Protein AF-A0AAN5YYJ2-F1 (afdb_monomer_lite)

Sequence (700 aa):
MRLLLRSGPRNWTETTFLVPTSYDLYALGWLRSMEKAIRWFPDAEFEIVKTCITSLSFDTFQNGYCSDDTEFKKRLQSNVLYDYAARNWGHHAREASIRARQSNSSLLYGVAKVSSLSQDMPTQMQVQAMLVDEDYIGFFNYSQNVPRRMTSMHLAAYFGLSDIVQMLIQNQHYSDTEDSYERTPLSWAAENGYEAVVTILLNRGAAVDSRDLFYQTPLLWAARNGHEAVIWPDLAYFYFYLHRESFSSPPQDQHWHSLWQQLHLLLEEYKPNCSQPVQRGSAGTQPFDAVKETARPNYVSNVDEILLPMQAAHDGFLHAIHSLKLDRAYTPGTTGIVSSAGGTYLPTFLVSLLLLRRTGSTLPVELFMKDRTEYEASICETVLPPLGVKCLVLSDILAGQDNLQSMEKIEGFQIKSFAMLFSSFESFLWLDADCVPLYDPAVILGSEPFESTGLVTWPDFWANSAAPVYFNISRQPEPLSTTRQATEAGILAVSKKTHFPTLLLAAYYNYYGPDYYYILLDQGAPGAGDKDTFLHAATALNETFYSVSEKPVDVGNVAPWNAKVAINAGYIQADPIQDYNLTSQQKWRVKDPSVAKPPRAFFVHAGDPEFNPGNDLLGQKLVDSDGKPTRLWTHPPEAMERLGYDAERAFWEATVSVACDIRSAFESWKSKSGLCEQVKEHWEAVFENPDVKVPVFAGS

Secondary structure (DSSP, 8-state):
--SSTT-PPP-------------SSSHHHHHHHHHHHHHH-TTHHHHHHHHHHHHHTSGGGTT-S-SSHHHHHHHHHH-TTHHHHHHHHHHHHHHHHHHHHHS-SSTHHHHHHHHHHHTT--HHHHHHHHH--GGGTTSTTGGG-S-SS--HHHHHHHHT-HHHHHHHHHTT--TT---TTS--HHHHHHHTT-HHHHHHHHHTT--TT---TT---HHHHHHHTT-HHHHHHHHHHHHHHHT-------SHHHHHHHHHHHHHHHHHHT---SPPP-B-S---S-B--SSS--PPP--BS-HHHHHHHHHHHHHHHHHHHHHS-----SEEEEEEEEEE--GGGHHHHHHHHHHHHHTT----EEEEESSTTS--HHIIIIISGGGTEEEEEHHHHH--SS-TTSGGG--TTHHHHHHHHH-SEEEEEEE-TTEEESS-THHHHTSTTHHHHSEEEPPPSBBP---HHHHHHTTPPPPPTTS-B---SSEEEEETTT-HHHHHHHHHHHHTIIIIIHHHHHTT-TT-SSSHHHHHHHHHTT---EE--SPPEE-B--TTT-TTS--SSEEEEE-HHHHHHHHHTT--TTT-GGGSPPPPEEEEEE-SSPS-TTTTTTSGGGB-TTS-B--SB---HHHHHHH-S-HHHHHHHHHHHIIIIIGGG-HHHHT--SHHHHHHHHHIIIIIS--S-PPP-TT-

Organism: Aspergillus lentulus (NCBI:txid293939)

InterPro domains:
  IPR002110 Ankyrin repeat [PF12796] (153-230)
  IPR002110 Ankyrin repeat [PS50088] (181-213)
  IPR002110 Ankyrin repeat [SM00248] (148-179)
  IPR002110 Ankyrin repeat [SM00248] (181-210)
  IPR022751 Alpha-mannosyltransferase [PF11051] (335-482)
  IPR022751 Alpha-mannosyltransferase [PF11051] (484-560)
  IPR029044 Nucleotide-diphospho-sugar transferases [SSF53448] (333-527)
  IPR036770 Ankyrin repeat-containing domain superfamily [G3DSA:1.25.40.20] (134-291)
  IPR036770 Ankyrin repeat-containing domain superfamily [SSF48403] (149-230)

Radius of gyration: 32.21 Å; chains: 1; bounding box: 82×50×93 Å

Structure (mmCIF, N/CA/C/O backbone):
data_AF-A0AAN5YYJ2-F1
#
_entry.id   AF-A0AAN5YYJ2-F1
#
loop_
_atom_site.group_PDB
_atom_site.id
_atom_site.type_symbol
_atom_site.label_atom_id
_atom_site.label_alt_id
_atom_site.label_comp_id
_atom_site.label_asym_id
_atom_site.label_entity_id
_atom_site.label_seq_id
_atom_site.pdbx_PDB_ins_code
_atom_site.Cartn_x
_atom_site.Cartn_y
_atom_site.Cartn_z
_atom_site.occupancy
_atom_site.B_iso_or_equiv
_atom_site.auth_seq_id
_atom_site.auth_comp_id
_atom_site.auth_asym_id
_atom_site.auth_atom_id
_atom_site.pdbx_PDB_model_num
ATOM 1 N N . MET A 1 1 ? -33.766 22.001 48.847 1.00 30.80 1 MET A N 1
ATOM 2 C CA . MET A 1 1 ? -33.815 20.577 49.257 1.00 30.80 1 MET A CA 1
ATOM 3 C C . MET A 1 1 ? -35.218 19.948 49.235 1.00 30.80 1 MET A C 1
ATOM 5 O O . MET A 1 1 ? -35.310 18.793 48.865 1.00 30.80 1 MET A O 1
ATOM 9 N N . ARG A 1 2 ? -36.326 20.660 49.528 1.00 22.80 2 ARG A N 1
ATOM 10 C CA . ARG A 1 2 ? -37.703 20.100 49.416 1.00 22.80 2 ARG A CA 1
ATOM 11 C C . ARG A 1 2 ? -38.371 20.164 48.025 1.00 22.80 2 ARG A C 1
ATOM 13 O O . ARG A 1 2 ? -39.460 19.630 47.873 1.00 22.80 2 ARG A O 1
ATOM 20 N N . LEU A 1 3 ? -37.742 20.785 47.023 1.00 25.88 3 LEU A N 1
ATOM 21 C CA . LEU A 1 3 ? -38.328 20.977 45.681 1.00 25.88 3 LEU A CA 1
ATOM 22 C C . LEU A 1 3 ? -37.707 20.108 44.567 1.00 25.88 3 LEU A C 1
ATOM 24 O O . LEU A 1 3 ? -38.225 20.116 43.461 1.00 25.88 3 LEU A O 1
ATOM 28 N N . LEU A 1 4 ? -36.654 19.331 44.854 1.00 29.80 4 LEU A N 1
ATOM 29 C CA . LEU A 1 4 ? -35.987 18.453 43.871 1.00 29.80 4 LEU A CA 1
ATOM 30 C C . LEU A 1 4 ? -36.440 16.979 43.942 1.00 29.80 4 LEU A C 1
ATOM 32 O O . LEU A 1 4 ? -36.069 16.180 43.097 1.00 29.80 4 LEU A O 1
ATOM 36 N N . LEU A 1 5 ? -37.277 16.611 44.918 1.00 31.70 5 LEU A N 1
ATOM 37 C CA . LEU A 1 5 ? -37.660 15.217 45.202 1.00 31.70 5 LEU A CA 1
ATOM 38 C C . LEU A 1 5 ? -38.957 14.759 44.497 1.00 31.70 5 LEU A C 1
ATOM 40 O O . LEU A 1 5 ? -39.670 13.911 45.027 1.00 31.70 5 LEU A O 1
ATOM 44 N N . ARG A 1 6 ? -39.332 15.337 43.346 1.00 26.47 6 ARG A N 1
ATOM 45 C CA . ARG A 1 6 ? -40.595 14.981 42.652 1.00 26.47 6 ARG A CA 1
ATOM 46 C C . ARG A 1 6 ? -40.482 14.544 41.193 1.00 26.47 6 ARG A C 1
ATOM 48 O O . ARG A 1 6 ? -41.509 14.354 40.552 1.00 26.47 6 ARG A O 1
ATOM 55 N N . SER A 1 7 ? -39.285 14.300 40.683 1.00 27.56 7 SER A N 1
ATOM 56 C CA . SER A 1 7 ? -39.106 13.784 39.323 1.00 27.56 7 SER A CA 1
ATOM 57 C C . SER A 1 7 ? -38.027 12.708 39.313 1.00 27.56 7 SER A C 1
ATOM 59 O O . SER A 1 7 ? -36.863 13.002 39.066 1.00 27.56 7 SER A O 1
ATOM 61 N N . GLY A 1 8 ? -38.422 11.476 39.640 1.00 27.75 8 GLY A N 1
ATOM 62 C CA . GLY A 1 8 ? -37.632 10.287 39.317 1.00 27.75 8 GLY A CA 1
ATOM 63 C C . GLY A 1 8 ? -37.812 9.915 37.837 1.00 27.75 8 GLY A C 1
ATOM 64 O O . GLY A 1 8 ? -38.870 10.220 37.272 1.00 27.75 8 GLY A O 1
ATOM 65 N N . PRO A 1 9 ? -36.819 9.284 37.192 1.00 29.20 9 PRO A N 1
ATOM 66 C CA . PRO A 1 9 ? -36.986 8.745 35.851 1.00 29.20 9 PRO A CA 1
ATOM 67 C C . PRO A 1 9 ? -37.895 7.510 35.921 1.00 29.20 9 PRO A C 1
ATOM 69 O O . PRO A 1 9 ? -37.606 6.554 36.633 1.00 29.20 9 PRO A O 1
ATOM 72 N N . ARG A 1 10 ? -39.034 7.562 35.222 1.00 29.23 10 ARG A N 1
ATOM 73 C CA . ARG A 1 10 ? -39.889 6.395 34.964 1.00 29.23 10 ARG A CA 1
ATOM 74 C C . ARG A 1 10 ? -39.342 5.628 33.762 1.00 29.23 10 ARG A C 1
ATOM 76 O O . ARG A 1 10 ? -38.917 6.259 32.795 1.00 29.23 10 ARG A O 1
ATOM 83 N N . ASN A 1 11 ? -39.434 4.302 33.833 1.00 28.09 11 ASN A N 1
ATOM 84 C CA . ASN A 1 11 ? -39.247 3.365 32.727 1.00 28.09 11 ASN A CA 1
ATOM 85 C C . ASN A 1 11 ? -39.983 3.841 31.464 1.00 28.09 11 ASN A C 1
ATOM 87 O O . ASN A 1 11 ? -41.193 4.068 31.499 1.00 28.09 11 ASN A O 1
ATOM 91 N N . TRP A 1 12 ? -39.253 3.955 30.356 1.00 27.78 12 TRP A N 1
ATOM 92 C CA . TRP A 1 12 ? -39.822 4.061 29.016 1.00 27.78 12 TRP A CA 1
ATOM 93 C C . TRP A 1 12 ? -39.629 2.719 28.316 1.00 27.78 12 TRP A C 1
ATOM 95 O O . TRP A 1 12 ? -38.609 2.484 27.679 1.00 27.78 12 TRP A O 1
ATOM 105 N N . THR A 1 13 ? -40.610 1.832 28.457 1.00 27.48 13 THR A N 1
ATOM 106 C CA . THR A 1 13 ? -40.869 0.794 27.458 1.00 27.48 13 THR A CA 1
ATOM 107 C C . THR A 1 13 ? -41.946 1.300 26.501 1.00 27.48 13 THR A C 1
ATOM 109 O O . THR A 1 13 ? -42.837 2.066 26.871 1.00 27.48 13 THR A O 1
ATOM 112 N N . GLU A 1 14 ? -41.775 0.929 25.238 1.00 34.12 14 GLU A N 1
ATOM 113 C CA . GLU A 1 14 ? -42.482 1.373 24.040 1.00 34.12 14 GLU A CA 1
ATOM 114 C C . GLU A 1 14 ? -43.977 1.686 24.218 1.00 34.12 14 GLU A C 1
ATOM 116 O O . GLU A 1 14 ? -44.779 0.859 24.647 1.00 34.12 14 GLU A O 1
ATOM 121 N N . THR A 1 15 ? -44.390 2.867 23.759 1.00 23.92 15 THR A N 1
ATOM 122 C CA . THR A 1 15 ? -45.752 3.061 23.249 1.00 23.92 15 THR A CA 1
ATOM 123 C C . THR A 1 15 ? -45.716 3.933 22.003 1.00 23.92 15 THR A C 1
ATOM 125 O O . THR A 1 15 ? -45.225 5.059 21.996 1.00 23.92 15 THR A O 1
ATOM 128 N N . THR A 1 16 ? -46.238 3.354 20.931 1.00 33.59 16 THR A N 1
ATOM 129 C CA . THR A 1 16 ? -46.459 3.908 19.600 1.00 33.59 16 THR A CA 1
ATOM 130 C C . THR A 1 16 ? -47.169 5.261 19.670 1.00 33.59 16 THR A C 1
ATOM 132 O O . THR A 1 16 ? -48.319 5.327 20.098 1.00 33.59 16 THR A O 1
ATOM 135 N N . PHE A 1 17 ? -46.536 6.330 19.179 1.00 24.34 17 PHE A N 1
ATOM 136 C CA . PHE A 1 17 ? -47.237 7.567 18.834 1.00 24.34 17 PHE A CA 1
ATOM 137 C C . PHE A 1 17 ? -46.773 8.107 17.483 1.00 24.34 17 PHE A C 1
ATOM 139 O O . PHE A 1 17 ? -45.597 8.365 17.243 1.00 24.34 17 PHE A O 1
ATOM 146 N N . LEU A 1 18 ? -47.765 8.255 16.606 1.00 26.11 18 LEU A N 1
ATOM 147 C CA . LEU A 1 18 ? -47.723 8.986 15.349 1.00 26.11 18 LEU A CA 1
ATOM 148 C C . LEU A 1 18 ? -47.129 10.383 15.564 1.00 26.11 18 LEU A C 1
ATOM 150 O O . LEU A 1 18 ? -47.496 11.082 16.507 1.00 26.11 18 LEU A O 1
ATOM 154 N N . VAL A 1 19 ? -46.247 10.780 14.651 1.00 31.44 19 VAL A N 1
ATOM 155 C CA . VAL A 1 19 ? -45.606 12.098 14.586 1.00 31.44 19 VAL A CA 1
ATOM 156 C C . VAL A 1 19 ? -46.655 13.195 14.349 1.00 31.44 19 VAL A C 1
ATOM 158 O O . VAL A 1 19 ? -47.457 13.085 13.419 1.00 31.44 19 VAL A O 1
ATOM 161 N N . PRO A 1 20 ? -46.604 14.296 15.120 1.00 24.55 20 PRO A N 1
ATOM 162 C CA . PRO A 1 20 ? -46.649 15.606 14.481 1.00 24.55 20 PRO A CA 1
ATOM 163 C C . PRO A 1 20 ? -45.508 16.525 14.941 1.00 24.55 20 PRO A C 1
ATOM 165 O O . PRO A 1 20 ? -45.145 16.622 16.111 1.00 24.55 20 PRO A O 1
ATOM 168 N N . THR A 1 21 ? -44.971 17.224 13.952 1.00 38.38 21 THR A N 1
ATOM 169 C CA . THR A 1 21 ? -43.877 18.194 13.962 1.00 38.38 21 THR A CA 1
ATOM 170 C C . THR A 1 21 ? -44.175 19.455 14.789 1.00 38.38 21 THR A C 1
ATOM 172 O O . THR A 1 21 ? -45.033 20.236 14.387 1.00 38.38 21 THR A O 1
ATOM 175 N N . SER A 1 22 ? -43.429 19.693 15.879 1.00 34.66 22 SER A N 1
ATOM 176 C CA . SER A 1 22 ? -42.925 21.022 16.304 1.00 34.66 22 SER A CA 1
ATOM 177 C C . SER A 1 22 ? -42.164 20.934 17.642 1.00 34.66 22 SER A C 1
ATOM 179 O O . SER A 1 22 ? -42.782 20.966 18.706 1.00 34.66 22 SER A O 1
ATOM 181 N N . TYR A 1 23 ? -40.831 20.885 17.624 1.00 29.11 23 TYR A N 1
ATOM 182 C CA . TYR A 1 23 ? -40.008 21.068 18.829 1.00 29.11 23 TYR A CA 1
ATOM 183 C C . TYR A 1 23 ? -38.703 21.789 18.479 1.00 29.11 23 TYR A C 1
ATOM 185 O O . TYR A 1 23 ? -37.707 21.141 18.210 1.00 29.11 23 TYR A O 1
ATOM 193 N N . ASP A 1 24 ? -38.706 23.126 18.532 1.00 38.47 24 ASP A N 1
ATOM 194 C CA . ASP A 1 24 ? -37.464 23.924 18.445 1.00 38.47 24 ASP A CA 1
ATOM 195 C C . ASP A 1 24 ? -37.346 25.039 19.502 1.00 38.47 24 ASP A C 1
ATOM 197 O O . ASP A 1 24 ? -36.339 25.732 19.594 1.00 38.47 24 ASP A O 1
ATOM 201 N N . LEU A 1 25 ? -38.341 25.211 20.383 1.00 33.62 25 LEU A N 1
ATOM 202 C CA . LEU A 1 25 ? -38.324 26.295 21.385 1.00 33.62 25 LEU A CA 1
ATOM 203 C C . LEU A 1 25 ? -38.206 25.826 22.844 1.00 33.62 25 LEU A C 1
ATOM 205 O O . LEU A 1 25 ? -37.883 26.632 23.715 1.00 33.62 25 LEU A O 1
ATOM 209 N N . TYR A 1 26 ? -38.381 24.531 23.130 1.00 31.58 26 TYR A N 1
ATOM 210 C CA . TYR A 1 26 ? -38.260 23.996 24.496 1.00 31.58 26 TYR A CA 1
ATOM 211 C C . TYR A 1 26 ? -36.847 23.495 24.850 1.00 31.58 26 TYR A C 1
ATOM 213 O O . TYR A 1 26 ? -36.448 23.595 26.011 1.00 31.58 26 TYR A O 1
ATOM 221 N N . ALA A 1 27 ? -36.053 23.042 23.872 1.00 35.72 27 ALA A N 1
ATOM 222 C CA . ALA A 1 27 ? -34.698 22.525 24.104 1.00 35.72 27 ALA A CA 1
ATOM 223 C C . ALA A 1 27 ? -33.698 23.624 24.526 1.00 35.72 27 ALA A C 1
ATOM 225 O O . ALA A 1 27 ? -32.913 23.441 25.457 1.00 35.72 27 ALA A O 1
ATOM 226 N N . LEU A 1 28 ? -33.789 24.817 23.926 1.00 36.06 28 LEU A N 1
ATOM 227 C CA . LEU A 1 28 ? -32.904 25.955 24.220 1.00 36.06 28 LEU A CA 1
ATOM 228 C C . LEU A 1 28 ? -33.114 26.553 25.623 1.00 36.06 28 LEU A C 1
ATOM 230 O O . LEU A 1 28 ? -32.168 27.041 26.246 1.00 36.06 28 LEU A O 1
ATOM 234 N N . GLY A 1 29 ? -34.344 26.505 26.145 1.00 31.62 29 GLY A N 1
ATOM 235 C CA . GLY A 1 29 ? -34.656 26.945 27.509 1.00 31.62 29 GLY A CA 1
ATOM 236 C C . GLY A 1 29 ? -34.092 26.003 28.575 1.00 31.62 29 GLY A C 1
ATOM 237 O O . GLY A 1 29 ? -33.609 26.459 29.613 1.00 31.62 29 GLY A O 1
ATOM 238 N N . TRP A 1 30 ? -34.096 24.699 28.288 1.00 36.81 30 TRP A N 1
ATOM 239 C CA . TRP A 1 30 ? -33.532 23.667 29.155 1.00 36.81 30 TRP A CA 1
ATOM 240 C C . TRP A 1 30 ? -32.002 23.721 29.184 1.00 36.81 30 TRP A C 1
ATOM 242 O O . TRP A 1 30 ? -31.423 23.780 30.268 1.00 36.81 30 TRP A O 1
ATOM 252 N N . LEU A 1 31 ? -31.353 23.836 28.020 1.00 34.66 31 LEU A N 1
ATOM 253 C CA . LEU A 1 31 ? -29.894 23.965 27.897 1.00 34.66 31 LEU A CA 1
ATOM 254 C C . LEU A 1 31 ? -29.346 25.194 28.646 1.00 34.66 31 LEU A C 1
ATOM 256 O O . LEU A 1 31 ? -28.422 25.061 29.446 1.00 34.66 31 LEU A O 1
ATOM 260 N N . ARG A 1 32 ? -29.983 26.370 28.516 1.00 37.75 32 ARG A N 1
ATOM 261 C CA . ARG A 1 32 ? -29.595 27.579 29.280 1.00 37.75 32 ARG A CA 1
ATOM 262 C C . ARG A 1 32 ? -29.818 27.454 30.788 1.00 37.75 32 ARG A C 1
ATOM 264 O O . ARG A 1 32 ? -29.141 28.127 31.570 1.00 37.75 32 ARG A O 1
ATOM 271 N N . SER A 1 33 ? -30.790 26.649 31.216 1.00 42.12 33 SER A N 1
ATOM 272 C CA . SER A 1 33 ? -31.039 26.388 32.637 1.00 42.12 33 SER A CA 1
ATOM 273 C C . SER A 1 33 ? -30.041 25.372 33.207 1.00 42.12 33 SER A C 1
ATOM 275 O O . SER A 1 33 ? -29.634 25.512 34.361 1.00 42.12 33 SER A O 1
ATOM 277 N N . MET A 1 34 ? -29.589 24.414 32.392 1.00 42.47 34 MET A N 1
ATOM 278 C CA . MET A 1 34 ? -28.537 23.449 32.724 1.00 42.47 34 MET A CA 1
ATOM 279 C C . MET A 1 34 ? -27.169 24.132 32.843 1.00 42.47 34 MET A C 1
ATOM 281 O O . MET A 1 34 ? -26.510 23.982 33.868 1.00 42.47 34 MET A O 1
ATOM 285 N N . GLU A 1 35 ? -26.793 24.993 31.891 1.00 43.56 35 GLU A N 1
ATOM 286 C CA . GLU A 1 35 ? -25.569 25.812 31.974 1.00 43.56 35 GLU A CA 1
ATOM 287 C C . GLU A 1 35 ? -25.549 26.714 33.219 1.00 43.56 35 GLU A C 1
ATOM 289 O O . GLU A 1 35 ? -24.520 26.867 33.883 1.00 43.56 35 GLU A O 1
ATOM 294 N N . LYS A 1 36 ? -26.700 27.294 33.587 1.00 42.38 36 LYS A N 1
ATOM 295 C CA . LYS A 1 36 ? -26.826 28.088 34.819 1.00 42.38 36 LYS A CA 1
ATOM 296 C C . LYS A 1 36 ? -26.682 27.242 36.083 1.00 42.38 36 LYS A C 1
ATOM 298 O O . LYS A 1 36 ? -26.039 27.704 37.023 1.00 42.38 36 LYS A O 1
ATOM 303 N N . ALA A 1 37 ? -27.252 26.038 36.120 1.00 46.81 37 ALA A N 1
ATOM 304 C CA . ALA A 1 37 ? -27.132 25.133 37.264 1.00 46.81 37 ALA A CA 1
ATOM 305 C C . ALA A 1 37 ? -25.683 24.651 37.465 1.00 46.81 37 ALA A C 1
ATOM 307 O O . ALA A 1 37 ? -25.186 24.667 38.593 1.00 46.81 37 ALA A O 1
ATOM 308 N N . ILE A 1 38 ? -24.983 24.331 36.370 1.00 51.19 38 ILE A N 1
ATOM 309 C CA . ILE A 1 38 ? -23.569 23.916 36.352 1.00 51.19 38 ILE A CA 1
ATOM 310 C C . ILE A 1 38 ? -22.658 25.004 36.942 1.00 51.19 38 ILE A C 1
ATOM 312 O O . ILE A 1 38 ? -21.723 24.705 37.679 1.00 51.19 38 ILE A O 1
ATOM 316 N N . ARG A 1 39 ? -22.963 26.284 36.690 1.00 54.75 39 ARG A N 1
ATOM 317 C CA . ARG A 1 39 ? -22.166 27.417 37.189 1.00 54.75 39 ARG A CA 1
ATOM 318 C C . ARG A 1 39 ? -22.341 27.697 38.688 1.00 54.75 39 ARG A C 1
ATOM 320 O O . ARG A 1 39 ? -21.460 28.305 39.288 1.00 54.75 39 ARG A O 1
ATOM 327 N N . TRP A 1 40 ? -23.472 27.316 39.283 1.00 54.91 40 TRP A N 1
ATOM 328 C CA . TRP A 1 40 ? -23.790 27.634 40.685 1.00 54.91 40 TRP A CA 1
ATOM 329 C C . TRP A 1 40 ? -23.359 26.540 41.666 1.00 54.91 40 TRP A C 1
ATOM 331 O O . TRP A 1 40 ? -23.055 26.856 42.814 1.00 54.91 40 TRP A O 1
ATOM 341 N N . PHE A 1 41 ? -23.310 25.278 41.226 1.00 61.78 41 PHE A N 1
ATOM 342 C CA . PHE A 1 41 ? -22.931 24.141 42.071 1.00 61.78 41 PHE A CA 1
ATOM 343 C C . PHE A 1 41 ? -22.012 23.164 41.317 1.00 61.78 41 PHE A C 1
ATOM 345 O O . PHE A 1 41 ? -22.435 22.052 40.989 1.00 61.78 41 PHE A O 1
ATOM 352 N N . PRO A 1 42 ? -20.757 23.558 41.034 1.00 63.66 42 PRO A N 1
ATOM 353 C CA . PRO A 1 42 ? -19.817 22.730 40.272 1.00 63.66 42 PRO A CA 1
ATOM 354 C C . PRO A 1 42 ? -19.549 21.367 40.934 1.00 63.66 42 PRO A C 1
ATOM 356 O O . PRO A 1 42 ? -19.372 20.374 40.234 1.00 63.66 42 PRO A O 1
ATOM 359 N N . ASP A 1 43 ? -19.635 21.299 42.267 1.00 68.88 43 ASP A N 1
ATOM 360 C CA . ASP A 1 43 ? -19.386 20.089 43.062 1.00 68.88 43 ASP A CA 1
ATOM 361 C C . ASP A 1 43 ? -20.671 19.366 43.510 1.00 68.88 43 ASP A C 1
ATOM 363 O O . ASP A 1 43 ? -20.627 18.509 44.392 1.00 68.88 43 ASP A O 1
ATOM 367 N N . ALA A 1 44 ? -21.838 19.704 42.940 1.00 77.25 44 ALA A N 1
ATOM 368 C CA . ALA A 1 44 ? -23.123 19.144 43.376 1.00 77.25 44 ALA A CA 1
ATOM 369 C C . ALA A 1 44 ? -23.138 17.612 43.354 1.00 77.25 44 ALA A C 1
ATOM 371 O O . ALA A 1 44 ? -23.514 16.990 44.344 1.00 77.25 44 ALA A O 1
ATOM 372 N N . GLU A 1 45 ? -22.702 17.011 42.243 1.00 80.62 45 GLU A N 1
ATOM 373 C CA . GLU A 1 45 ? -22.666 15.551 42.098 1.00 80.62 45 GLU A CA 1
ATOM 374 C C . GLU A 1 45 ? -21.746 14.929 43.144 1.00 80.62 45 GLU A C 1
ATOM 376 O O . GLU A 1 45 ? -22.115 13.962 43.801 1.00 80.62 45 GLU A O 1
ATOM 381 N N . PHE A 1 46 ? -20.584 15.539 43.382 1.00 74.56 46 PHE A N 1
ATOM 382 C CA . PHE A 1 46 ? -19.627 15.062 44.371 1.00 74.56 46 PHE A CA 1
ATOM 383 C C . PHE A 1 46 ? -20.195 15.093 45.800 1.00 74.56 46 PHE A C 1
ATOM 385 O O . PHE A 1 46 ? -20.095 14.104 46.530 1.00 74.56 46 PHE A O 1
ATOM 392 N N . GLU A 1 47 ? -20.835 16.192 46.208 1.00 77.44 47 GLU A N 1
ATOM 393 C CA . GLU A 1 47 ? -21.452 16.289 47.538 1.00 77.44 47 GLU A CA 1
ATOM 394 C C . GLU A 1 47 ? -22.652 15.342 47.690 1.00 77.44 47 GLU A C 1
ATOM 396 O O . GLU A 1 47 ? -22.870 14.785 48.773 1.00 77.44 47 GLU A O 1
ATOM 401 N N . ILE A 1 48 ? -23.398 15.088 46.609 1.00 82.12 48 ILE A N 1
ATOM 402 C CA . ILE A 1 48 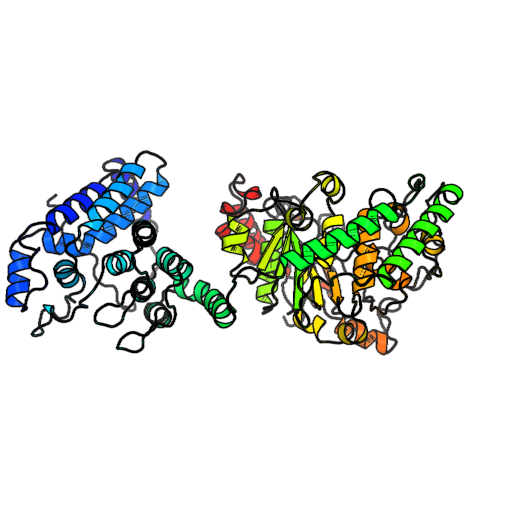? -24.475 14.093 46.606 1.00 82.12 48 ILE A CA 1
ATOM 403 C C . ILE A 1 48 ? -23.897 12.686 46.763 1.00 82.12 48 ILE A C 1
ATOM 405 O O . ILE A 1 48 ? -24.365 11.953 47.633 1.00 82.12 48 ILE A O 1
ATOM 409 N N . VAL A 1 49 ? -22.860 12.317 46.003 1.00 79.00 49 VAL A N 1
ATOM 410 C CA . VAL A 1 49 ? -22.175 11.017 46.131 1.00 79.00 49 VAL A CA 1
ATOM 411 C C . VAL A 1 49 ? -21.693 10.814 47.556 1.00 79.00 49 VAL A C 1
ATOM 413 O O . VAL A 1 49 ? -22.006 9.802 48.177 1.00 79.00 49 VAL A O 1
ATOM 416 N N . LYS A 1 50 ? -20.993 11.801 48.117 1.00 76.81 50 LYS A N 1
ATOM 417 C CA . LYS A 1 50 ? -20.489 11.755 49.491 1.00 76.81 50 LYS A CA 1
ATOM 418 C C . LYS A 1 50 ? -21.616 11.558 50.504 1.00 76.81 50 LYS A C 1
ATOM 420 O O . LYS A 1 50 ? -21.479 10.744 51.416 1.00 76.81 50 LYS A O 1
ATOM 425 N N . THR A 1 51 ? -22.732 12.264 50.339 1.00 81.62 51 THR A N 1
ATOM 426 C CA . THR A 1 51 ? -23.913 12.126 51.206 1.00 81.62 51 THR A CA 1
ATOM 427 C C . THR A 1 51 ? -24.549 10.743 51.071 1.00 81.62 51 THR A C 1
ATOM 429 O O . THR A 1 51 ? -24.904 10.131 52.082 1.00 81.62 51 THR A O 1
ATOM 432 N N . CYS A 1 52 ? -24.659 10.228 49.843 1.00 81.00 52 CYS A N 1
ATOM 433 C CA . CYS A 1 52 ? -25.196 8.900 49.573 1.00 81.00 52 CYS A CA 1
ATOM 434 C C . CYS A 1 52 ? -24.321 7.825 50.217 1.00 81.00 52 CYS A C 1
ATOM 436 O O . CYS A 1 52 ? -24.826 7.061 51.031 1.00 81.00 52 CYS A O 1
ATOM 438 N N . ILE A 1 53 ? -23.011 7.823 49.954 1.00 76.31 53 ILE A N 1
ATOM 439 C CA . ILE A 1 53 ? -22.080 6.848 50.539 1.00 76.31 53 ILE A CA 1
ATOM 440 C C . ILE A 1 53 ? -22.112 6.928 52.068 1.00 76.31 53 ILE A C 1
ATOM 442 O O . ILE A 1 53 ? -22.292 5.906 52.718 1.00 76.31 53 ILE A O 1
ATOM 446 N N . THR A 1 54 ? -22.046 8.131 52.653 1.00 76.94 54 THR A N 1
ATOM 447 C CA . THR A 1 54 ? -22.121 8.300 54.118 1.00 76.94 54 THR A CA 1
ATOM 448 C C . THR A 1 54 ? -23.397 7.679 54.692 1.00 76.94 54 THR A C 1
ATOM 450 O O . THR A 1 54 ? -23.353 7.014 55.723 1.00 76.94 54 THR A O 1
ATOM 453 N N . SER A 1 55 ? -24.533 7.863 54.011 1.00 77.50 55 SER A N 1
ATOM 454 C CA . SER A 1 55 ? -25.817 7.286 54.428 1.00 77.50 55 SER A CA 1
ATOM 455 C C . SER A 1 55 ? -25.831 5.758 54.319 1.00 77.50 55 SER A C 1
ATOM 457 O O . SER A 1 55 ? -26.448 5.087 55.146 1.00 77.50 55 SER A O 1
ATOM 459 N N . LEU A 1 56 ? -25.149 5.208 53.311 1.00 74.88 56 LEU A N 1
ATOM 460 C CA . LEU A 1 56 ? -25.015 3.770 53.082 1.00 74.88 56 LEU A CA 1
ATOM 461 C C . LEU A 1 56 ? -24.045 3.087 54.060 1.00 74.88 56 LEU A C 1
ATOM 463 O O . LEU A 1 56 ? -24.133 1.874 54.234 1.00 74.88 56 LEU A O 1
ATOM 467 N N . SER A 1 57 ? -23.161 3.845 54.712 1.00 73.25 57 SER A N 1
ATOM 468 C CA . SER A 1 57 ? -22.179 3.342 55.683 1.00 73.25 57 SER A CA 1
ATOM 469 C C . SER A 1 57 ? -22.707 3.221 57.123 1.00 73.25 57 SER A C 1
ATOM 471 O O . SER A 1 57 ? -21.961 2.794 58.001 1.00 73.25 57 SER A O 1
ATOM 473 N N . PHE A 1 58 ? -23.960 3.594 57.410 1.00 73.56 58 PHE A N 1
ATOM 474 C CA . PHE A 1 58 ? -24.516 3.507 58.769 1.00 73.56 58 PHE A CA 1
ATOM 475 C C . PHE A 1 58 ? -24.696 2.055 59.251 1.00 73.56 58 PHE A C 1
ATOM 477 O O . PHE A 1 58 ? -25.159 1.194 58.502 1.00 73.56 58 PHE A O 1
ATOM 484 N N . ASP A 1 59 ? -24.434 1.805 60.542 1.00 67.56 59 ASP A N 1
ATOM 485 C CA . ASP A 1 59 ? -24.471 0.474 61.186 1.00 67.56 59 ASP A CA 1
ATOM 486 C C . ASP A 1 59 ? -25.798 -0.278 61.005 1.00 67.56 59 ASP A C 1
ATOM 488 O O . ASP A 1 59 ? -25.836 -1.507 60.980 1.00 67.56 59 ASP A O 1
ATOM 492 N N . THR A 1 60 ? -26.902 0.452 60.810 1.00 63.31 60 THR A N 1
ATOM 493 C CA . THR A 1 60 ? -28.224 -0.123 60.499 1.00 63.31 60 THR A CA 1
ATOM 494 C C . THR A 1 60 ? -28.195 -1.034 59.260 1.00 63.31 60 THR A C 1
ATOM 496 O O . THR A 1 60 ? -29.034 -1.929 59.141 1.00 63.31 60 THR A O 1
ATOM 499 N N . PHE A 1 61 ? -27.218 -0.847 58.365 1.00 62.19 61 PHE A N 1
ATOM 500 C CA . PHE A 1 61 ? -27.099 -1.525 57.072 1.00 62.19 61 PHE A CA 1
ATOM 501 C C . PHE A 1 61 ? -25.871 -2.442 56.957 1.00 62.19 61 PHE A C 1
ATOM 503 O O . PHE A 1 61 ? -25.682 -3.067 55.916 1.00 62.19 61 PHE A O 1
ATOM 510 N N . GLN A 1 62 ? -25.072 -2.590 58.022 1.00 61.97 62 GLN A N 1
ATOM 511 C CA . GLN A 1 62 ? -23.940 -3.530 58.052 1.00 61.97 62 GLN A CA 1
ATOM 512 C C . GLN A 1 62 ? -24.378 -5.002 58.168 1.00 61.97 62 GLN A C 1
ATOM 514 O O . GLN A 1 62 ? -23.604 -5.902 57.857 1.00 61.97 62 GLN A O 1
ATOM 519 N N . ASN A 1 63 ? -25.630 -5.262 58.559 1.00 65.50 63 ASN A N 1
ATOM 520 C CA . ASN A 1 63 ? -26.144 -6.607 58.859 1.00 65.50 63 ASN A CA 1
ATOM 521 C C . ASN A 1 63 ? -26.492 -7.471 57.622 1.00 65.50 63 ASN A C 1
ATOM 523 O O . ASN A 1 63 ? -27.149 -8.499 57.770 1.00 65.50 63 ASN A O 1
ATOM 527 N N . GLY A 1 64 ? -26.073 -7.079 56.413 1.00 73.12 64 GLY A N 1
ATOM 528 C CA . GLY A 1 64 ? -26.292 -7.851 55.182 1.00 73.12 64 GLY A CA 1
ATOM 529 C C . GLY A 1 64 ? -27.744 -7.859 54.677 1.00 73.12 64 GLY A C 1
ATOM 530 O O . GLY A 1 64 ? -28.533 -6.970 55.005 1.00 73.12 64 GLY A O 1
ATOM 531 N N . TYR A 1 65 ? -28.075 -8.853 53.842 1.00 80.00 65 TYR A N 1
ATOM 532 C CA . TYR A 1 65 ? -29.408 -9.036 53.244 1.00 80.00 65 TYR A CA 1
ATOM 533 C C . TYR A 1 65 ? -30.505 -9.166 54.310 1.00 80.00 65 TYR A C 1
ATOM 535 O O . TYR A 1 65 ? -30.362 -9.933 55.262 1.00 80.00 65 TYR A O 1
ATOM 543 N N . CYS A 1 66 ? -31.632 -8.482 54.110 1.00 84.12 66 CYS A N 1
ATOM 544 C CA . CYS A 1 66 ? -32.855 -8.755 54.862 1.00 84.12 66 CYS A CA 1
ATOM 545 C C . CYS A 1 66 ? -33.366 -10.163 54.549 1.00 84.12 66 CYS A C 1
ATOM 547 O O . CYS A 1 66 ? -33.296 -10.599 53.400 1.00 84.12 66 CYS A O 1
ATOM 549 N N . SER A 1 67 ? -33.892 -10.847 55.562 1.00 84.06 67 SER A N 1
ATOM 550 C CA . SER A 1 67 ? -34.360 -12.235 55.480 1.00 84.06 67 SER A CA 1
ATOM 551 C C . SER A 1 67 ? -35.751 -12.391 54.857 1.00 84.06 67 SER A C 1
ATOM 553 O O . SER A 1 67 ? -36.050 -13.448 54.305 1.00 84.06 67 SER A O 1
ATOM 555 N N . ASP A 1 68 ? -36.574 -11.339 54.900 1.00 87.75 68 ASP A N 1
ATOM 556 C CA . ASP A 1 68 ? -37.900 -11.292 54.286 1.00 87.75 68 ASP A CA 1
ATOM 557 C C . ASP A 1 68 ? -38.310 -9.861 53.873 1.00 87.75 68 ASP A C 1
ATOM 559 O O . ASP A 1 68 ? -37.665 -8.865 54.224 1.00 87.75 68 ASP A O 1
ATOM 563 N N . ASP A 1 69 ? -39.417 -9.755 53.128 1.00 87.56 69 ASP A N 1
ATOM 564 C CA . ASP A 1 69 ? -39.954 -8.484 52.621 1.00 87.56 69 ASP A CA 1
ATOM 565 C C . ASP A 1 69 ? -40.382 -7.511 53.732 1.00 87.56 69 ASP A C 1
ATOM 567 O O . ASP A 1 69 ? -40.393 -6.293 53.529 1.00 87.56 69 ASP A O 1
ATOM 571 N N . THR A 1 70 ? -40.768 -8.024 54.903 1.00 87.00 70 THR A N 1
ATOM 572 C CA . THR A 1 70 ? -41.220 -7.205 56.036 1.00 87.00 70 THR A CA 1
ATOM 573 C C . THR A 1 70 ? -40.028 -6.522 56.688 1.00 87.00 70 THR A C 1
ATOM 575 O O . THR A 1 70 ? -40.065 -5.313 56.942 1.00 87.00 70 THR A O 1
ATOM 578 N N . GLU A 1 71 ? -38.951 -7.272 56.917 1.00 86.19 71 GLU A N 1
ATOM 579 C CA . GLU A 1 71 ? -37.675 -6.751 57.393 1.00 86.19 71 GLU A CA 1
ATOM 580 C C . GLU A 1 71 ? -37.110 -5.725 56.404 1.00 86.19 71 GLU A C 1
ATOM 582 O O . GLU A 1 71 ? -36.733 -4.626 56.819 1.00 86.19 71 GLU A O 1
ATOM 587 N N . PHE A 1 72 ? -37.139 -6.040 55.105 1.00 85.56 72 PHE A N 1
ATOM 588 C CA . PHE A 1 72 ? -36.669 -5.157 54.039 1.00 85.56 72 PHE A CA 1
ATOM 589 C C . PHE A 1 72 ? -37.418 -3.818 54.031 1.00 85.56 72 PHE A C 1
ATOM 591 O O . PHE A 1 72 ? -36.799 -2.759 54.160 1.00 85.56 72 PHE A O 1
ATOM 598 N N . LYS A 1 73 ? -38.758 -3.841 53.999 1.00 84.69 73 LYS A N 1
ATOM 599 C CA . LYS A 1 73 ? -39.591 -2.623 54.029 1.00 84.69 73 LYS A CA 1
ATOM 600 C C . LYS A 1 73 ? -39.363 -1.800 55.295 1.00 84.69 73 LYS A C 1
ATOM 602 O O . LYS A 1 73 ? -39.232 -0.579 55.220 1.00 84.69 73 LYS A O 1
ATOM 607 N N . LYS A 1 74 ? -39.281 -2.451 56.458 1.00 84.62 74 LYS A N 1
ATOM 608 C CA . LYS A 1 74 ? -39.035 -1.772 57.738 1.00 84.62 74 LYS A CA 1
ATOM 609 C C . LYS A 1 74 ? -37.663 -1.098 57.761 1.00 84.62 74 LYS A C 1
ATOM 611 O O . LYS A 1 74 ? -37.536 0.015 58.272 1.00 84.62 74 LYS A O 1
ATOM 616 N N . ARG A 1 75 ? -36.641 -1.750 57.200 1.00 79.31 75 ARG A N 1
ATOM 617 C CA . ARG A 1 75 ? -35.280 -1.209 57.123 1.00 79.31 75 ARG A CA 1
ATOM 618 C C . ARG A 1 75 ? -35.200 -0.045 56.125 1.00 79.31 75 ARG A C 1
ATOM 620 O O . ARG A 1 75 ? -34.626 0.979 56.486 1.00 79.31 75 ARG A O 1
ATOM 627 N N . LEU A 1 76 ? -35.870 -0.112 54.970 1.00 78.88 76 LEU A N 1
ATOM 628 C CA . LEU A 1 76 ? -36.001 1.035 54.051 1.00 78.88 76 LEU A CA 1
ATOM 629 C C . LEU A 1 76 ? -36.703 2.236 54.710 1.00 78.88 76 LEU A C 1
ATOM 631 O O . LEU A 1 76 ? -36.233 3.364 54.615 1.00 78.88 76 LEU A O 1
ATOM 635 N N . GLN A 1 77 ? -37.791 2.005 55.452 1.00 80.25 77 GLN A N 1
ATOM 636 C CA . GLN A 1 77 ? -38.522 3.066 56.162 1.00 80.25 77 GLN A CA 1
ATOM 637 C C . GLN A 1 77 ? -37.723 3.703 57.308 1.00 80.25 77 GLN A C 1
ATOM 639 O O . GLN A 1 77 ? -37.993 4.843 57.685 1.00 80.25 77 GLN A O 1
ATOM 644 N N . SER A 1 78 ? -36.744 2.986 57.866 1.00 77.75 78 SER A N 1
ATOM 645 C CA . SER A 1 78 ? -35.911 3.481 58.967 1.00 77.75 78 SER A CA 1
ATOM 646 C C . SER A 1 78 ? -34.937 4.590 58.549 1.00 77.75 78 SER A C 1
ATOM 648 O O . SER A 1 78 ? -34.472 5.343 59.405 1.00 77.75 78 SER A O 1
ATOM 650 N N . ASN A 1 79 ? -34.669 4.744 57.246 1.00 73.38 79 ASN A N 1
ATOM 651 C CA . ASN A 1 79 ? -33.825 5.806 56.712 1.00 73.38 79 ASN A CA 1
ATOM 652 C C . ASN A 1 79 ? -34.365 6.321 55.373 1.00 73.38 79 ASN A C 1
ATOM 654 O O . ASN A 1 79 ? -34.217 5.689 54.330 1.00 73.38 79 ASN A O 1
ATOM 658 N N . VAL A 1 80 ? -34.921 7.533 55.410 1.00 77.12 80 VAL A N 1
ATOM 659 C CA . VAL A 1 80 ? -35.548 8.205 54.260 1.00 77.12 80 VAL A CA 1
ATOM 660 C C . VAL A 1 80 ? -34.590 8.387 53.075 1.00 77.12 80 VAL A C 1
ATOM 662 O O . VAL A 1 80 ? -35.039 8.452 51.936 1.00 77.12 80 VAL A O 1
ATOM 665 N N . LEU A 1 81 ? -33.282 8.481 53.325 1.00 79.88 81 LEU A N 1
ATOM 666 C CA . LEU A 1 81 ? -32.280 8.692 52.280 1.00 79.88 81 LEU A CA 1
ATOM 667 C C . LEU A 1 81 ? -31.684 7.391 51.745 1.00 79.88 81 LEU A C 1
ATOM 669 O O . LEU A 1 81 ? -30.996 7.439 50.732 1.00 79.88 81 LEU A O 1
ATOM 673 N N . TYR A 1 82 ? -31.923 6.249 52.391 1.00 77.00 82 TYR A N 1
ATOM 674 C CA . TYR A 1 82 ? -31.250 5.002 52.037 1.00 77.00 82 TYR A CA 1
ATOM 675 C C . TYR A 1 82 ? -31.659 4.484 50.660 1.00 77.00 82 TYR A C 1
ATOM 677 O O . TYR A 1 82 ? -30.791 4.182 49.852 1.00 77.00 82 TYR A O 1
ATOM 685 N N . ASP A 1 83 ? -32.963 4.429 50.383 1.00 79.06 83 ASP A N 1
ATOM 686 C CA . ASP A 1 83 ? -33.487 3.972 49.091 1.00 79.06 83 ASP A CA 1
ATOM 687 C C . ASP A 1 83 ? -32.925 4.811 47.932 1.00 79.06 83 ASP A C 1
ATOM 689 O O . ASP A 1 83 ? -32.341 4.291 46.980 1.00 79.06 83 ASP A O 1
ATOM 693 N N . TYR A 1 84 ? -32.974 6.137 48.094 1.00 85.50 84 TYR A N 1
ATOM 694 C CA . TYR A 1 84 ? -32.364 7.066 47.151 1.00 85.50 84 TYR A CA 1
ATOM 695 C C . TYR A 1 84 ? -30.861 6.819 47.004 1.00 85.50 84 TYR A C 1
ATOM 697 O O . TYR A 1 84 ? -30.363 6.687 45.886 1.00 85.50 84 TYR A O 1
ATOM 705 N N . ALA A 1 85 ? -30.133 6.756 48.121 1.00 82.56 85 ALA A N 1
ATOM 706 C CA . ALA A 1 85 ? -28.689 6.603 48.119 1.00 82.56 85 ALA A CA 1
ATOM 707 C C . ALA A 1 85 ? -28.273 5.300 47.434 1.00 82.56 85 ALA A C 1
ATOM 709 O O . ALA A 1 85 ? -27.420 5.352 46.557 1.00 82.56 85 ALA A O 1
ATOM 710 N N . ALA A 1 86 ? -28.902 4.169 47.768 1.00 78.62 86 ALA A N 1
ATOM 711 C CA . ALA A 1 86 ? -28.582 2.851 47.223 1.00 78.62 86 ALA A CA 1
ATOM 712 C C . ALA A 1 86 ? -28.763 2.791 45.702 1.00 78.62 86 ALA A C 1
ATOM 714 O O . ALA A 1 86 ? -27.950 2.178 45.016 1.00 78.62 86 ALA A O 1
ATOM 715 N N . ARG A 1 87 ? -29.786 3.470 45.176 1.00 82.69 87 ARG A N 1
ATOM 716 C CA . ARG A 1 87 ? -30.134 3.445 43.750 1.00 82.69 87 ARG A CA 1
ATOM 717 C C . ARG A 1 87 ? -29.404 4.487 42.906 1.00 82.69 87 ARG A C 1
ATOM 719 O O . ARG A 1 87 ? -29.213 4.268 41.718 1.00 82.69 87 ARG A O 1
ATOM 726 N N . ASN A 1 88 ? -28.990 5.613 43.492 1.00 84.94 88 ASN A N 1
ATOM 727 C CA . ASN A 1 88 ? -28.525 6.771 42.716 1.00 84.94 88 ASN A CA 1
ATOM 728 C C . ASN A 1 88 ? -27.047 7.125 42.913 1.00 84.94 88 ASN A C 1
ATOM 730 O O . ASN A 1 88 ? -26.500 7.870 42.099 1.00 84.94 88 ASN A O 1
ATOM 734 N N . TRP A 1 89 ? -26.373 6.616 43.952 1.00 84.50 89 TRP A N 1
ATOM 735 C CA . TRP A 1 89 ? -24.984 7.005 44.240 1.00 84.50 89 TRP A CA 1
ATOM 736 C C . TRP A 1 89 ? -24.046 6.778 43.045 1.00 84.50 89 TRP A C 1
ATOM 738 O O . TRP A 1 89 ? -23.222 7.641 42.750 1.00 84.50 89 TRP A O 1
ATOM 748 N N . GLY A 1 90 ? -24.191 5.651 42.339 1.00 81.56 90 GLY A N 1
ATOM 749 C CA . GLY A 1 90 ? -23.335 5.292 41.211 1.00 81.56 90 GLY A CA 1
ATOM 750 C C . GLY A 1 90 ? -23.560 6.177 39.985 1.00 81.56 90 GLY A C 1
ATOM 751 O O . GLY A 1 90 ? -22.602 6.567 39.326 1.00 81.56 90 GLY A O 1
ATOM 752 N N . HIS A 1 91 ? -24.802 6.598 39.730 1.00 85.25 91 HIS A N 1
ATOM 753 C CA . HIS A 1 91 ? -25.103 7.568 38.674 1.00 85.25 91 HIS A CA 1
ATOM 754 C C . HIS A 1 91 ? -24.469 8.932 38.964 1.00 85.25 91 HIS A C 1
ATOM 756 O O . HIS A 1 91 ? -23.788 9.485 38.102 1.00 85.25 91 HIS A O 1
ATOM 762 N N . HIS A 1 92 ? -24.609 9.436 40.195 1.00 83.12 92 HIS A N 1
ATOM 763 C CA . HIS A 1 92 ? -23.957 10.681 40.606 1.00 83.12 92 HIS A CA 1
ATOM 764 C C . HIS A 1 92 ? -22.425 10.572 40.549 1.00 83.12 92 HIS A C 1
ATOM 766 O O . HIS A 1 92 ? -21.750 11.524 40.164 1.00 83.12 92 HIS A O 1
ATOM 772 N N . ALA A 1 93 ? -21.862 9.405 40.880 1.00 78.06 93 ALA A N 1
ATOM 773 C CA . ALA A 1 93 ? -20.424 9.161 40.789 1.00 78.06 93 ALA A CA 1
ATOM 774 C C . ALA A 1 93 ? -19.933 9.210 39.339 1.00 78.06 93 ALA A C 1
ATOM 776 O O . ALA A 1 93 ? -18.923 9.856 39.059 1.00 78.06 93 ALA A O 1
ATOM 777 N N . ARG A 1 94 ? -20.674 8.605 38.405 1.00 83.19 94 ARG A N 1
ATOM 778 C CA . ARG A 1 94 ? -20.353 8.661 36.976 1.00 83.19 94 ARG A CA 1
ATOM 779 C C . ARG A 1 94 ? -20.414 10.089 36.438 1.00 83.19 94 ARG A C 1
ATOM 781 O O . ARG A 1 94 ? -19.475 10.532 35.782 1.00 83.19 94 ARG A O 1
ATOM 788 N N . GLU A 1 95 ? -21.478 10.823 36.753 1.00 80.06 95 GLU A N 1
ATOM 789 C CA . GLU A 1 95 ? -21.640 12.222 36.337 1.00 80.06 95 GLU A CA 1
ATOM 790 C C . GLU A 1 95 ? -20.544 13.128 36.912 1.00 80.06 95 GLU A C 1
ATOM 792 O O . GLU A 1 95 ? -19.995 13.972 36.200 1.00 80.06 95 GLU A O 1
ATOM 797 N N . ALA A 1 96 ? -20.160 12.924 38.176 1.00 74.31 96 ALA A N 1
ATOM 798 C CA . ALA A 1 96 ? -19.037 13.628 38.789 1.00 74.31 96 ALA A CA 1
ATOM 799 C C . ALA A 1 96 ? -17.718 13.365 38.037 1.00 74.31 96 ALA A C 1
ATOM 801 O O . ALA A 1 96 ? -16.981 14.313 37.754 1.00 74.31 96 ALA A O 1
ATOM 802 N N . SER A 1 97 ? -17.440 12.109 37.663 1.00 72.00 97 SER A N 1
ATOM 803 C CA . SER A 1 97 ? -16.261 11.741 36.864 1.00 72.00 97 SER A CA 1
ATOM 804 C C . SER A 1 97 ? -16.268 12.377 35.469 1.00 72.00 97 SER A C 1
ATOM 806 O O . SER A 1 97 ? -15.241 12.892 35.030 1.00 72.00 97 SER A O 1
ATOM 808 N N . ILE A 1 98 ? -17.409 12.403 34.772 1.00 69.69 98 ILE A N 1
ATOM 809 C CA . ILE A 1 98 ? -17.522 13.026 33.439 1.00 69.69 98 ILE A CA 1
ATOM 810 C C . ILE A 1 98 ? -17.235 14.532 33.522 1.00 69.69 98 ILE A C 1
ATOM 812 O O . ILE A 1 98 ? -16.424 15.054 32.753 1.00 69.69 98 ILE A O 1
ATOM 816 N N . ARG A 1 99 ? -17.831 15.230 34.498 1.00 69.00 99 ARG A N 1
ATOM 817 C CA . ARG A 1 99 ? -17.628 16.677 34.695 1.00 69.00 99 ARG A CA 1
ATOM 818 C C . ARG A 1 99 ? -16.192 17.028 35.083 1.00 69.00 99 ARG A C 1
ATOM 820 O O . ARG A 1 99 ? -15.687 18.070 34.668 1.00 69.00 99 ARG A O 1
ATOM 827 N N . ALA A 1 100 ? -15.515 16.156 35.831 1.00 63.66 100 ALA A N 1
ATOM 828 C CA . ALA A 1 100 ? -14.105 16.317 36.182 1.00 63.66 100 ALA A CA 1
ATOM 829 C C . ALA A 1 100 ? -13.175 16.325 34.957 1.00 63.66 100 ALA A C 1
ATOM 831 O O . ALA A 1 100 ? -12.204 17.080 34.937 1.00 63.66 100 ALA A O 1
ATOM 832 N N . ARG A 1 101 ? -13.479 15.530 33.923 1.00 63.91 101 ARG A N 1
ATOM 833 C CA . ARG A 1 101 ? -12.670 15.455 32.692 1.00 63.91 101 ARG A CA 1
ATOM 834 C C . ARG A 1 101 ? -12.823 16.690 31.795 1.00 63.91 101 ARG A C 1
ATOM 836 O O . ARG A 1 101 ? -11.908 17.004 31.045 1.00 63.91 101 ARG A O 1
ATOM 843 N N . GLN A 1 102 ? -13.945 17.406 31.884 1.00 58.69 102 GLN A N 1
ATOM 844 C CA . GLN A 1 102 ? -14.261 18.545 31.009 1.00 58.69 102 GLN A CA 1
ATOM 845 C C . GLN A 1 102 ? -13.719 19.900 31.505 1.00 58.69 102 GLN A C 1
ATOM 847 O O . GLN A 1 102 ? -13.637 20.839 30.718 1.00 58.69 102 GLN A O 1
ATOM 852 N N . SER A 1 103 ? -13.357 20.039 32.788 1.00 54.41 103 SER A N 1
ATOM 853 C CA . SER A 1 103 ? -13.116 21.356 33.409 1.00 54.41 103 SER A CA 1
ATOM 854 C C . SER A 1 103 ? -11.654 21.716 33.712 1.00 54.41 103 SER A C 1
ATOM 856 O O . SER A 1 103 ? -11.403 22.837 34.142 1.00 54.41 103 SER A O 1
ATOM 858 N N . ASN A 1 104 ? -10.680 20.828 33.476 1.00 48.28 104 ASN A N 1
ATOM 859 C CA . ASN A 1 104 ? -9.231 21.082 33.631 1.00 48.28 104 ASN A CA 1
ATOM 860 C C . ASN A 1 104 ? -8.800 21.805 34.942 1.00 48.28 104 ASN A C 1
ATOM 862 O O . ASN A 1 104 ? -7.750 22.445 34.996 1.00 48.28 104 ASN A O 1
ATOM 866 N N . SER A 1 105 ? -9.586 21.701 36.025 1.00 43.22 105 SER A N 1
ATOM 867 C CA . SER A 1 105 ? -9.318 22.336 37.325 1.00 43.22 105 SER A CA 1
ATOM 868 C C . SER A 1 105 ? -9.652 21.393 38.483 1.00 43.22 105 SER A C 1
ATOM 870 O O . SER A 1 105 ? -10.772 20.900 38.534 1.00 43.22 105 SER A O 1
ATOM 872 N N . SER A 1 106 ? -8.688 21.152 39.386 1.00 42.56 106 SER A N 1
ATOM 873 C CA . SER A 1 106 ? -8.760 20.584 40.761 1.00 42.56 106 SER A CA 1
ATOM 874 C C . SER A 1 106 ? -9.697 19.401 41.114 1.00 42.56 106 SER A C 1
ATOM 876 O O . SER A 1 106 ? -9.659 18.928 42.248 1.00 42.56 106 SER A O 1
ATOM 878 N N . LEU A 1 107 ? -10.464 18.835 40.184 1.00 42.78 107 LEU A N 1
ATOM 879 C CA . LEU A 1 107 ? -11.380 17.706 40.396 1.00 42.78 107 LEU A CA 1
ATOM 880 C C . LEU A 1 107 ? -10.683 16.335 40.410 1.00 42.78 107 LEU A C 1
ATOM 882 O O . LEU A 1 107 ? -11.292 15.340 40.801 1.00 42.78 107 LEU A O 1
ATOM 886 N N . LEU A 1 108 ? -9.377 16.292 40.121 1.00 40.16 108 LEU A N 1
ATOM 887 C CA . LEU A 1 108 ? -8.512 15.138 40.406 1.00 40.16 108 LEU A CA 1
ATOM 888 C C . LEU A 1 108 ? -8.547 14.726 41.894 1.00 40.16 108 LEU A C 1
ATOM 890 O O . LEU A 1 108 ? -8.355 13.556 42.213 1.00 40.16 108 LEU A O 1
ATOM 894 N N . TYR A 1 109 ? -8.877 15.652 42.804 1.00 42.78 109 TYR A N 1
ATOM 895 C CA . TYR A 1 109 ? -9.074 15.355 44.229 1.00 42.78 109 TYR A CA 1
ATOM 896 C C . TYR A 1 109 ? -10.421 14.660 44.527 1.00 42.78 109 TYR A C 1
ATOM 898 O O . TYR A 1 109 ? -10.554 13.962 45.532 1.00 42.78 109 TYR A O 1
ATOM 906 N N . GLY A 1 110 ? -11.424 14.837 43.659 1.00 42.78 110 GLY A N 1
ATOM 907 C CA . GLY A 1 110 ? -12.761 14.254 43.795 1.00 42.78 110 GLY A CA 1
ATOM 908 C C . GLY A 1 110 ? -12.808 12.789 43.364 1.00 42.78 110 GLY A C 1
ATOM 909 O O . GLY A 1 110 ? -13.321 11.957 44.109 1.00 42.78 110 GLY A O 1
ATOM 910 N N . VAL A 1 111 ? -12.191 12.454 42.225 1.00 46.88 111 VAL A N 1
ATOM 911 C CA . VAL A 1 111 ? -12.125 11.075 41.700 1.00 46.88 111 VAL A CA 1
ATOM 912 C C . VAL A 1 111 ? -11.407 10.149 42.684 1.00 46.88 111 VAL A C 1
ATOM 914 O O . VAL A 1 111 ? -11.952 9.117 43.057 1.00 46.88 111 VAL A O 1
ATOM 917 N N . ALA A 1 112 ? -10.248 10.557 43.215 1.00 47.72 112 ALA A N 1
ATOM 918 C CA . ALA A 1 112 ? -9.515 9.774 44.215 1.00 47.72 112 ALA A CA 1
ATOM 919 C C . ALA A 1 112 ? -10.324 9.534 45.508 1.00 47.72 112 ALA A C 1
ATOM 921 O O . ALA A 1 112 ? -10.192 8.483 46.134 1.00 47.72 112 ALA A O 1
ATOM 922 N N . LYS A 1 113 ? -11.190 10.482 45.893 1.00 50.16 113 LYS A N 1
ATOM 923 C CA . LYS A 1 113 ? -12.001 10.405 47.115 1.00 50.16 113 LYS A CA 1
ATOM 924 C C . LYS A 1 113 ? -13.293 9.608 46.933 1.00 50.16 113 LYS A C 1
ATOM 926 O O . LYS A 1 113 ? -13.683 8.888 47.844 1.00 50.16 113 LYS A O 1
ATOM 931 N N . VAL A 1 114 ? -13.939 9.685 45.767 1.00 52.25 114 VAL A N 1
ATOM 932 C CA . VAL A 1 114 ? -15.042 8.778 45.396 1.00 52.25 114 VAL A CA 1
ATOM 933 C C . VAL A 1 114 ? -14.521 7.342 45.316 1.00 52.25 114 VAL A C 1
ATOM 935 O O . VAL A 1 114 ? -15.124 6.436 45.885 1.00 52.25 114 VAL A O 1
ATOM 938 N N . SER A 1 115 ? -13.345 7.153 44.715 1.00 53.94 115 SER A N 1
ATOM 939 C CA . SER A 1 115 ? -12.665 5.863 44.648 1.00 53.94 115 SER A CA 1
ATOM 940 C C . SER A 1 115 ? -12.285 5.322 46.031 1.00 53.94 115 SER A C 1
ATOM 942 O O . SER A 1 115 ? -12.577 4.163 46.312 1.00 53.94 115 SER A O 1
ATOM 944 N N . SER A 1 116 ? -11.733 6.141 46.939 1.00 52.19 116 SER A N 1
ATOM 945 C CA . SER A 1 116 ? -11.428 5.704 48.314 1.00 52.19 116 SER A CA 1
ATOM 946 C C . SER A 1 116 ? -12.686 5.344 49.108 1.00 52.19 116 SER A C 1
ATOM 948 O O . SER A 1 116 ? -12.700 4.361 49.833 1.00 52.19 116 SER A O 1
ATOM 950 N N . LEU A 1 117 ? -13.765 6.114 48.943 1.00 50.06 117 LEU A N 1
ATOM 951 C CA . LEU A 1 117 ? -15.054 5.867 49.593 1.00 50.06 117 LEU A CA 1
ATOM 952 C C . LEU A 1 117 ? -15.759 4.601 49.066 1.00 50.06 117 LEU A C 1
ATOM 954 O O . LEU A 1 117 ? -16.535 3.984 49.790 1.00 50.06 117 LEU A O 1
ATOM 958 N N . SER A 1 118 ? -15.487 4.203 47.820 1.00 54.62 118 SER A N 1
ATOM 959 C CA . SER A 1 118 ? -16.068 3.006 47.194 1.00 54.62 118 SER A CA 1
ATOM 960 C C . SER A 1 118 ? -15.425 1.683 47.636 1.00 54.62 118 SER A C 1
ATOM 962 O O . SER A 1 118 ? -16.042 0.628 47.479 1.00 54.62 118 SER A O 1
ATOM 964 N N . GLN A 1 119 ? -14.213 1.721 48.206 1.00 52.22 119 GLN A N 1
ATOM 965 C CA . GLN A 1 119 ? -13.497 0.527 48.677 1.00 52.22 119 GLN A CA 1
ATOM 966 C C . GLN A 1 119 ? -14.108 -0.067 49.964 1.00 52.22 119 GLN A C 1
ATOM 968 O O . GLN A 1 119 ? -13.990 -1.269 50.182 1.00 52.22 119 GLN A O 1
ATOM 973 N N . ASP A 1 120 ? -14.834 0.739 50.750 1.00 52.41 120 ASP A N 1
ATOM 974 C CA . ASP A 1 120 ? -15.424 0.365 52.050 1.00 52.41 120 ASP A CA 1
ATOM 975 C C . ASP A 1 120 ? -16.929 0.001 51.979 1.00 52.41 120 ASP A C 1
ATOM 977 O O . ASP A 1 120 ? -17.643 0.024 52.984 1.00 52.41 120 ASP A O 1
ATOM 981 N N . MET A 1 121 ? -17.466 -0.295 50.790 1.00 57.69 121 MET A N 1
ATOM 982 C CA . MET A 1 121 ? -18.919 -0.411 50.590 1.00 57.69 121 MET A CA 1
ATOM 983 C C . MET A 1 121 ? -19.530 -1.690 51.207 1.00 57.69 121 MET A C 1
ATOM 985 O O . MET A 1 121 ? -19.127 -2.798 50.843 1.00 57.69 121 MET A O 1
ATOM 989 N N . PRO A 1 122 ? -20.581 -1.589 52.053 1.00 56.56 122 PRO A N 1
ATOM 990 C CA . PRO A 1 122 ? -21.391 -2.741 52.452 1.00 56.56 122 PRO A CA 1
ATOM 991 C C . PRO A 1 122 ? -22.276 -3.196 51.275 1.00 56.56 122 PRO A C 1
ATOM 993 O O . PRO A 1 122 ? -23.412 -2.755 51.107 1.00 56.56 122 PRO A O 1
ATOM 996 N N . THR A 1 123 ? -21.740 -4.083 50.434 1.00 62.78 123 THR A N 1
ATOM 997 C CA . THR A 1 123 ? -22.316 -4.470 49.130 1.00 62.78 123 THR A CA 1
ATOM 998 C C . THR A 1 123 ? -23.676 -5.165 49.216 1.00 62.78 123 THR A C 1
ATOM 1000 O O . THR A 1 123 ? -24.519 -4.995 48.345 1.00 62.78 123 THR A O 1
ATOM 1003 N N . GLN A 1 124 ? -23.933 -5.935 50.270 1.00 69.00 124 GLN A N 1
ATOM 1004 C CA . GLN A 1 124 ? -25.038 -6.900 50.286 1.00 69.00 124 GLN A CA 1
ATOM 1005 C C . GLN A 1 124 ? -26.441 -6.270 50.341 1.00 69.00 124 GLN A C 1
ATOM 1007 O O . GLN A 1 124 ? -27.293 -6.586 49.517 1.00 69.00 124 GLN A O 1
ATOM 1012 N N . MET A 1 125 ? -26.695 -5.359 51.284 1.00 68.12 125 MET A N 1
ATOM 1013 C CA . MET A 1 125 ? -28.014 -4.718 51.408 1.00 68.12 125 MET A CA 1
ATOM 1014 C C . MET A 1 125 ? -28.253 -3.684 50.295 1.00 68.12 125 MET A C 1
ATOM 1016 O O . MET A 1 125 ? -29.378 -3.506 49.836 1.00 68.12 125 MET A O 1
ATOM 1020 N N . GLN A 1 126 ? -27.190 -3.023 49.829 1.00 70.94 126 GLN A N 1
ATOM 1021 C CA . GLN A 1 126 ? -27.274 -2.060 48.731 1.00 70.94 126 GLN A CA 1
ATOM 1022 C C . GLN A 1 126 ? -27.732 -2.733 47.441 1.00 70.94 126 GLN A C 1
ATOM 1024 O O . GLN A 1 126 ? -28.629 -2.224 46.781 1.00 70.94 126 GLN A O 1
ATOM 1029 N N . VAL A 1 127 ? -27.160 -3.898 47.128 1.00 76.88 127 VAL A N 1
ATOM 1030 C CA . VAL A 1 127 ? -27.572 -4.732 45.994 1.00 76.88 127 VAL A CA 1
ATOM 1031 C C . VAL A 1 127 ? -29.049 -5.106 46.110 1.00 76.88 127 VAL A C 1
ATOM 1033 O O . VAL A 1 127 ? -29.787 -4.976 45.138 1.00 76.88 127 VAL A O 1
ATOM 1036 N N . GLN A 1 128 ? -29.507 -5.470 47.314 1.00 80.81 128 GLN A N 1
ATOM 1037 C CA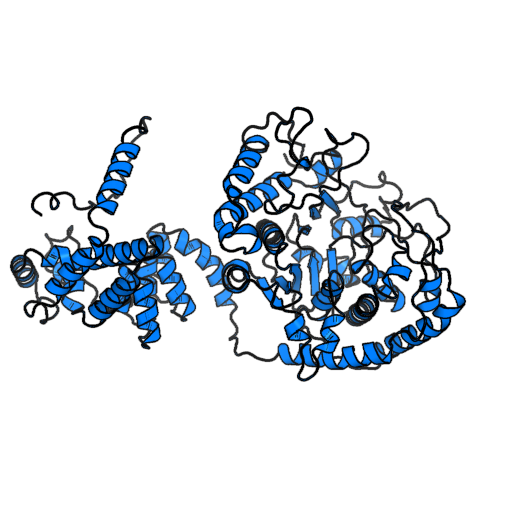 . GLN A 1 128 ? -30.919 -5.759 47.563 1.00 80.81 128 GLN A CA 1
ATOM 1038 C C . GLN A 1 128 ? -31.821 -4.542 47.309 1.00 80.81 128 GLN A C 1
ATOM 1040 O O . GLN A 1 128 ? -32.842 -4.671 46.653 1.00 80.81 128 GLN A O 1
ATOM 1045 N N . ALA A 1 129 ? -31.460 -3.343 47.767 1.00 79.94 129 ALA A N 1
ATOM 1046 C CA . ALA A 1 129 ? -32.263 -2.142 47.509 1.00 79.94 129 ALA A CA 1
ATOM 1047 C C . ALA A 1 129 ? -32.201 -1.653 46.049 1.00 79.94 129 ALA A C 1
ATOM 1049 O O . ALA A 1 129 ? -33.166 -1.078 45.543 1.00 79.94 129 ALA A O 1
ATOM 1050 N N . MET A 1 130 ? -31.076 -1.888 45.379 1.00 79.50 130 MET A N 1
ATOM 1051 C CA . MET A 1 130 ? -30.804 -1.450 44.012 1.00 79.50 130 MET A CA 1
ATOM 1052 C C . MET A 1 130 ? -31.517 -2.299 42.963 1.00 79.50 130 MET A C 1
ATOM 1054 O O . MET A 1 130 ? -32.087 -1.740 42.035 1.00 79.50 130 MET A O 1
ATOM 1058 N N . LEU A 1 131 ? -31.478 -3.625 43.112 1.00 81.69 131 LEU A N 1
ATOM 1059 C CA . LEU A 1 131 ? -31.920 -4.569 42.079 1.00 81.69 131 LEU A CA 1
ATOM 1060 C C . LEU A 1 131 ? -33.295 -5.182 42.352 1.00 81.69 131 LEU A C 1
ATOM 1062 O O . LEU A 1 131 ? -33.770 -6.004 41.573 1.00 81.69 131 LEU A O 1
ATOM 1066 N N . VAL A 1 132 ? -33.939 -4.804 43.457 1.00 82.44 132 VAL A N 1
ATOM 1067 C CA . VAL A 1 132 ? -35.340 -5.150 43.685 1.00 82.44 132 VAL A CA 1
ATOM 1068 C C . VAL A 1 132 ? -36.212 -4.426 42.669 1.00 82.44 132 VAL A C 1
ATOM 1070 O O . VAL A 1 132 ? -36.279 -3.195 42.653 1.00 82.44 132 VAL A O 1
ATOM 1073 N N . ASP A 1 133 ? -36.906 -5.221 41.864 1.00 68.88 133 ASP A N 1
ATOM 1074 C CA . ASP A 1 133 ? -37.865 -4.745 40.883 1.00 68.88 133 ASP A CA 1
ATOM 1075 C C . ASP A 1 133 ? -39.126 -4.205 41.583 1.00 68.88 133 ASP A C 1
ATOM 1077 O O . ASP A 1 133 ? -39.792 -4.904 42.360 1.00 68.88 133 ASP A O 1
ATOM 1081 N N . GLU A 1 134 ? -39.439 -2.932 41.330 1.00 65.94 134 GLU A N 1
ATOM 1082 C CA . GLU A 1 134 ? -40.603 -2.266 41.916 1.00 65.94 134 GLU A CA 1
ATOM 1083 C C . GLU A 1 134 ? -41.929 -2.829 41.400 1.00 65.94 134 GLU A C 1
ATOM 1085 O O . GLU A 1 134 ? -42.924 -2.826 42.134 1.00 65.94 134 GLU A O 1
ATOM 1090 N N . ASP A 1 135 ? -41.938 -3.385 40.189 1.00 64.88 135 ASP A N 1
ATOM 1091 C CA . ASP A 1 135 ? -43.131 -3.969 39.582 1.00 64.88 135 ASP A CA 1
ATOM 1092 C C . ASP A 1 135 ? -43.561 -5.255 40.314 1.00 64.88 135 ASP A C 1
ATOM 1094 O O . ASP A 1 135 ? -44.725 -5.661 40.251 1.00 64.88 135 ASP A O 1
ATOM 1098 N N . TYR A 1 136 ? -42.661 -5.850 41.110 1.00 64.75 136 TYR A N 1
ATOM 1099 C CA . TYR A 1 136 ? -42.915 -7.065 41.885 1.00 64.75 136 TYR A CA 1
ATOM 1100 C C . TYR A 1 136 ? -43.185 -6.832 43.379 1.00 64.75 136 TYR A C 1
ATOM 1102 O O . TYR A 1 136 ? -43.354 -7.804 44.116 1.00 64.75 136 TYR A O 1
ATOM 1110 N N . ILE A 1 137 ? -43.327 -5.583 43.848 1.00 66.94 137 ILE A N 1
ATOM 1111 C CA . ILE A 1 137 ? -43.590 -5.247 45.272 1.00 66.94 137 ILE A CA 1
ATOM 1112 C C . ILE A 1 137 ? -44.861 -5.932 45.838 1.00 66.94 137 ILE A C 1
ATOM 1114 O O . ILE A 1 137 ? -45.020 -6.050 47.061 1.00 66.94 137 ILE A O 1
ATOM 1118 N N . GLY A 1 138 ? -45.766 -6.390 44.963 1.00 65.50 138 GLY A N 1
ATOM 1119 C CA . GLY A 1 138 ? -46.981 -7.141 45.301 1.00 65.50 138 GLY A CA 1
ATOM 1120 C C . GLY A 1 138 ? -46.823 -8.665 45.431 1.00 65.50 138 GLY A C 1
ATOM 1121 O O . GLY A 1 138 ? -47.759 -9.317 45.892 1.00 65.50 138 GLY A O 1
ATOM 1122 N N . PHE A 1 139 ? -45.680 -9.244 45.053 1.00 72.12 139 PHE A N 1
ATOM 1123 C CA . PHE A 1 139 ? -45.419 -10.685 45.140 1.00 72.12 139 PHE A CA 1
ATOM 1124 C C . PHE A 1 139 ? -44.696 -11.046 46.442 1.00 72.12 139 PHE A C 1
ATOM 1126 O O . PHE A 1 139 ? -43.882 -10.280 46.951 1.00 72.12 139 PHE A O 1
ATOM 1133 N N . PHE A 1 140 ? -44.991 -12.227 46.993 1.00 76.69 140 PHE A N 1
ATOM 1134 C CA . PHE A 1 140 ? -44.306 -12.720 48.190 1.00 76.69 140 PHE A CA 1
ATOM 1135 C C . PHE A 1 140 ? -42.838 -13.029 47.871 1.00 76.69 140 PHE A C 1
ATOM 1137 O O . PHE A 1 140 ? -42.552 -13.704 46.883 1.00 76.69 140 PHE A O 1
ATOM 1144 N N . ASN A 1 141 ? -41.932 -12.594 48.747 1.00 82.00 141 ASN A N 1
ATOM 1145 C CA . ASN A 1 141 ? -40.488 -12.817 48.689 1.00 82.00 141 ASN A CA 1
ATOM 1146 C C . ASN A 1 141 ? -39.748 -12.042 47.583 1.00 82.00 141 ASN A C 1
ATOM 1148 O O . ASN A 1 141 ? -38.638 -12.420 47.203 1.00 82.00 141 ASN A O 1
ATOM 1152 N N . TYR A 1 142 ? -40.336 -10.958 47.066 1.00 82.12 142 TYR A N 1
ATOM 1153 C CA . TYR A 1 142 ? -39.749 -10.169 45.977 1.00 82.12 142 TYR A CA 1
ATOM 1154 C C . TYR A 1 142 ? -38.392 -9.555 46.358 1.00 82.12 142 TYR A C 1
ATOM 1156 O O . TYR A 1 142 ? -37.488 -9.492 45.527 1.00 82.12 142 TYR A O 1
ATOM 1164 N N . SER A 1 143 ? -38.204 -9.184 47.631 1.00 84.94 143 SER A N 1
ATOM 1165 C CA . SER A 1 143 ? -36.941 -8.621 48.124 1.00 84.94 143 SER A CA 1
ATOM 1166 C C . SER A 1 143 ? -35.780 -9.616 48.099 1.00 84.94 143 SER A C 1
ATOM 1168 O O . SER A 1 143 ? -34.626 -9.223 48.244 1.00 84.94 143 SER A O 1
ATOM 1170 N N . GLN A 1 144 ? -36.059 -10.910 47.932 1.00 85.44 144 GLN A N 1
ATOM 1171 C CA . GLN A 1 144 ? -35.044 -11.961 47.934 1.00 85.44 144 GLN A CA 1
ATOM 1172 C C . GLN A 1 144 ? -34.585 -12.361 46.531 1.00 85.44 144 GLN A C 1
ATOM 1174 O O . GLN A 1 144 ? -33.581 -13.063 46.411 1.00 85.44 144 GLN A O 1
ATOM 1179 N N . ASN A 1 145 ? -35.277 -11.906 45.483 1.00 84.00 145 ASN A N 1
ATOM 1180 C CA . ASN A 1 145 ? -34.992 -12.246 44.087 1.00 84.00 145 ASN A CA 1
ATOM 1181 C C . ASN A 1 145 ? -33.905 -11.340 43.490 1.00 84.00 145 ASN A C 1
ATOM 1183 O O . ASN A 1 145 ? -34.076 -10.750 42.428 1.00 84.00 145 ASN A O 1
ATOM 1187 N N . VAL A 1 146 ? -32.779 -11.224 44.187 1.00 84.81 146 VAL A N 1
ATOM 1188 C CA . VAL A 1 146 ? -31.636 -10.391 43.796 1.00 84.81 146 VAL A CA 1
ATOM 1189 C C . VAL A 1 146 ? -30.352 -11.221 43.775 1.00 84.81 146 VAL A C 1
ATOM 1191 O O . VAL A 1 146 ? -30.220 -12.165 44.564 1.00 84.81 146 VAL A O 1
ATOM 1194 N N . PRO A 1 147 ? -29.386 -10.888 42.901 1.00 85.56 147 PRO A N 1
ATOM 1195 C CA . PRO A 1 147 ? -28.109 -11.586 42.857 1.00 85.56 147 PRO A CA 1
ATOM 1196 C C . PRO A 1 147 ? -27.357 -11.419 44.184 1.00 85.56 147 PRO A C 1
ATOM 1198 O O . PRO A 1 147 ? -27.138 -10.317 44.679 1.00 85.56 147 PRO A O 1
ATOM 1201 N N . ARG A 1 148 ? -26.929 -12.535 44.768 1.00 86.12 148 ARG A N 1
ATOM 1202 C CA . ARG A 1 148 ? -25.990 -12.594 45.894 1.00 86.12 148 ARG A CA 1
ATOM 1203 C C . ARG A 1 148 ? -24.557 -12.648 45.363 1.00 86.12 148 ARG A C 1
ATOM 1205 O O . ARG A 1 148 ? -24.336 -12.784 44.171 1.00 86.12 148 ARG A O 1
ATOM 1212 N N . ARG A 1 149 ? -23.561 -12.573 46.251 1.00 84.75 149 ARG A N 1
ATOM 1213 C CA . ARG A 1 149 ? -22.123 -12.639 45.897 1.00 84.75 149 ARG A CA 1
ATOM 1214 C C . ARG A 1 149 ? -21.611 -11.526 44.957 1.00 84.75 149 ARG A C 1
ATOM 1216 O O . ARG A 1 149 ? -20.467 -11.602 44.530 1.00 84.75 149 ARG A O 1
ATOM 1223 N N . MET A 1 150 ? -22.384 -10.464 44.704 1.00 83.81 150 MET A N 1
ATOM 1224 C CA . MET A 1 150 ? -21.881 -9.299 43.967 1.00 83.81 150 MET A CA 1
ATOM 1225 C C . MET A 1 150 ? -20.713 -8.625 44.702 1.00 83.81 150 MET A C 1
ATOM 1227 O O . MET A 1 150 ? -20.765 -8.365 45.909 1.00 83.81 150 MET A O 1
ATOM 1231 N N . THR A 1 151 ? -19.663 -8.324 43.942 1.00 82.31 151 THR A N 1
ATOM 1232 C CA . THR A 1 151 ? -18.450 -7.635 44.404 1.00 82.31 151 THR A CA 1
ATOM 1233 C C . THR A 1 151 ? -18.491 -6.146 44.049 1.00 82.31 151 THR A C 1
ATOM 1235 O O . THR A 1 151 ? -19.345 -5.695 43.285 1.00 82.31 151 THR A O 1
ATOM 1238 N N . SER A 1 152 ? -17.534 -5.370 44.562 1.00 79.12 152 SER A N 1
ATOM 1239 C CA . SER A 1 152 ? -17.334 -3.974 44.146 1.00 79.12 152 SER A CA 1
ATOM 1240 C C . SER A 1 152 ? -17.114 -3.835 42.633 1.00 79.12 152 SER A C 1
ATOM 1242 O O . SER A 1 152 ? -17.580 -2.862 42.046 1.00 79.12 152 SER A O 1
ATOM 1244 N N . MET A 1 153 ? -16.487 -4.829 41.988 1.00 86.19 153 MET A N 1
ATOM 1245 C CA . MET A 1 153 ? -16.295 -4.864 40.533 1.00 86.19 153 MET A CA 1
ATOM 1246 C C . MET A 1 153 ? -17.630 -4.956 39.782 1.00 86.19 153 MET A C 1
ATOM 1248 O O . MET A 1 153 ? -17.826 -4.245 38.800 1.00 86.19 153 MET A O 1
ATOM 1252 N N . HIS A 1 154 ? -18.573 -5.769 40.272 1.00 87.81 154 HIS A N 1
ATOM 1253 C CA . HIS A 1 154 ? -19.910 -5.869 39.681 1.00 87.81 154 HIS A CA 1
ATOM 1254 C C . HIS A 1 154 ? -20.668 -4.545 39.781 1.00 87.81 154 HIS A C 1
ATOM 1256 O O . HIS A 1 154 ? -21.265 -4.106 38.807 1.00 87.81 154 HIS A O 1
ATOM 1262 N N . LEU A 1 155 ? -20.613 -3.881 40.940 1.00 85.19 155 LEU A N 1
ATOM 1263 C CA . LEU A 1 155 ? -21.267 -2.585 41.137 1.00 85.19 155 LEU A CA 1
ATOM 1264 C C . LEU A 1 155 ? -20.646 -1.489 40.264 1.00 85.19 155 LEU A C 1
ATOM 1266 O O . LEU A 1 155 ? -21.364 -0.686 39.672 1.00 85.19 155 LEU A O 1
ATOM 1270 N N . ALA A 1 156 ? -19.317 -1.467 40.149 1.00 86.62 156 ALA A N 1
ATOM 1271 C CA . ALA A 1 156 ? -18.626 -0.526 39.276 1.00 86.62 156 ALA A CA 1
ATOM 1272 C C . ALA A 1 156 ? -19.001 -0.748 37.801 1.00 86.62 156 ALA A C 1
ATOM 1274 O O . ALA A 1 156 ? -19.230 0.223 37.079 1.00 86.62 156 ALA A O 1
ATOM 1275 N N . ALA A 1 157 ? -19.137 -2.007 37.377 1.00 91.00 157 ALA A N 1
ATOM 1276 C CA . ALA A 1 157 ? -19.600 -2.360 36.042 1.00 91.00 157 ALA A CA 1
ATOM 1277 C C . ALA A 1 157 ? -21.070 -2.001 35.798 1.00 91.00 157 ALA A C 1
ATOM 1279 O O . ALA A 1 157 ? -21.378 -1.382 34.784 1.00 91.00 157 ALA A O 1
ATOM 1280 N N . TYR A 1 158 ? -21.948 -2.292 36.758 1.00 90.69 158 TYR A N 1
ATOM 1281 C CA . TYR A 1 158 ? -23.375 -1.963 36.716 1.00 90.69 158 TYR A CA 1
ATOM 1282 C C . TYR A 1 158 ? -23.649 -0.459 36.578 1.00 90.69 158 TYR A C 1
ATOM 1284 O O . TYR A 1 158 ? -24.636 -0.067 35.972 1.00 90.69 158 TYR A O 1
ATOM 1292 N N . PHE A 1 159 ? -22.791 0.405 37.126 1.00 87.81 159 PHE A N 1
ATOM 1293 C CA . PHE A 1 159 ? -22.954 1.859 37.010 1.00 87.81 159 PHE A CA 1
ATOM 1294 C C . PHE A 1 159 ? -22.103 2.507 35.910 1.00 87.81 159 PHE A C 1
ATOM 1296 O O . PHE A 1 159 ? -22.236 3.710 35.674 1.00 87.81 159 PHE A O 1
ATOM 1303 N N . GLY A 1 160 ? -21.232 1.758 35.229 1.00 89.81 160 GLY A N 1
ATOM 1304 C CA . GLY A 1 160 ? -20.341 2.311 34.204 1.00 89.81 160 GLY A CA 1
ATOM 1305 C C . GLY A 1 160 ? -19.188 3.153 34.771 1.00 89.81 160 GLY A C 1
ATOM 1306 O O . GLY A 1 160 ? -18.780 4.143 34.166 1.00 89.81 160 GLY A O 1
ATOM 1307 N N . LEU A 1 161 ? -18.673 2.807 35.956 1.00 86.50 161 LEU A N 1
ATOM 1308 C CA . LEU A 1 161 ? -17.642 3.565 36.679 1.00 86.50 161 LEU A CA 1
ATOM 1309 C C . LEU A 1 161 ? -16.226 3.161 36.233 1.00 86.50 161 LEU A C 1
ATOM 1311 O O . LEU A 1 161 ? -15.492 2.513 36.980 1.00 86.50 161 LEU A O 1
ATOM 1315 N N . SER A 1 162 ? -15.831 3.562 35.019 1.00 86.06 162 SER A N 1
ATOM 1316 C CA . SER A 1 162 ? -14.562 3.165 34.374 1.00 86.06 162 SER A CA 1
ATOM 1317 C C . SER A 1 162 ? -13.316 3.385 35.242 1.00 86.06 162 SER A C 1
ATOM 1319 O O . SER A 1 162 ? -12.447 2.519 35.306 1.00 86.06 162 SER A O 1
ATOM 1321 N N . ASP A 1 163 ? -13.244 4.516 35.952 1.00 79.06 163 ASP A N 1
ATOM 1322 C CA . ASP A 1 163 ? -12.092 4.870 36.795 1.00 79.06 163 ASP A CA 1
ATOM 1323 C C . ASP A 1 163 ? -11.972 3.931 38.009 1.00 79.06 163 ASP A C 1
ATOM 1325 O O . ASP A 1 163 ? -10.875 3.529 38.400 1.00 79.06 163 ASP A O 1
ATOM 1329 N N . ILE A 1 164 ? -13.114 3.533 38.585 1.00 78.00 164 ILE A N 1
ATOM 1330 C CA . ILE A 1 164 ? -13.168 2.595 39.712 1.00 78.00 164 ILE A CA 1
ATOM 1331 C C . ILE A 1 164 ? -12.819 1.188 39.234 1.00 78.00 164 ILE A C 1
ATOM 1333 O O . ILE A 1 164 ? -12.042 0.510 39.899 1.00 78.00 164 ILE A O 1
ATOM 1337 N N . VAL A 1 165 ? -13.323 0.764 38.071 1.00 83.12 165 VAL A N 1
ATOM 1338 C CA . VAL A 1 165 ? -12.949 -0.522 37.461 1.00 83.12 165 VAL A CA 1
ATOM 1339 C C . VAL A 1 165 ? -11.435 -0.584 37.257 1.00 83.12 165 VAL A C 1
ATOM 1341 O O . VAL A 1 165 ? -10.794 -1.529 37.707 1.00 83.12 165 VAL A O 1
ATOM 1344 N N . GLN A 1 166 ? -10.827 0.450 36.674 1.00 80.62 166 GLN A N 1
ATOM 1345 C CA . GLN A 1 166 ? -9.382 0.479 36.443 1.00 80.62 166 GLN A CA 1
ATOM 1346 C C . GLN A 1 166 ? -8.573 0.395 37.747 1.00 80.62 166 GLN A C 1
ATOM 1348 O O . GLN A 1 166 ? -7.606 -0.369 37.817 1.00 80.62 166 GLN A O 1
ATOM 1353 N N . MET A 1 167 ? -8.990 1.125 38.786 1.00 73.94 167 MET A N 1
ATOM 1354 C CA . MET A 1 167 ? -8.371 1.069 40.113 1.00 73.94 167 MET A CA 1
ATOM 1355 C C . MET A 1 167 ? -8.528 -0.312 40.768 1.00 73.94 167 MET A C 1
ATOM 1357 O O . MET A 1 167 ? -7.563 -0.846 41.314 1.00 73.94 167 MET A O 1
ATOM 1361 N N . LEU A 1 168 ? -9.722 -0.912 40.719 1.00 77.62 168 LEU A N 1
ATOM 1362 C CA . LEU A 1 168 ? -9.961 -2.242 41.283 1.00 77.62 168 LEU A CA 1
ATOM 1363 C C . LEU A 1 168 ? -9.055 -3.285 40.617 1.00 77.62 168 LEU A C 1
ATOM 1365 O O . LEU A 1 168 ? -8.471 -4.117 41.309 1.00 77.62 168 LEU A O 1
ATOM 1369 N N . ILE A 1 169 ? -8.847 -3.200 39.301 1.00 79.75 169 ILE A N 1
ATOM 1370 C CA . ILE A 1 169 ? -7.932 -4.120 38.616 1.00 79.75 169 ILE A CA 1
ATOM 1371 C C . ILE A 1 169 ? -6.463 -3.840 38.996 1.00 79.75 169 ILE A C 1
ATOM 1373 O O . ILE A 1 169 ? -5.689 -4.781 39.155 1.00 79.75 169 ILE A O 1
ATOM 1377 N N . GLN A 1 170 ? -6.053 -2.578 39.194 1.00 75.50 170 GLN A N 1
ATOM 1378 C CA . GLN A 1 170 ? -4.699 -2.242 39.686 1.00 75.50 170 GLN A CA 1
ATOM 1379 C C . GLN A 1 170 ? -4.407 -2.835 41.076 1.00 75.50 170 GLN A C 1
ATOM 1381 O O . GLN A 1 170 ? -3.279 -3.245 41.340 1.00 75.50 170 GLN A O 1
ATOM 1386 N N . ASN A 1 171 ? -5.427 -2.952 41.928 1.00 70.94 171 ASN A N 1
ATOM 1387 C CA . ASN A 1 171 ? -5.333 -3.553 43.262 1.00 70.94 171 ASN A CA 1
ATOM 1388 C C . ASN A 1 171 ? -5.492 -5.090 43.264 1.00 70.94 171 ASN A C 1
ATOM 1390 O O . ASN A 1 171 ? -5.788 -5.672 44.304 1.00 70.94 171 ASN A O 1
ATOM 1394 N N . GLN A 1 172 ? -5.290 -5.755 42.118 1.00 67.44 172 GLN A N 1
ATOM 1395 C CA . GLN A 1 172 ? -5.358 -7.216 41.952 1.00 67.44 172 GLN A CA 1
ATOM 1396 C C . GLN A 1 172 ? -6.726 -7.853 42.268 1.00 67.44 172 GLN A C 1
ATOM 1398 O O . GLN A 1 172 ? -6.799 -9.044 42.573 1.00 67.44 172 GLN A O 1
ATOM 1403 N N . HIS A 1 173 ? -7.833 -7.109 42.169 1.00 64.62 173 HIS A N 1
ATOM 1404 C CA . HIS A 1 173 ? -9.156 -7.736 42.199 1.00 64.62 173 HIS A CA 1
ATOM 1405 C C . HIS A 1 173 ? -9.405 -8.512 40.897 1.00 64.62 173 HIS A C 1
ATOM 1407 O O . HIS A 1 173 ? -9.176 -7.991 39.805 1.00 64.62 173 HIS A O 1
ATOM 1413 N N . TYR A 1 174 ? -9.900 -9.748 41.011 1.00 68.31 174 TYR A N 1
ATOM 1414 C CA . TYR A 1 174 ? -10.223 -10.597 39.861 1.00 68.31 174 TYR A CA 1
ATOM 1415 C C . TYR A 1 174 ? -11.328 -9.962 38.993 1.00 68.31 174 TYR A C 1
ATOM 1417 O O . TYR A 1 174 ? -12.394 -9.613 39.503 1.00 68.31 174 TYR A O 1
ATOM 1425 N N . SER A 1 175 ? -11.080 -9.814 37.688 1.00 72.31 175 SER A N 1
ATOM 1426 C CA . SER A 1 175 ? -12.017 -9.229 36.710 1.00 72.31 175 SER A CA 1
ATOM 1427 C C . SER A 1 175 ? -13.187 -10.149 36.343 1.00 72.31 175 SER A C 1
ATOM 1429 O O . SER A 1 175 ? -14.211 -9.654 35.882 1.00 72.31 175 SER A O 1
ATOM 1431 N N . ASP A 1 176 ? -13.058 -11.451 36.614 1.00 78.81 176 ASP A N 1
ATOM 1432 C CA . ASP A 1 176 ? -14.021 -12.503 36.243 1.00 78.81 176 ASP A CA 1
ATOM 1433 C C . ASP A 1 176 ? -14.735 -13.136 37.441 1.00 78.81 176 ASP A C 1
ATOM 1435 O O . ASP A 1 176 ? -15.159 -14.287 37.393 1.00 78.81 176 ASP A O 1
ATOM 1439 N N . THR A 1 177 ? -14.857 -12.424 38.564 1.00 84.38 177 THR A N 1
ATOM 1440 C CA . THR A 1 177 ? -15.656 -12.951 39.681 1.00 84.38 177 THR A CA 1
ATOM 1441 C C . THR A 1 177 ? -17.106 -13.133 39.253 1.00 84.38 177 THR A C 1
ATOM 1443 O O . THR A 1 177 ? -17.679 -12.193 38.722 1.00 84.38 177 THR A O 1
ATOM 1446 N N . GLU A 1 178 ? -17.704 -14.277 39.557 1.00 90.25 178 GLU A N 1
ATOM 1447 C CA . GLU A 1 178 ? -19.118 -14.549 39.293 1.00 90.25 178 GLU A CA 1
ATOM 1448 C C . GLU A 1 178 ? -19.999 -14.225 40.509 1.00 90.25 178 GLU A C 1
ATOM 1450 O O . GLU A 1 178 ? -19.653 -14.541 41.657 1.00 90.25 178 GLU A O 1
ATOM 1455 N N . ASP A 1 179 ? -21.163 -13.622 40.267 1.00 89.44 179 ASP A N 1
ATOM 1456 C CA . ASP A 1 179 ? -22.215 -13.471 41.272 1.00 89.44 179 ASP A CA 1
ATOM 1457 C C . ASP A 1 179 ? -23.044 -14.766 41.460 1.00 89.44 179 ASP A C 1
ATOM 1459 O O . ASP A 1 179 ? -22.677 -15.861 41.028 1.00 89.44 179 ASP A O 1
ATOM 1463 N N . SER A 1 180 ? -24.165 -14.705 42.186 1.00 89.81 180 SER A N 1
ATOM 1464 C CA . SER A 1 180 ? -25.006 -15.886 42.413 1.00 89.81 180 SER A CA 1
ATOM 1465 C C . SER A 1 180 ? -25.770 -16.374 41.194 1.00 89.81 180 SER A C 1
ATOM 1467 O O . SER A 1 180 ? -26.310 -17.474 41.263 1.00 89.81 180 SER A O 1
ATOM 1469 N N . TYR A 1 181 ? -25.852 -15.567 40.144 1.00 90.31 181 TYR A N 1
ATOM 1470 C CA . TYR A 1 181 ? -26.433 -15.936 38.864 1.00 90.31 181 TYR A CA 1
ATOM 1471 C C . TYR A 1 181 ? -25.370 -16.335 37.841 1.00 90.31 181 TYR A C 1
ATOM 1473 O O . TYR A 1 181 ? -25.714 -16.506 36.679 1.00 90.31 181 TYR A O 1
ATOM 1481 N N . GLU A 1 182 ? -24.113 -16.515 38.265 1.00 92.25 182 GLU A N 1
ATOM 1482 C CA . GLU A 1 182 ? -22.976 -16.811 37.381 1.00 92.25 182 GLU A CA 1
ATOM 1483 C C . GLU A 1 182 ? -22.693 -15.671 36.387 1.00 92.25 182 GLU A C 1
ATOM 1485 O O . GLU A 1 182 ? -22.042 -15.853 35.362 1.00 92.25 182 GLU A O 1
ATOM 1490 N N . ARG A 1 183 ? -23.160 -14.451 36.690 1.00 92.38 183 ARG A N 1
ATOM 1491 C CA . ARG A 1 183 ? -22.856 -13.278 35.872 1.00 92.38 183 ARG A CA 1
ATOM 1492 C C . ARG A 1 183 ? -21.514 -12.691 36.267 1.00 92.38 183 ARG A C 1
ATOM 1494 O O . ARG A 1 183 ? -21.216 -12.535 37.448 1.00 92.38 183 ARG A O 1
ATOM 1501 N N . THR A 1 184 ? -20.746 -12.300 35.257 1.00 93.75 184 THR A N 1
ATOM 1502 C CA . THR A 1 184 ? -19.477 -11.577 35.404 1.00 93.75 184 THR A CA 1
ATOM 1503 C C . THR A 1 184 ? -19.696 -10.058 35.379 1.00 93.75 184 THR A C 1
ATOM 1505 O O . THR A 1 184 ? -20.708 -9.593 34.843 1.00 93.75 184 THR A O 1
ATOM 1508 N N . PRO A 1 185 ? -18.744 -9.234 35.864 1.00 93.38 185 PRO A N 1
ATOM 1509 C CA . PRO A 1 185 ? -18.782 -7.783 35.682 1.00 93.38 185 PRO A CA 1
ATOM 1510 C C . PRO A 1 185 ? -18.949 -7.375 34.214 1.00 93.38 185 PRO A C 1
ATOM 1512 O O . PRO A 1 185 ? -19.687 -6.439 33.920 1.00 93.38 185 PRO A O 1
ATOM 1515 N N . LEU A 1 186 ? -18.337 -8.122 33.288 1.00 94.19 186 LEU A N 1
ATOM 1516 C CA . LEU A 1 186 ? -18.493 -7.911 31.849 1.00 94.19 186 LEU A CA 1
ATOM 1517 C C . LEU A 1 186 ? -19.956 -8.074 31.413 1.00 94.19 186 LEU A C 1
ATOM 1519 O O . LEU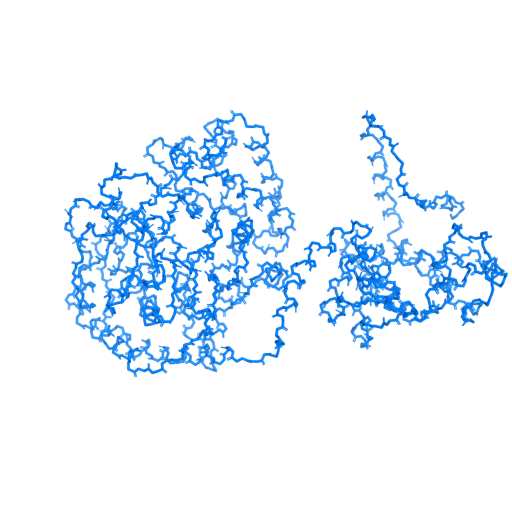 A 1 186 ? -20.475 -7.232 30.686 1.00 94.19 186 LEU A O 1
ATOM 1523 N N . SER A 1 187 ? -20.651 -9.090 31.931 1.00 93.62 187 SER A N 1
ATOM 1524 C CA . SER A 1 187 ? -22.079 -9.307 31.663 1.00 93.62 187 SER A CA 1
ATOM 1525 C C . SER A 1 187 ? -22.942 -8.138 32.151 1.00 93.62 187 SER A C 1
ATOM 1527 O O . SER A 1 187 ? -23.927 -7.793 31.507 1.00 93.62 187 SER A O 1
ATOM 1529 N N . TRP A 1 188 ? -22.605 -7.528 33.292 1.00 93.81 188 TRP A N 1
ATOM 1530 C CA . TRP A 1 188 ? -23.313 -6.360 33.839 1.00 93.81 188 TRP A CA 1
ATOM 1531 C C . TRP A 1 188 ? -23.043 -5.073 33.056 1.00 93.81 188 TRP A C 1
ATOM 1533 O O . TRP A 1 188 ? -23.977 -4.316 32.792 1.00 93.81 188 TRP A O 1
ATOM 1543 N N . ALA A 1 189 ? -21.797 -4.845 32.637 1.00 94.56 189 ALA A N 1
ATOM 1544 C CA . ALA A 1 189 ? -21.440 -3.705 31.795 1.00 94.56 189 ALA A CA 1
ATOM 1545 C C . ALA A 1 189 ? -22.089 -3.792 30.404 1.00 94.56 189 ALA A C 1
ATOM 1547 O O . ALA A 1 189 ? -22.597 -2.788 29.908 1.00 94.56 189 ALA A O 1
ATOM 1548 N N . ALA A 1 190 ? -22.107 -4.989 29.809 1.00 93.44 190 ALA A N 1
ATOM 1549 C CA . ALA A 1 190 ? -22.684 -5.235 28.493 1.00 93.44 190 ALA A CA 1
ATOM 1550 C C . ALA A 1 190 ? -24.214 -5.095 28.488 1.00 93.44 190 ALA A C 1
ATOM 1552 O O . ALA A 1 190 ? -24.756 -4.433 27.607 1.00 93.44 190 ALA A O 1
ATOM 1553 N N . GLU A 1 191 ? -24.907 -5.628 29.506 1.00 94.31 191 GLU A N 1
ATOM 1554 C CA . GLU A 1 191 ? -26.363 -5.462 29.666 1.00 94.31 191 GLU A CA 1
ATOM 1555 C C . GLU A 1 191 ? -26.789 -3.992 29.720 1.00 94.31 191 GLU A C 1
ATOM 1557 O O . GLU A 1 191 ? -27.870 -3.674 29.247 1.00 94.31 191 GLU A O 1
ATOM 1562 N N . ASN A 1 192 ? -25.951 -3.117 30.287 1.00 91.56 192 ASN A N 1
ATOM 1563 C CA . ASN A 1 192 ? -26.256 -1.695 30.473 1.00 91.56 192 ASN A CA 1
ATOM 1564 C C . ASN A 1 192 ? -25.582 -0.773 29.435 1.00 91.56 192 ASN A C 1
ATOM 1566 O O . ASN A 1 192 ? -25.672 0.451 29.548 1.00 91.56 192 ASN A O 1
ATOM 1570 N N . GLY A 1 193 ? -24.863 -1.331 28.456 1.00 91.25 193 GLY A N 1
ATOM 1571 C CA . GLY A 1 193 ? -24.278 -0.567 27.352 1.00 91.25 193 GLY A CA 1
ATOM 1572 C C . GLY A 1 193 ? -23.056 0.282 27.713 1.00 91.25 193 GLY A C 1
ATOM 1573 O O . GLY A 1 193 ? -22.768 1.262 27.027 1.00 91.25 193 GLY A O 1
ATOM 1574 N N . TYR A 1 194 ? -22.324 -0.048 28.781 1.00 92.94 194 TYR A N 1
ATOM 1575 C CA . TYR A 1 194 ? -21.159 0.735 29.214 1.00 92.94 194 TYR A CA 1
ATOM 1576 C C . TYR A 1 194 ? -19.876 0.331 28.488 1.00 92.94 194 TYR A C 1
ATOM 1578 O O . TYR A 1 194 ? -18.994 -0.303 29.071 1.00 92.94 194 TYR A O 1
ATOM 1586 N N . GLU A 1 195 ? -19.750 0.774 27.237 1.00 88.75 195 GLU A N 1
ATOM 1587 C CA . GLU A 1 195 ? -18.618 0.515 26.334 1.00 88.75 195 GLU A CA 1
ATOM 1588 C C . GLU A 1 195 ? -17.249 0.692 27.011 1.00 88.75 195 GLU A C 1
ATOM 1590 O O . GLU A 1 195 ? -16.438 -0.227 27.031 1.00 88.75 195 GLU A O 1
ATOM 1595 N N . ALA A 1 196 ? -17.006 1.833 27.667 1.00 85.44 196 ALA A N 1
ATOM 1596 C CA . ALA A 1 196 ? -15.721 2.100 28.316 1.00 85.44 196 ALA A CA 1
ATOM 1597 C C . ALA A 1 196 ? -15.350 1.053 29.385 1.00 85.44 196 ALA A C 1
ATOM 1599 O O . ALA A 1 196 ? -14.174 0.745 29.567 1.00 85.44 196 ALA A O 1
ATOM 1600 N N . VAL A 1 197 ? -16.335 0.501 30.100 1.00 88.50 197 VAL A N 1
ATOM 1601 C CA . VAL A 1 197 ? -16.092 -0.559 31.086 1.00 88.50 197 VAL A CA 1
ATOM 1602 C C . VAL A 1 197 ? -15.906 -1.913 30.407 1.00 88.50 197 VAL A C 1
ATOM 1604 O O . VAL A 1 197 ? -14.999 -2.645 30.801 1.00 88.50 197 VAL A O 1
ATOM 1607 N N . VAL A 1 198 ? -16.713 -2.226 29.388 1.00 89.94 198 VAL A N 1
ATOM 1608 C CA . VAL A 1 198 ? -16.568 -3.440 28.565 1.00 89.94 198 VAL A CA 1
ATOM 1609 C C . VAL A 1 198 ? -15.144 -3.528 28.012 1.00 89.94 198 VAL A C 1
ATOM 1611 O O . VAL A 1 198 ? -14.442 -4.503 28.279 1.00 89.94 198 VAL A O 1
ATOM 1614 N N . THR A 1 199 ? -14.661 -2.456 27.384 1.00 82.81 199 THR A N 1
ATOM 1615 C CA . THR A 1 199 ? -13.305 -2.364 26.829 1.00 82.81 199 THR A CA 1
ATOM 1616 C C . THR A 1 199 ? -12.224 -2.567 27.893 1.00 82.81 199 THR A C 1
ATOM 1618 O O . THR A 1 199 ? -11.268 -3.310 27.673 1.00 82.81 199 THR A O 1
ATOM 1621 N N . ILE A 1 200 ? -12.358 -1.953 29.077 1.00 83.25 200 ILE A N 1
ATOM 1622 C CA . ILE A 1 200 ? -11.384 -2.128 30.172 1.00 83.25 200 ILE A CA 1
ATOM 1623 C C . ILE A 1 200 ? -11.340 -3.584 30.654 1.00 83.25 200 ILE A C 1
ATOM 1625 O O . ILE A 1 200 ? -10.249 -4.111 30.886 1.00 83.25 200 ILE A O 1
ATOM 1629 N N . LEU A 1 201 ? -12.499 -4.227 30.821 1.00 86.44 201 LEU A N 1
ATOM 1630 C CA . LEU A 1 201 ? -12.593 -5.605 31.304 1.00 86.44 201 LEU A CA 1
ATOM 1631 C C . LEU A 1 201 ? -12.030 -6.598 30.276 1.00 86.44 201 LEU A C 1
ATOM 1633 O O . LEU A 1 201 ? -11.203 -7.436 30.638 1.00 86.44 201 LEU A O 1
ATOM 1637 N N . LEU A 1 202 ? -12.384 -6.456 28.996 1.00 82.81 202 LEU A N 1
ATOM 1638 C CA . LEU A 1 202 ? -11.868 -7.299 27.910 1.00 82.81 202 LEU A CA 1
ATOM 1639 C C . LEU A 1 202 ? -10.347 -7.174 27.755 1.00 82.81 202 LEU A C 1
ATOM 1641 O O . LEU A 1 202 ? -9.639 -8.181 27.706 1.00 82.81 202 LEU A O 1
ATOM 1645 N N . ASN A 1 203 ? -9.810 -5.951 27.807 1.00 78.88 203 ASN A N 1
ATOM 1646 C CA . ASN A 1 203 ? -8.363 -5.707 27.764 1.00 78.88 203 ASN A CA 1
ATOM 1647 C C . ASN A 1 203 ? -7.595 -6.353 28.925 1.00 78.88 203 ASN A C 1
ATOM 1649 O O . ASN A 1 203 ? -6.382 -6.550 28.840 1.00 78.88 203 ASN A O 1
ATOM 1653 N N . ARG A 1 204 ? -8.281 -6.686 30.020 1.00 78.50 204 ARG A N 1
ATOM 1654 C CA . ARG A 1 204 ? -7.708 -7.371 31.186 1.00 78.50 204 ARG A CA 1
ATOM 1655 C C . ARG A 1 204 ? -8.000 -8.870 31.198 1.00 78.50 204 ARG A C 1
ATOM 1657 O O . ARG A 1 204 ? -7.707 -9.526 32.191 1.00 78.50 204 ARG A O 1
ATOM 1664 N N . GLY A 1 205 ? -8.480 -9.406 30.077 1.00 77.00 205 GLY A N 1
ATOM 1665 C CA . GLY A 1 205 ? -8.672 -10.835 29.864 1.00 77.00 205 GLY A CA 1
ATOM 1666 C C . GLY A 1 205 ? -9.986 -11.371 30.413 1.00 77.00 205 GLY A C 1
ATOM 1667 O O . GLY A 1 205 ? -10.056 -12.573 30.644 1.00 77.00 205 GLY A O 1
ATOM 1668 N N . ALA A 1 206 ? -10.993 -10.512 30.621 1.00 82.50 206 ALA A N 1
ATOM 1669 C CA . ALA A 1 206 ? -12.296 -10.973 31.075 1.00 82.50 206 ALA A CA 1
ATOM 1670 C C . ALA A 1 206 ? -12.899 -12.003 30.106 1.00 82.50 206 ALA A C 1
ATOM 1672 O O . ALA A 1 206 ? -12.808 -11.852 28.883 1.00 82.50 206 ALA A O 1
ATOM 1673 N N . ALA A 1 207 ? -13.524 -13.044 30.649 1.00 82.25 207 ALA A N 1
ATOM 1674 C CA . ALA A 1 207 ? -14.083 -14.139 29.869 1.00 82.25 207 ALA A CA 1
ATOM 1675 C C . ALA A 1 207 ? -15.326 -13.680 29.081 1.00 82.25 207 ALA A C 1
ATOM 1677 O O . ALA A 1 207 ? -16.419 -13.511 29.626 1.00 82.25 207 ALA A O 1
ATOM 1678 N N . VAL A 1 208 ? -15.140 -13.478 27.772 1.00 83.00 208 VAL A N 1
ATOM 1679 C CA . VAL A 1 208 ? -16.162 -12.948 26.850 1.00 83.00 208 VAL A CA 1
ATOM 1680 C C . VAL A 1 208 ? -17.340 -13.902 26.632 1.00 83.00 208 VAL A C 1
ATOM 1682 O O . VAL A 1 208 ? -18.473 -13.457 26.472 1.00 83.00 208 VAL A O 1
ATOM 1685 N N . ASP A 1 209 ? -17.083 -15.210 26.699 1.00 83.31 209 ASP A N 1
ATOM 1686 C CA . ASP A 1 209 ? -18.076 -16.268 26.472 1.00 83.31 209 ASP A CA 1
ATOM 1687 C C . ASP A 1 209 ? -18.669 -16.837 27.767 1.00 83.31 209 ASP A C 1
ATOM 1689 O O . ASP A 1 209 ? -19.357 -17.863 27.734 1.00 83.31 209 ASP A O 1
ATOM 1693 N N . SER A 1 210 ? -18.410 -16.199 28.914 1.00 83.19 210 SER A N 1
ATOM 1694 C CA . SER A 1 210 ? -19.002 -16.624 30.182 1.00 83.19 210 SER A CA 1
ATOM 1695 C C . SER A 1 210 ? -20.520 -16.625 30.083 1.00 83.19 210 SER A C 1
ATOM 1697 O O . SER A 1 210 ? -21.135 -15.653 29.642 1.00 83.19 210 SER A O 1
ATOM 1699 N N . ARG A 1 211 ? -21.115 -17.746 30.484 1.00 88.44 211 ARG A N 1
ATOM 1700 C CA . ARG A 1 211 ? -22.559 -17.954 30.465 1.00 88.44 211 ARG A CA 1
ATOM 1701 C C . ARG A 1 211 ? -23.087 -17.853 31.878 1.00 88.44 211 ARG A C 1
ATOM 1703 O O . ARG A 1 211 ? -22.554 -18.507 32.765 1.00 88.44 211 ARG A O 1
ATOM 1710 N N . ASP A 1 212 ? -24.148 -17.082 32.043 1.00 87.94 212 ASP A N 1
ATOM 1711 C CA . ASP A 1 212 ? -24.894 -17.062 33.294 1.00 87.94 212 ASP A CA 1
ATOM 1712 C C . ASP A 1 212 ? -25.811 -18.295 33.435 1.00 87.94 212 ASP A C 1
ATOM 1714 O O . ASP A 1 212 ? -25.929 -19.123 32.521 1.00 87.94 212 ASP A O 1
ATOM 1718 N N . LEU A 1 213 ? -26.517 -18.407 34.566 1.00 89.12 213 LEU A N 1
ATOM 1719 C CA . LEU A 1 213 ? -27.472 -19.496 34.836 1.00 89.12 213 LEU A CA 1
ATOM 1720 C C . LEU A 1 213 ? -28.621 -19.602 33.812 1.00 89.12 213 LEU A C 1
ATOM 1722 O O . LEU A 1 213 ? -29.333 -20.609 33.785 1.00 89.12 213 LEU A O 1
ATOM 1726 N N . PHE A 1 214 ? -28.824 -18.580 32.979 1.00 85.12 214 PHE A N 1
ATOM 1727 C CA . PHE A 1 214 ? -29.818 -18.543 31.906 1.00 85.12 214 PHE A CA 1
ATOM 1728 C C . PHE A 1 214 ? -29.192 -18.747 30.519 1.00 85.12 214 PHE A C 1
ATOM 1730 O O . PHE A 1 214 ? -29.862 -18.533 29.504 1.00 85.12 214 PHE A O 1
ATOM 1737 N N . TYR A 1 215 ? -27.929 -19.180 30.467 1.00 86.81 215 TYR A N 1
ATOM 1738 C CA . TYR A 1 215 ? -27.128 -19.351 29.258 1.00 86.81 215 TYR A CA 1
ATOM 1739 C C . TYR A 1 215 ? -26.935 -18.063 28.441 1.00 86.81 215 TYR A C 1
ATOM 1741 O O . TYR A 1 215 ? -26.650 -18.138 27.244 1.00 86.81 215 TYR A O 1
ATOM 1749 N N . GLN A 1 216 ? -27.080 -16.886 29.055 1.00 86.19 216 GLN A N 1
ATOM 1750 C CA . GLN A 1 216 ? -26.808 -15.609 28.399 1.00 86.19 216 GLN A CA 1
ATOM 1751 C C . GLN A 1 216 ? -25.318 -15.279 28.491 1.00 86.19 216 GLN A C 1
ATOM 1753 O O . GLN A 1 216 ? -24.702 -15.431 29.545 1.00 86.19 216 GLN A O 1
ATOM 1758 N N . THR A 1 217 ? -24.752 -14.800 27.385 1.00 90.06 217 THR A N 1
ATOM 1759 C CA . THR A 1 217 ? -23.402 -14.223 27.332 1.00 90.06 217 THR A CA 1
ATOM 1760 C C . THR A 1 217 ? -23.478 -12.696 27.442 1.00 90.06 217 THR A C 1
ATOM 1762 O O . THR A 1 217 ? -24.541 -12.124 27.177 1.00 90.06 217 THR A O 1
ATOM 1765 N N . PRO A 1 218 ? -22.372 -11.998 27.769 1.00 90.69 218 PRO A N 1
ATOM 1766 C CA . PRO A 1 218 ? -22.303 -10.539 27.687 1.00 90.69 218 PRO A CA 1
ATOM 1767 C C . PRO A 1 218 ? -22.831 -9.977 26.358 1.00 90.69 218 PRO A C 1
ATOM 1769 O O . PRO A 1 218 ? -23.626 -9.039 26.360 1.00 90.69 218 PRO A O 1
ATOM 1772 N N . LEU A 1 219 ? -22.478 -10.607 25.231 1.00 86.44 219 LEU A N 1
ATOM 1773 C CA . LEU A 1 219 ? -22.961 -10.212 23.906 1.00 86.44 219 LEU A CA 1
ATOM 1774 C C . LEU A 1 219 ? -24.483 -10.364 23.766 1.00 86.44 219 LEU A C 1
ATOM 1776 O O . LEU A 1 219 ? -25.142 -9.477 23.228 1.00 86.44 219 LEU A O 1
ATOM 1780 N N . LEU A 1 220 ? -25.061 -11.465 24.260 1.00 81.38 220 LEU A N 1
ATOM 1781 C CA . LEU A 1 220 ? -26.514 -11.665 24.224 1.00 81.38 220 LEU A CA 1
ATOM 1782 C C . LEU A 1 220 ? -27.246 -10.645 25.102 1.00 81.38 220 LEU A C 1
ATOM 1784 O O . LEU A 1 220 ? -28.298 -10.146 24.703 1.00 81.38 220 LEU A O 1
ATOM 1788 N N . TRP A 1 221 ? -26.670 -10.277 26.248 1.00 89.19 221 TRP A N 1
ATOM 1789 C CA . TRP A 1 221 ? -27.188 -9.203 27.094 1.00 89.19 221 TRP A CA 1
ATOM 1790 C C . TRP A 1 221 ? -27.143 -7.836 26.398 1.00 89.19 221 TRP A C 1
ATOM 1792 O O . TRP A 1 221 ? -28.139 -7.112 26.439 1.00 89.19 221 TRP A O 1
ATOM 1802 N N . ALA A 1 222 ? -26.044 -7.498 25.716 1.00 87.69 222 ALA A N 1
ATOM 1803 C CA . ALA A 1 222 ? -25.936 -6.265 24.933 1.00 87.69 222 ALA A CA 1
ATOM 1804 C C . ALA A 1 222 ? -26.929 -6.238 23.759 1.00 87.69 222 ALA A C 1
ATOM 1806 O O . ALA A 1 222 ? -27.631 -5.246 23.560 1.00 87.69 222 ALA A O 1
ATOM 1807 N N . ALA A 1 223 ? -27.049 -7.346 23.020 1.00 78.25 223 ALA A N 1
ATOM 1808 C CA . ALA A 1 223 ? -27.975 -7.488 21.898 1.00 78.25 223 ALA A CA 1
ATOM 1809 C C . ALA A 1 223 ? -29.440 -7.385 22.334 1.00 78.25 223 ALA A C 1
ATOM 1811 O O . ALA A 1 223 ? -30.220 -6.658 21.721 1.00 78.25 223 ALA A O 1
ATOM 1812 N N . ARG A 1 224 ? -29.811 -8.060 23.428 1.00 82.94 224 ARG A N 1
ATOM 1813 C CA . ARG A 1 224 ? -31.170 -8.023 23.981 1.00 82.94 224 ARG A CA 1
ATOM 1814 C C . ARG A 1 224 ? -31.602 -6.614 24.392 1.00 82.94 224 ARG A C 1
ATOM 1816 O O . ARG A 1 224 ? -32.788 -6.312 24.302 1.00 82.94 224 ARG A O 1
ATOM 1823 N N . ASN A 1 225 ? -30.662 -5.779 24.831 1.00 83.19 225 ASN A N 1
ATOM 1824 C CA . ASN A 1 225 ? -30.924 -4.410 25.279 1.00 83.19 225 ASN A CA 1
ATOM 1825 C C . ASN A 1 225 ? -30.612 -3.339 24.212 1.00 83.19 225 ASN A C 1
ATOM 1827 O O . ASN A 1 225 ? -30.712 -2.149 24.495 1.00 83.19 225 ASN A O 1
ATOM 1831 N N . GLY A 1 226 ? -30.270 -3.735 22.978 1.00 84.75 226 GLY A N 1
ATOM 1832 C CA . GLY A 1 226 ? -30.053 -2.803 21.863 1.00 84.75 226 GLY A CA 1
ATOM 1833 C C . GLY A 1 226 ? -28.782 -1.955 21.982 1.00 84.75 226 GLY A C 1
ATOM 1834 O O . GLY A 1 226 ? -28.719 -0.848 21.452 1.00 84.75 226 GLY A O 1
ATOM 1835 N N . HIS A 1 227 ? -27.759 -2.440 22.685 1.00 85.94 227 HIS A N 1
ATOM 1836 C CA . HIS A 1 227 ? -26.510 -1.709 22.894 1.00 85.94 227 HIS A CA 1
ATOM 1837 C C . HIS A 1 227 ? -25.523 -1.919 21.739 1.00 85.94 227 HIS A C 1
ATOM 1839 O O . HIS A 1 227 ? -24.494 -2.573 21.888 1.00 85.94 227 HIS A O 1
ATOM 1845 N N . GLU A 1 228 ? -25.831 -1.334 20.578 1.00 75.56 228 GLU A N 1
ATOM 1846 C CA . GLU A 1 228 ? -25.036 -1.459 19.345 1.00 75.56 228 GLU A CA 1
ATOM 1847 C C . GLU A 1 228 ? -23.562 -1.068 19.529 1.00 75.56 228 GLU A C 1
ATOM 1849 O O . GLU A 1 228 ? -22.680 -1.780 19.056 1.00 75.56 228 GLU A O 1
ATOM 1854 N N . ALA A 1 229 ? -23.276 -0.010 20.291 1.00 72.31 229 ALA A N 1
ATOM 1855 C CA . ALA A 1 229 ? -21.906 0.426 20.581 1.00 72.31 229 ALA A CA 1
ATOM 1856 C C . ALA A 1 229 ? -21.069 -0.614 21.352 1.00 72.31 229 ALA A C 1
ATOM 1858 O O . ALA A 1 229 ? -19.849 -0.553 21.313 1.00 72.31 229 ALA A O 1
ATOM 1859 N N . VAL A 1 230 ? -21.697 -1.583 22.029 1.00 75.44 230 VAL A N 1
ATOM 1860 C CA . VAL A 1 230 ? -21.001 -2.734 22.632 1.00 75.44 230 VAL A CA 1
ATOM 1861 C C . VAL A 1 230 ? -20.837 -3.865 21.606 1.00 75.44 230 VAL A C 1
ATOM 1863 O O . VAL A 1 230 ? -19.801 -4.511 21.564 1.00 75.44 230 VAL A O 1
ATOM 1866 N N . ILE A 1 231 ? -21.821 -4.071 20.725 1.00 68.81 231 ILE A N 1
ATOM 1867 C CA . ILE A 1 231 ? -21.867 -5.177 19.748 1.00 68.81 231 ILE A CA 1
ATOM 1868 C C . ILE A 1 231 ? -20.875 -4.986 18.588 1.00 68.81 231 ILE A C 1
ATOM 1870 O O . ILE A 1 231 ? -20.237 -5.943 18.146 1.00 68.81 231 ILE A O 1
ATOM 1874 N N . TRP A 1 232 ? -20.767 -3.765 18.058 1.00 52.31 232 TRP A N 1
ATOM 1875 C CA . TRP A 1 232 ? -20.003 -3.475 16.839 1.00 52.31 232 TRP A CA 1
ATOM 1876 C C . TRP A 1 232 ? -18.474 -3.510 17.032 1.00 52.31 232 TRP A C 1
ATOM 1878 O O . TRP A 1 232 ? -17.803 -4.103 16.185 1.00 52.31 232 TRP A O 1
ATOM 1888 N N . PRO A 1 233 ? -17.899 -2.977 18.130 1.00 50.59 233 PRO A N 1
ATOM 1889 C CA . PRO A 1 233 ? -16.485 -3.185 18.453 1.00 50.59 233 PRO A CA 1
ATOM 1890 C C . PRO A 1 233 ? -16.177 -4.648 18.807 1.00 50.59 233 PRO A C 1
ATOM 1892 O O . PRO A 1 233 ? -15.117 -5.164 18.441 1.00 50.59 233 PRO A O 1
ATOM 1895 N N . ASP A 1 234 ? -17.121 -5.343 19.455 1.00 45.72 234 ASP A N 1
ATOM 1896 C CA . ASP A 1 234 ? -16.926 -6.724 19.891 1.00 45.72 234 ASP A CA 1
ATOM 1897 C C . ASP A 1 234 ? -16.932 -7.729 18.746 1.00 45.72 234 ASP A C 1
ATOM 1899 O O . ASP A 1 234 ? -16.254 -8.729 18.885 1.00 45.72 234 ASP A O 1
ATOM 1903 N N . LEU A 1 235 ? -17.590 -7.505 17.603 1.00 40.41 235 LEU A N 1
ATOM 1904 C CA . LEU A 1 235 ? -17.516 -8.437 16.460 1.00 40.41 235 LEU A CA 1
ATOM 1905 C C . LEU A 1 235 ? -16.111 -8.504 15.830 1.00 40.41 235 LEU A C 1
ATOM 1907 O O . LEU A 1 235 ? -15.675 -9.580 15.413 1.00 40.41 235 LEU A O 1
ATOM 1911 N N . ALA A 1 236 ? -15.371 -7.391 15.822 1.00 37.94 236 ALA A N 1
ATOM 1912 C CA . ALA A 1 236 ? -13.969 -7.356 15.400 1.00 37.94 236 ALA A CA 1
ATOM 1913 C C . ALA A 1 236 ? -13.038 -7.979 16.460 1.00 37.94 236 ALA A C 1
ATOM 1915 O O . ALA A 1 236 ? -12.119 -8.732 16.123 1.00 37.94 236 ALA A O 1
ATOM 1916 N N . TYR A 1 237 ? -13.321 -7.751 17.747 1.00 41.31 237 TYR A N 1
ATOM 1917 C CA . TYR A 1 237 ? -12.609 -8.384 18.863 1.00 41.31 237 TYR A CA 1
ATOM 1918 C C . TYR A 1 237 ? -12.900 -9.900 18.970 1.00 41.31 237 TYR A C 1
ATOM 1920 O O . TYR A 1 237 ? -11.988 -10.683 19.235 1.00 41.31 237 TYR A O 1
ATOM 1928 N N . PHE A 1 238 ? -14.130 -10.343 18.673 1.00 38.34 238 PHE A N 1
ATOM 1929 C CA . PHE A 1 238 ? -14.584 -11.744 18.622 1.00 38.34 238 PHE A CA 1
ATOM 1930 C C . PHE A 1 238 ? -13.811 -12.529 17.565 1.00 38.34 238 PHE A C 1
ATOM 1932 O O . PHE A 1 238 ? -13.381 -13.660 17.800 1.00 38.34 238 PHE A O 1
ATOM 1939 N N . TYR A 1 239 ? -13.608 -11.910 16.398 1.00 38.16 239 TYR A N 1
ATOM 1940 C CA . TYR A 1 239 ? -12.852 -12.505 15.302 1.00 38.16 239 TYR A CA 1
ATOM 1941 C C . TYR A 1 239 ? -11.355 -12.604 15.637 1.00 38.16 239 TYR A C 1
ATOM 1943 O O . TYR A 1 239 ? -10.722 -13.623 15.349 1.00 38.16 239 TYR A O 1
ATOM 1951 N N . PHE A 1 240 ? -10.814 -11.583 16.314 1.00 40.25 240 PHE A N 1
ATOM 1952 C CA . PHE A 1 240 ? -9.434 -11.544 16.804 1.00 40.25 240 PHE A CA 1
ATOM 1953 C C . PHE A 1 240 ? -9.162 -12.596 17.897 1.00 40.25 240 PHE A C 1
ATOM 1955 O O . PHE A 1 240 ? -8.111 -13.235 17.881 1.00 40.25 240 PHE A O 1
ATOM 1962 N N . TYR A 1 241 ? -10.102 -12.839 18.820 1.00 40.72 241 TYR A N 1
ATOM 1963 C CA . TYR A 1 241 ? -9.892 -13.768 19.940 1.00 40.72 241 TYR A CA 1
ATOM 1964 C C . TYR A 1 241 ? -10.023 -15.248 19.551 1.00 40.72 241 TYR A C 1
ATOM 1966 O O . TYR A 1 241 ? -9.264 -16.072 20.059 1.00 40.72 241 TYR A O 1
ATOM 1974 N N . LEU A 1 242 ? -10.905 -15.594 18.602 1.00 36.84 242 LEU A N 1
ATOM 1975 C CA . LEU A 1 242 ? -11.005 -16.962 18.064 1.00 36.84 242 LEU A CA 1
ATOM 1976 C C . LEU A 1 242 ? -9.734 -17.417 17.319 1.00 36.84 242 LEU A C 1
ATOM 1978 O O . LEU A 1 242 ? -9.523 -18.617 17.163 1.00 36.84 242 LEU A O 1
ATOM 1982 N N . HIS A 1 243 ? -8.873 -16.478 16.909 1.00 41.38 243 HIS A N 1
ATOM 1983 C CA . HIS A 1 243 ? -7.603 -16.744 16.219 1.00 41.38 243 HIS A CA 1
ATOM 1984 C C . HIS A 1 243 ? -6.371 -16.378 17.058 1.00 41.38 243 HIS A C 1
ATOM 1986 O O . HIS A 1 243 ? -5.251 -16.323 16.545 1.00 41.38 243 HIS A O 1
ATOM 1992 N N . ARG A 1 244 ? -6.553 -16.142 18.361 1.00 35.72 244 ARG A N 1
ATOM 1993 C CA . ARG A 1 244 ? -5.460 -15.828 19.275 1.00 35.72 244 ARG A CA 1
ATOM 1994 C C . ARG A 1 244 ? -4.746 -17.112 19.691 1.00 35.72 244 ARG A C 1
ATOM 1996 O O . ARG A 1 244 ? -4.983 -17.649 20.772 1.00 35.72 244 ARG A O 1
ATOM 2003 N N . GLU A 1 245 ? -3.802 -17.565 18.870 1.00 27.80 245 GLU A N 1
ATOM 2004 C CA . GLU A 1 245 ? -2.641 -18.231 19.452 1.00 27.80 245 GLU A CA 1
ATOM 2005 C C . GLU A 1 245 ? -1.972 -17.247 20.423 1.00 27.80 245 GLU A C 1
ATOM 2007 O O . GLU A 1 245 ? -1.853 -16.043 20.178 1.00 27.80 245 GLU A O 1
ATOM 2012 N N . SER A 1 246 ? -1.621 -17.753 21.597 1.00 29.03 246 SER A N 1
ATOM 2013 C CA . SER A 1 246 ? -0.986 -17.010 22.673 1.00 29.03 246 SER A CA 1
ATOM 2014 C C . SER A 1 246 ? 0.242 -16.241 22.176 1.00 29.03 246 SER A C 1
ATOM 2016 O O . SER A 1 246 ? 1.289 -16.839 21.945 1.00 29.03 246 SER A O 1
ATOM 2018 N N . PHE A 1 247 ? 0.161 -14.910 22.105 1.00 31.36 247 PHE A N 1
ATOM 2019 C CA . PHE A 1 247 ? 1.350 -14.058 22.065 1.00 31.36 247 PHE A CA 1
ATOM 2020 C C . PHE A 1 247 ? 2.032 -14.071 23.439 1.00 31.36 247 PHE A C 1
ATOM 2022 O O . PHE A 1 247 ? 1.927 -13.144 24.238 1.00 31.36 247 PHE A O 1
ATOM 2029 N N . SER A 1 248 ? 2.750 -15.154 23.714 1.00 26.55 248 SER A N 1
ATOM 2030 C CA . SER A 1 248 ? 4.100 -15.012 24.237 1.00 26.55 248 SER A CA 1
ATOM 2031 C C . SER A 1 248 ? 4.938 -14.356 23.136 1.00 26.55 248 SER A C 1
ATOM 2033 O O . SER A 1 248 ? 5.022 -14.900 22.042 1.00 26.55 248 SER A O 1
ATOM 2035 N N . SER A 1 249 ? 5.557 -13.207 23.380 1.00 45.81 249 SER A N 1
ATOM 2036 C CA . SER A 1 249 ? 6.664 -12.725 22.539 1.00 45.81 249 SER A CA 1
ATOM 2037 C C . SER A 1 249 ? 7.819 -13.735 22.646 1.00 45.81 249 SER A C 1
ATOM 2039 O O . SER A 1 249 ? 8.422 -13.748 23.729 1.00 45.81 249 SER A O 1
ATOM 2041 N N . PRO A 1 250 ? 8.042 -14.692 21.703 1.00 59.03 250 PRO A N 1
ATOM 2042 C CA . PRO A 1 250 ? 8.965 -14.552 20.528 1.00 59.03 250 PRO A CA 1
ATOM 2043 C C . PRO A 1 250 ? 8.689 -15.557 19.340 1.00 59.03 250 PRO A C 1
ATOM 2045 O O . PRO A 1 250 ? 8.110 -16.609 19.600 1.00 59.03 250 PRO A O 1
ATOM 2048 N N . PRO A 1 251 ? 9.031 -15.330 18.033 1.00 49.09 251 PRO A N 1
ATOM 2049 C CA . PRO A 1 251 ? 10.391 -15.487 17.445 1.00 49.09 251 PRO A CA 1
ATOM 2050 C C . PRO A 1 251 ? 10.729 -14.526 16.268 1.00 49.09 251 PRO A C 1
ATOM 2052 O O . PRO A 1 251 ? 11.827 -14.567 15.717 1.00 49.09 251 PRO A O 1
ATOM 2055 N N . GLN A 1 252 ? 9.794 -13.661 15.866 1.00 56.19 252 GLN A N 1
ATOM 2056 C CA . GLN A 1 252 ? 9.871 -12.847 14.645 1.00 56.19 252 GLN A CA 1
ATOM 2057 C C . GLN A 1 252 ? 10.969 -11.778 14.696 1.00 56.19 252 GLN A C 1
ATOM 2059 O O . GLN A 1 252 ? 11.690 -11.592 13.716 1.00 56.19 252 GLN A O 1
ATOM 2064 N N . ASP A 1 253 ? 11.162 -11.155 15.860 1.00 60.25 253 ASP A N 1
ATOM 2065 C CA . ASP A 1 253 ? 12.194 -10.135 16.052 1.00 60.25 253 ASP A CA 1
ATOM 2066 C C . ASP A 1 253 ? 13.591 -10.703 15.765 1.00 60.25 253 ASP A C 1
ATOM 2068 O O . ASP A 1 253 ? 14.422 -10.030 15.163 1.00 60.25 253 ASP A O 1
ATOM 2072 N N . GLN A 1 254 ? 13.855 -11.969 16.106 1.00 63.94 254 GLN A N 1
ATOM 2073 C CA . GLN A 1 254 ? 15.155 -12.592 15.849 1.00 63.94 254 GLN A CA 1
ATOM 2074 C C . GLN A 1 254 ? 15.438 -12.749 14.345 1.00 63.94 254 GLN A C 1
ATOM 2076 O O . GLN A 1 254 ? 16.574 -12.531 13.917 1.00 63.94 254 GLN A O 1
ATOM 2081 N N . HIS A 1 255 ? 14.413 -13.069 13.548 1.00 78.62 255 HIS A N 1
ATOM 2082 C CA . HIS A 1 255 ? 14.531 -13.195 12.093 1.00 78.62 255 HIS A CA 1
ATOM 2083 C C . HIS A 1 255 ? 14.832 -11.850 11.424 1.00 78.62 255 HIS A C 1
ATOM 2085 O O . HIS A 1 255 ? 15.712 -11.770 10.565 1.00 78.62 255 HIS A O 1
ATOM 2091 N N . TRP A 1 256 ? 14.164 -10.776 11.854 1.00 85.06 256 TRP A N 1
ATOM 2092 C CA . TRP A 1 256 ? 14.420 -9.421 11.356 1.00 85.06 256 TRP A CA 1
ATOM 2093 C C . TRP A 1 256 ? 15.850 -8.962 11.623 1.00 85.06 256 TRP A C 1
ATOM 2095 O O . TRP A 1 256 ? 16.554 -8.564 10.693 1.00 85.06 256 TRP A O 1
ATOM 2105 N N . HIS A 1 257 ? 16.302 -9.091 12.872 1.00 80.88 257 HIS A N 1
ATOM 2106 C CA . HIS A 1 257 ? 17.659 -8.711 13.255 1.00 80.88 257 HIS A CA 1
ATOM 2107 C C . HIS A 1 257 ? 18.706 -9.542 12.503 1.00 80.88 257 HIS A C 1
ATOM 2109 O O . HIS A 1 257 ? 19.704 -8.993 12.039 1.00 80.88 257 HIS A O 1
ATOM 2115 N N . SER A 1 258 ? 18.477 -10.850 12.336 1.00 85.19 258 SER A N 1
ATOM 2116 C CA . SER A 1 258 ? 19.398 -11.724 11.602 1.00 85.19 258 SER A CA 1
ATOM 2117 C C . SER A 1 258 ? 19.487 -11.365 10.118 1.00 85.19 258 SER A C 1
ATOM 2119 O O . SER A 1 258 ? 20.594 -11.297 9.576 1.00 85.19 258 SER A O 1
ATOM 2121 N N . LEU A 1 259 ? 18.350 -11.107 9.464 1.00 90.19 259 LEU A N 1
ATOM 2122 C CA . LEU A 1 259 ? 18.317 -10.678 8.067 1.00 90.19 259 LEU A CA 1
ATOM 2123 C C . LEU A 1 259 ? 19.032 -9.337 7.892 1.00 90.19 259 LEU A C 1
ATOM 2125 O O . LEU A 1 259 ? 19.887 -9.224 7.016 1.00 90.19 259 LEU A O 1
ATOM 2129 N N . TRP A 1 260 ? 18.734 -8.342 8.732 1.00 89.56 260 TRP A N 1
ATOM 2130 C CA . TRP A 1 260 ? 19.367 -7.028 8.627 1.00 89.56 260 TRP A CA 1
ATOM 2131 C C . TRP A 1 260 ? 20.878 -7.092 8.845 1.00 89.56 260 TRP A C 1
ATOM 2133 O O . TRP A 1 260 ? 21.621 -6.530 8.050 1.00 89.56 260 TRP A O 1
ATOM 2143 N N . GLN A 1 261 ? 21.352 -7.820 9.860 1.00 86.38 261 GLN A N 1
ATOM 2144 C CA . GLN A 1 261 ? 22.789 -7.977 10.110 1.00 86.38 261 GLN A CA 1
ATOM 2145 C C . GLN A 1 261 ? 23.521 -8.574 8.905 1.00 86.38 261 GLN A C 1
ATOM 2147 O O . GLN A 1 261 ? 24.591 -8.096 8.536 1.00 86.38 261 GLN A O 1
ATOM 2152 N N . GLN A 1 262 ? 22.943 -9.598 8.276 1.00 89.62 262 GLN A N 1
ATOM 2153 C CA . GLN A 1 262 ? 23.535 -10.218 7.093 1.00 89.62 262 GLN A CA 1
ATOM 2154 C C . GLN A 1 262 ? 23.473 -9.285 5.882 1.00 89.62 262 GLN A C 1
ATOM 2156 O O . GLN A 1 262 ? 24.484 -9.088 5.214 1.00 89.62 262 GLN A O 1
ATOM 2161 N N . LEU A 1 263 ? 22.314 -8.678 5.615 1.00 91.75 263 LEU A N 1
ATOM 2162 C CA . LEU A 1 263 ? 22.129 -7.781 4.479 1.00 91.75 263 LEU A CA 1
ATOM 2163 C C . LEU A 1 263 ? 23.007 -6.534 4.593 1.00 91.75 263 LEU A C 1
ATOM 2165 O O . LEU A 1 263 ? 23.654 -6.171 3.620 1.00 91.75 263 LEU A O 1
ATOM 2169 N N . HIS A 1 264 ? 23.072 -5.897 5.761 1.00 89.94 264 HIS A N 1
ATOM 2170 C CA . HIS A 1 264 ? 23.846 -4.675 5.966 1.00 89.94 264 HIS A CA 1
ATOM 2171 C C . HIS A 1 264 ? 25.338 -4.874 5.669 1.00 89.94 264 HIS A C 1
ATOM 2173 O O . HIS A 1 264 ? 25.952 -4.017 5.038 1.00 89.94 264 HIS A O 1
ATOM 2179 N N . LEU A 1 265 ? 25.904 -6.030 6.040 1.00 90.31 265 LEU A N 1
ATOM 2180 C CA . LEU A 1 265 ? 27.278 -6.386 5.673 1.00 90.31 265 LEU A CA 1
ATOM 2181 C C . LEU A 1 265 ? 27.461 -6.449 4.152 1.00 90.31 265 LEU A C 1
ATOM 2183 O O . LEU A 1 265 ? 28.441 -5.914 3.643 1.00 90.31 265 LEU A O 1
ATOM 2187 N N . LEU A 1 266 ? 26.504 -7.039 3.430 1.00 94.12 266 LEU A N 1
ATOM 2188 C CA . LEU A 1 266 ? 26.538 -7.088 1.965 1.00 94.12 266 LEU A CA 1
ATOM 2189 C C . LEU A 1 266 ? 26.371 -5.706 1.338 1.00 94.12 266 LEU A C 1
ATOM 2191 O O . LEU A 1 266 ? 27.049 -5.401 0.361 1.00 94.12 266 LEU A O 1
ATOM 2195 N N . LEU A 1 267 ? 25.493 -4.864 1.888 1.00 93.56 267 LEU A N 1
ATOM 2196 C CA . LEU A 1 267 ? 25.330 -3.491 1.417 1.00 93.56 267 LEU A CA 1
ATOM 2197 C C . LEU A 1 267 ? 26.676 -2.759 1.502 1.00 93.56 267 LEU A C 1
ATOM 2199 O O . LEU A 1 267 ? 27.156 -2.265 0.489 1.00 93.56 267 LEU A O 1
ATOM 2203 N N . GLU A 1 268 ? 27.331 -2.763 2.666 1.00 93.12 268 GLU A N 1
ATOM 2204 C CA . GLU A 1 268 ? 28.610 -2.065 2.846 1.00 93.12 268 GLU A CA 1
ATOM 2205 C C . GLU A 1 268 ? 29.769 -2.694 2.048 1.00 93.12 268 GLU A C 1
ATOM 2207 O O . GLU A 1 268 ? 30.595 -1.955 1.509 1.00 93.12 268 GLU A O 1
ATOM 2212 N N . GLU A 1 269 ? 29.825 -4.026 1.913 1.00 95.31 269 GLU A N 1
ATOM 2213 C CA . GLU A 1 269 ? 30.835 -4.722 1.097 1.00 95.31 269 GLU A CA 1
ATOM 2214 C C . GLU A 1 269 ? 30.712 -4.370 -0.392 1.00 95.31 269 GLU A C 1
ATOM 2216 O O . GLU A 1 269 ? 31.717 -4.097 -1.052 1.00 95.31 269 GLU A O 1
ATOM 2221 N N . TYR A 1 270 ? 29.483 -4.326 -0.912 1.00 96.88 270 TYR A N 1
ATOM 2222 C CA . TYR A 1 270 ? 29.188 -4.076 -2.325 1.00 96.88 270 TYR A CA 1
ATOM 2223 C C . TYR A 1 270 ? 28.720 -2.644 -2.593 1.00 96.88 270 TYR A C 1
ATOM 2225 O O . TYR A 1 270 ? 27.991 -2.379 -3.554 1.00 96.88 270 TYR A O 1
ATOM 2233 N N . LYS A 1 271 ? 29.164 -1.687 -1.777 1.00 95.75 271 LYS A N 1
ATOM 2234 C CA . LYS A 1 271 ? 28.982 -0.264 -2.064 1.00 95.75 271 LYS A CA 1
ATOM 2235 C C . LYS A 1 271 ? 29.649 0.091 -3.406 1.00 95.75 271 LYS A C 1
ATO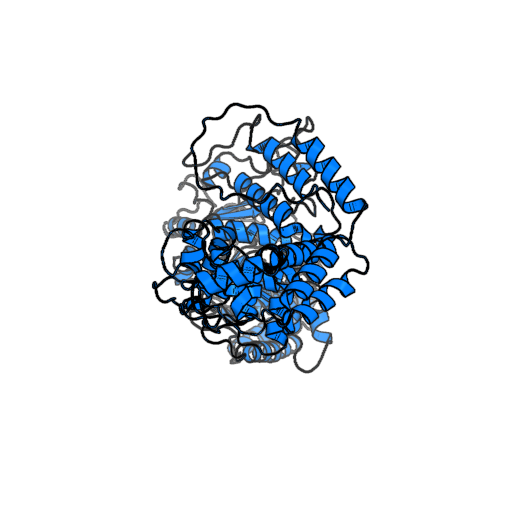M 2237 O O . LYS A 1 271 ? 30.829 -0.224 -3.585 1.00 95.75 271 LYS A O 1
ATOM 2242 N N . PRO A 1 272 ? 28.965 0.800 -4.329 1.00 95.44 272 PRO A N 1
ATOM 2243 C CA . PRO A 1 272 ? 29.592 1.280 -5.559 1.00 95.44 272 PRO A CA 1
ATOM 2244 C C . PRO A 1 272 ? 30.862 2.096 -5.277 1.00 95.44 272 PRO A C 1
ATOM 2246 O O . PRO A 1 272 ? 30.829 3.100 -4.564 1.00 95.44 272 PRO A O 1
ATOM 2249 N N . ASN A 1 273 ? 31.996 1.657 -5.830 1.00 95.06 273 ASN A N 1
ATOM 2250 C CA . ASN A 1 273 ? 33.303 2.282 -5.613 1.00 95.06 273 ASN A CA 1
ATOM 2251 C C . ASN A 1 273 ? 33.668 3.240 -6.760 1.00 95.06 273 ASN A C 1
ATOM 2253 O O . ASN A 1 273 ? 34.645 3.029 -7.482 1.00 95.06 273 ASN A O 1
ATOM 2257 N N . CYS A 1 274 ? 32.845 4.267 -6.970 1.00 95.75 274 CYS A N 1
ATOM 2258 C CA . CYS A 1 274 ? 33.038 5.283 -8.007 1.00 95.75 274 CYS A CA 1
ATOM 2259 C C . CYS A 1 274 ? 32.425 6.633 -7.616 1.00 95.75 274 CYS A C 1
ATOM 2261 O O . CYS A 1 274 ? 31.801 6.774 -6.566 1.00 95.75 274 CYS A O 1
ATOM 2263 N N . SER A 1 275 ? 32.613 7.636 -8.479 1.00 95.50 275 SER A N 1
ATOM 2264 C CA . SER A 1 275 ? 31.845 8.881 -8.432 1.00 95.50 275 SER A CA 1
ATOM 2265 C C . SER A 1 275 ? 30.352 8.603 -8.667 1.00 95.50 275 SER A C 1
ATOM 2267 O O . SER A 1 275 ? 29.984 7.620 -9.313 1.00 95.50 275 SER A O 1
ATOM 2269 N N . GLN A 1 276 ? 29.484 9.471 -8.139 1.00 96.25 276 GLN A N 1
ATOM 2270 C CA . GLN A 1 276 ? 28.048 9.405 -8.421 1.00 96.25 276 GLN A CA 1
ATOM 2271 C C . GLN A 1 276 ? 27.784 9.625 -9.926 1.00 96.25 276 GLN A C 1
ATOM 2273 O O . GLN A 1 276 ? 28.507 10.403 -10.566 1.00 96.25 276 GLN A O 1
ATOM 2278 N N . PRO A 1 277 ? 26.763 8.981 -10.521 1.00 96.25 277 PRO A N 1
ATOM 2279 C CA . PRO A 1 277 ? 26.349 9.250 -11.892 1.00 96.25 277 PRO A CA 1
ATOM 2280 C C . PRO A 1 277 ? 25.951 10.722 -12.073 1.00 96.25 277 PRO A C 1
ATOM 2282 O O . PRO A 1 277 ? 25.152 11.271 -11.321 1.00 96.25 277 PRO A O 1
ATOM 2285 N N . VAL A 1 278 ? 26.491 11.381 -13.098 1.00 96.06 278 VAL A N 1
ATOM 2286 C CA . VAL A 1 278 ? 26.240 12.800 -13.374 1.00 96.06 278 VAL A CA 1
ATOM 2287 C C . VAL A 1 278 ? 25.182 12.929 -14.462 1.00 96.06 278 VAL A C 1
ATOM 2289 O O . VAL A 1 278 ? 25.477 12.775 -15.655 1.00 96.06 278 VAL A O 1
ATOM 2292 N N . GLN A 1 279 ? 23.961 13.266 -14.047 1.00 93.75 279 GLN A N 1
ATOM 2293 C CA . GLN A 1 279 ? 22.840 13.527 -14.946 1.00 93.75 279 GLN A CA 1
ATOM 2294 C C . GLN A 1 279 ? 22.974 14.889 -15.651 1.00 93.75 279 GLN A C 1
ATOM 2296 O O . GLN A 1 279 ? 23.107 15.942 -15.023 1.00 93.75 279 GLN A O 1
ATOM 2301 N N . ARG A 1 280 ? 22.911 14.885 -16.984 1.00 94.38 280 ARG A N 1
ATOM 2302 C CA . ARG A 1 280 ? 22.909 16.066 -17.859 1.00 94.38 280 ARG A CA 1
ATOM 2303 C C . ARG A 1 280 ? 21.649 16.055 -18.723 1.00 94.38 280 ARG A C 1
ATOM 2305 O O . ARG A 1 280 ? 21.673 15.617 -19.868 1.00 94.38 280 ARG A O 1
ATOM 2312 N N . GLY A 1 281 ? 20.553 16.559 -18.167 1.00 91.25 281 GLY A N 1
ATOM 2313 C CA . GLY A 1 281 ? 19.231 16.564 -18.799 1.00 91.25 281 GLY A CA 1
ATOM 2314 C C . GLY A 1 281 ? 18.194 15.872 -17.920 1.00 91.25 281 GLY A C 1
ATOM 2315 O O . GLY A 1 281 ? 18.443 15.651 -16.739 1.00 91.25 281 GLY A O 1
ATOM 2316 N N . SER A 1 282 ? 17.031 15.562 -18.480 1.00 90.00 282 SER A N 1
ATOM 2317 C CA . SER A 1 282 ? 15.982 14.774 -17.827 1.00 90.00 282 SER A CA 1
ATOM 2318 C C . SER A 1 282 ? 15.180 14.041 -18.899 1.00 90.00 282 SER A C 1
ATOM 2320 O O . SER A 1 282 ? 14.965 14.588 -19.986 1.00 90.00 282 SER A O 1
ATOM 2322 N N . ALA A 1 283 ? 14.736 12.823 -18.588 1.00 87.38 283 ALA A N 1
ATOM 2323 C CA . ALA A 1 283 ? 13.811 12.070 -19.427 1.00 87.38 283 ALA A CA 1
ATOM 2324 C C . ALA A 1 283 ? 12.433 12.752 -19.550 1.00 87.38 283 ALA A C 1
ATOM 2326 O O . ALA A 1 283 ? 11.781 12.613 -20.587 1.00 87.38 283 ALA A O 1
ATOM 2327 N N . GLY A 1 284 ? 12.039 13.559 -18.556 1.00 86.31 284 GLY A N 1
ATOM 2328 C CA . GLY A 1 284 ? 10.780 14.304 -18.532 1.00 86.31 284 GLY A CA 1
ATOM 2329 C C . GLY A 1 284 ? 9.535 13.411 -18.452 1.00 86.31 284 GLY A C 1
ATOM 2330 O O . GLY A 1 284 ? 9.614 12.231 -18.133 1.00 86.31 284 GLY A O 1
ATOM 2331 N N . THR A 1 285 ? 8.369 13.986 -18.749 1.00 84.06 285 THR A N 1
ATOM 2332 C CA . THR A 1 285 ? 7.057 13.312 -18.744 1.00 84.06 285 THR A CA 1
ATOM 2333 C C . THR A 1 285 ? 6.751 12.647 -20.088 1.00 84.06 285 THR A C 1
ATOM 2335 O O . THR A 1 285 ? 5.829 13.051 -20.798 1.00 84.06 285 THR A O 1
ATOM 2338 N N . GLN A 1 286 ? 7.547 11.658 -20.499 1.00 85.69 286 GLN A N 1
ATOM 2339 C CA . GLN A 1 286 ? 7.293 10.948 -21.759 1.00 85.69 286 GLN A CA 1
ATOM 2340 C C . GLN A 1 286 ? 6.217 9.873 -21.571 1.00 85.69 286 GLN A C 1
ATOM 2342 O O . GLN A 1 286 ? 6.460 8.915 -20.838 1.00 85.69 286 GLN A O 1
ATOM 2347 N N . PRO A 1 287 ? 5.043 9.982 -22.226 1.00 87.12 287 PRO A N 1
ATOM 2348 C CA . PRO A 1 287 ? 4.029 8.939 -22.153 1.00 87.12 287 PRO A CA 1
ATOM 2349 C C . PRO A 1 287 ? 4.520 7.662 -22.830 1.00 87.12 287 PRO A C 1
ATOM 2351 O O . PRO A 1 287 ? 5.217 7.712 -23.847 1.00 87.12 287 PRO A O 1
ATOM 2354 N N . PHE A 1 288 ? 4.104 6.515 -22.309 1.00 90.12 288 PHE A N 1
ATOM 2355 C CA . PHE A 1 288 ? 4.419 5.236 -22.928 1.00 90.12 288 PHE A CA 1
ATOM 2356 C C . PHE A 1 288 ? 3.672 5.008 -24.257 1.00 90.12 288 PHE A C 1
ATOM 2358 O O . PHE A 1 288 ? 2.448 5.161 -24.348 1.00 90.12 288 PHE A O 1
ATOM 2365 N N . ASP A 1 289 ? 4.410 4.553 -25.275 1.00 91.69 289 ASP A N 1
ATOM 2366 C CA . ASP A 1 289 ? 3.887 4.137 -26.578 1.00 91.69 289 ASP A CA 1
ATOM 2367 C C . ASP A 1 289 ? 4.264 2.671 -26.850 1.00 91.69 289 ASP A C 1
ATOM 2369 O O . ASP A 1 289 ? 5.429 2.335 -27.040 1.00 91.69 289 ASP A O 1
ATOM 2373 N N . ALA A 1 290 ? 3.260 1.791 -26.880 1.00 93.31 290 ALA A N 1
ATOM 2374 C CA . ALA A 1 290 ? 3.441 0.352 -27.085 1.00 93.31 290 ALA A CA 1
ATOM 2375 C C . ALA A 1 290 ? 3.630 -0.059 -28.559 1.00 93.31 290 ALA A C 1
ATOM 2377 O O . ALA A 1 290 ? 3.759 -1.251 -28.856 1.00 93.31 290 ALA A O 1
ATOM 2378 N N . VAL A 1 291 ? 3.568 0.895 -29.493 1.00 94.19 291 VAL A N 1
ATOM 2379 C CA . VAL A 1 291 ? 3.602 0.650 -30.943 1.00 94.19 291 VAL A CA 1
ATOM 2380 C C . VAL A 1 291 ? 4.828 1.292 -31.579 1.00 94.19 291 VAL A C 1
ATOM 2382 O O . VAL A 1 291 ? 5.470 0.680 -32.435 1.00 94.19 291 VAL A O 1
ATOM 2385 N N . LYS A 1 292 ? 5.157 2.524 -31.190 1.00 94.12 292 LYS A N 1
ATOM 2386 C CA . LYS A 1 292 ? 6.252 3.283 -31.790 1.00 94.12 292 LYS A CA 1
ATOM 2387 C C . LYS A 1 292 ? 7.547 3.113 -31.005 1.00 94.12 292 LYS A C 1
ATOM 2389 O O . LYS A 1 292 ? 7.733 3.716 -29.954 1.00 94.12 292 LYS A O 1
ATOM 2394 N N . GLU A 1 293 ? 8.480 2.370 -31.591 1.00 93.94 293 GLU A N 1
ATOM 2395 C CA . GLU A 1 293 ? 9.830 2.251 -31.047 1.00 93.94 293 GLU A CA 1
ATOM 2396 C C . GLU A 1 293 ? 10.590 3.581 -31.134 1.00 93.94 293 GLU A C 1
ATOM 2398 O O . GLU A 1 293 ? 10.602 4.256 -32.173 1.00 93.94 293 GLU A O 1
ATOM 2403 N N . THR A 1 294 ? 11.240 3.952 -30.037 1.00 90.75 294 THR A N 1
ATOM 2404 C CA . THR A 1 294 ? 12.054 5.155 -29.901 1.00 90.75 294 THR A CA 1
ATOM 2405 C C . THR A 1 294 ? 13.414 4.795 -29.318 1.00 90.75 294 THR A C 1
ATOM 2407 O O . THR A 1 294 ? 13.551 3.886 -28.507 1.00 90.75 294 THR A O 1
ATOM 2410 N N . ALA A 1 295 ? 14.455 5.511 -29.750 1.00 89.31 295 ALA A N 1
ATOM 2411 C CA . ALA A 1 295 ? 15.782 5.321 -29.182 1.00 89.31 295 ALA A CA 1
ATOM 2412 C C . ALA A 1 295 ? 15.786 5.762 -27.714 1.00 89.31 295 ALA A C 1
ATOM 2414 O O . ALA A 1 295 ? 15.331 6.865 -27.397 1.00 89.31 295 ALA A O 1
ATOM 2415 N N . ARG A 1 296 ? 16.338 4.922 -26.837 1.00 89.38 296 ARG A N 1
ATOM 2416 C CA . ARG A 1 296 ? 16.461 5.215 -25.412 1.00 89.38 296 ARG A CA 1
ATOM 2417 C C . ARG A 1 296 ? 17.540 6.279 -25.184 1.00 89.38 296 ARG A C 1
ATOM 2419 O O . ARG A 1 296 ? 18.704 6.056 -25.529 1.00 89.38 296 ARG A O 1
ATOM 2426 N N . PRO A 1 297 ? 17.192 7.453 -24.634 1.00 90.56 297 PRO A N 1
ATOM 2427 C CA . PRO A 1 297 ? 18.179 8.480 -24.353 1.00 90.56 297 PRO A CA 1
ATOM 2428 C C . PRO A 1 297 ? 19.064 8.070 -23.172 1.00 90.56 297 PRO A C 1
ATOM 2430 O O . PRO A 1 297 ? 18.610 7.423 -22.228 1.00 90.56 297 PRO A O 1
ATOM 2433 N N . ASN A 1 298 ? 20.327 8.494 -23.218 1.00 92.94 298 ASN A N 1
ATOM 2434 C CA . ASN A 1 298 ? 21.238 8.422 -22.083 1.00 92.94 298 ASN A CA 1
ATOM 2435 C C . ASN A 1 298 ? 21.598 9.841 -21.632 1.00 92.94 298 ASN A C 1
ATOM 2437 O O . ASN A 1 298 ? 22.285 10.568 -22.351 1.00 92.94 298 ASN A O 1
ATOM 2441 N N . TYR A 1 299 ? 21.144 10.221 -20.445 1.00 95.12 299 TYR A N 1
ATOM 2442 C CA . TYR A 1 299 ? 21.443 11.497 -19.802 1.00 95.12 299 TYR A CA 1
ATOM 2443 C C . TYR A 1 299 ? 22.599 11.390 -18.802 1.00 95.12 299 TYR A C 1
ATOM 2445 O O . TYR A 1 299 ? 22.974 12.395 -18.200 1.00 95.12 299 TYR A O 1
ATOM 2453 N N . VAL A 1 300 ? 23.197 10.209 -18.624 1.00 96.19 300 VAL A N 1
ATOM 2454 C CA . VAL A 1 300 ? 24.366 10.020 -17.760 1.00 96.19 300 VAL A CA 1
ATOM 2455 C C . VAL A 1 300 ? 25.634 10.370 -18.533 1.00 96.19 300 VAL A C 1
ATOM 2457 O O . VAL A 1 300 ? 25.909 9.798 -19.587 1.00 96.19 300 VAL A O 1
ATOM 2460 N N . SER A 1 301 ? 26.411 11.322 -18.016 1.00 96.06 301 SER A N 1
ATOM 2461 C CA . SER A 1 301 ? 27.550 11.907 -18.743 1.00 96.06 301 SER A CA 1
ATOM 2462 C C . SER A 1 301 ? 28.912 11.281 -18.430 1.00 96.06 301 SER A C 1
ATOM 2464 O O . SER A 1 301 ? 29.781 11.276 -19.296 1.00 96.06 301 SER A O 1
ATOM 2466 N N . ASN A 1 302 ? 29.103 10.718 -17.237 1.00 96.69 302 ASN A N 1
ATOM 2467 C CA . ASN A 1 302 ? 30.355 10.098 -16.780 1.00 96.69 302 ASN A CA 1
ATOM 2468 C C . ASN A 1 302 ? 30.331 8.559 -16.882 1.00 96.69 302 ASN A C 1
ATOM 2470 O O . ASN A 1 302 ? 30.816 7.866 -15.991 1.00 96.69 302 ASN A O 1
ATOM 2474 N N . VAL A 1 303 ? 29.765 8.015 -17.968 1.00 96.81 303 VAL A N 1
ATOM 2475 C CA . VAL A 1 303 ? 29.592 6.559 -18.175 1.00 96.81 303 VAL A CA 1
ATOM 2476 C C . VAL A 1 303 ? 30.900 5.782 -18.009 1.00 96.81 303 VAL A C 1
ATOM 2478 O O . VAL A 1 303 ? 30.915 4.765 -17.320 1.00 96.81 303 VAL A O 1
ATOM 2481 N N . ASP A 1 304 ? 31.995 6.275 -18.591 1.00 96.50 304 ASP A N 1
ATOM 2482 C CA . ASP A 1 304 ? 33.297 5.595 -18.561 1.00 96.50 304 ASP A CA 1
ATOM 2483 C C . ASP A 1 304 ? 33.881 5.480 -17.141 1.00 96.50 304 ASP A C 1
ATOM 2485 O O . ASP A 1 304 ? 34.624 4.543 -16.854 1.00 96.50 304 ASP A O 1
ATOM 2489 N N . GLU A 1 305 ? 33.532 6.406 -16.240 1.00 96.88 305 GLU A N 1
ATOM 2490 C CA . GLU A 1 305 ? 33.996 6.400 -14.847 1.00 96.88 305 GLU A CA 1
ATOM 2491 C C . GLU A 1 305 ? 33.218 5.403 -13.982 1.00 96.88 305 GLU A C 1
ATOM 2493 O O . GLU A 1 305 ? 33.793 4.772 -13.094 1.00 96.88 305 GLU A O 1
ATOM 2498 N N . ILE A 1 306 ? 31.912 5.266 -14.228 1.00 97.88 306 ILE A N 1
ATOM 2499 C CA . ILE A 1 306 ? 31.010 4.514 -13.346 1.00 97.88 306 ILE A CA 1
ATOM 2500 C C . ILE A 1 306 ? 30.777 3.074 -13.804 1.00 97.88 306 ILE A C 1
ATOM 2502 O O . ILE A 1 306 ? 30.513 2.213 -12.969 1.00 97.88 306 ILE A O 1
ATOM 2506 N N . LEU A 1 307 ? 30.882 2.783 -15.107 1.00 97.44 307 LEU A N 1
ATOM 2507 C CA . LEU A 1 307 ? 30.422 1.513 -15.677 1.00 97.44 307 LEU A CA 1
ATOM 2508 C C . LEU A 1 307 ? 31.079 0.296 -15.014 1.00 97.44 307 LEU A C 1
ATOM 2510 O O . LEU A 1 307 ? 30.375 -0.572 -14.504 1.00 97.44 307 LEU A O 1
ATOM 2514 N N . LEU A 1 308 ? 32.414 0.222 -15.012 1.00 97.75 308 LEU A N 1
ATOM 2515 C CA . LEU A 1 308 ? 33.121 -0.946 -14.478 1.00 97.75 308 LEU A CA 1
ATOM 2516 C C . LEU A 1 308 ? 32.986 -1.078 -12.951 1.00 97.75 308 LEU A C 1
ATOM 2518 O O . LEU A 1 308 ? 32.680 -2.183 -12.501 1.00 97.75 308 LEU A O 1
ATOM 2522 N N . PRO A 1 309 ? 33.165 -0.015 -12.137 1.00 98.00 309 PRO A N 1
ATOM 2523 C CA . PRO A 1 309 ? 32.991 -0.134 -10.691 1.00 98.00 309 PRO A CA 1
ATOM 2524 C C . PRO A 1 309 ? 31.562 -0.491 -10.274 1.00 98.00 309 PRO A C 1
ATOM 2526 O O . PRO A 1 309 ? 31.384 -1.326 -9.388 1.00 98.00 309 PRO A O 1
ATOM 2529 N N . MET A 1 310 ? 30.544 0.096 -10.917 1.00 98.19 310 MET A N 1
ATOM 2530 C CA . MET A 1 310 ? 29.149 -0.236 -10.624 1.00 98.19 310 MET A CA 1
ATOM 2531 C C . MET A 1 310 ? 28.804 -1.655 -11.067 1.00 98.19 310 MET A C 1
ATOM 2533 O O . MET A 1 310 ? 28.148 -2.366 -10.315 1.00 98.19 310 MET A O 1
ATOM 2537 N N . GLN A 1 311 ? 29.280 -2.095 -12.238 1.00 98.31 311 GLN A N 1
ATOM 2538 C CA . GLN A 1 311 ? 29.109 -3.479 -12.689 1.00 98.31 311 GLN A CA 1
ATOM 2539 C C . GLN A 1 311 ? 29.757 -4.467 -11.713 1.00 98.31 311 GLN A C 1
ATOM 2541 O O . GLN A 1 311 ? 29.134 -5.456 -11.350 1.00 98.31 311 GLN A O 1
ATOM 2546 N N . ALA A 1 312 ? 30.977 -4.195 -11.242 1.00 98.19 312 ALA A N 1
ATOM 2547 C CA . ALA A 1 312 ? 31.658 -5.066 -10.285 1.00 98.19 312 ALA A CA 1
ATOM 2548 C C . ALA A 1 312 ? 30.915 -5.156 -8.940 1.00 98.19 312 ALA A C 1
ATOM 2550 O O . ALA A 1 312 ? 30.785 -6.245 -8.385 1.00 98.19 312 ALA A O 1
ATOM 2551 N N . ALA A 1 313 ? 30.410 -4.027 -8.432 1.00 98.38 313 ALA A N 1
ATOM 2552 C CA . ALA A 1 313 ? 29.605 -3.989 -7.212 1.00 98.38 313 ALA A CA 1
ATOM 2553 C C . ALA A 1 313 ? 28.280 -4.755 -7.381 1.00 98.38 313 ALA A C 1
ATOM 2555 O O . ALA A 1 313 ? 27.920 -5.567 -6.531 1.00 98.38 313 ALA A O 1
ATOM 2556 N N . HIS A 1 314 ? 27.601 -4.544 -8.510 1.00 98.25 314 HIS A N 1
ATOM 2557 C CA . HIS A 1 314 ? 26.356 -5.219 -8.873 1.00 98.25 314 HIS A CA 1
ATOM 2558 C C . HIS A 1 314 ? 26.521 -6.739 -8.994 1.00 98.25 314 HIS A C 1
ATOM 2560 O O . HIS A 1 314 ? 25.813 -7.488 -8.321 1.00 98.25 314 HIS A O 1
ATOM 2566 N N . ASP A 1 315 ? 27.506 -7.187 -9.780 1.00 98.00 315 ASP A N 1
ATOM 2567 C CA . ASP A 1 315 ? 27.839 -8.603 -9.968 1.00 98.00 315 ASP A CA 1
ATOM 2568 C C . ASP A 1 315 ? 28.196 -9.272 -8.631 1.00 98.00 315 ASP A C 1
ATOM 2570 O O . ASP A 1 315 ? 27.778 -10.399 -8.355 1.00 98.00 315 ASP A O 1
ATOM 2574 N N . GLY A 1 316 ? 28.968 -8.573 -7.793 1.00 97.75 316 GLY A N 1
ATOM 2575 C CA . GLY A 1 316 ? 29.360 -9.044 -6.469 1.00 97.75 316 GLY A CA 1
ATOM 2576 C C . GLY A 1 316 ? 28.161 -9.232 -5.540 1.00 97.75 316 GLY A C 1
ATOM 2577 O O . GLY A 1 316 ? 28.006 -10.302 -4.950 1.00 97.75 316 GLY A O 1
ATOM 2578 N N . PHE A 1 317 ? 27.266 -8.242 -5.477 1.00 98.06 317 PHE A N 1
ATOM 2579 C CA . PHE A 1 317 ? 26.054 -8.326 -4.665 1.00 98.06 317 PHE A CA 1
ATOM 2580 C C . PHE A 1 317 ? 25.135 -9.463 -5.136 1.00 98.06 317 PHE A C 1
ATOM 2582 O O . PHE A 1 317 ? 24.697 -10.276 -4.321 1.00 98.06 317 PHE A O 1
ATOM 2589 N N . LEU A 1 318 ? 24.905 -9.578 -6.451 1.00 96.50 318 LEU A N 1
ATOM 2590 C CA . LEU A 1 318 ? 24.147 -10.679 -7.056 1.00 96.50 318 LEU A CA 1
ATOM 2591 C C . LEU A 1 318 ? 24.729 -12.049 -6.691 1.00 96.50 318 LEU A C 1
ATOM 2593 O O . LEU A 1 318 ? 24.003 -12.960 -6.285 1.00 96.50 318 LEU A O 1
ATOM 2597 N N . HIS A 1 319 ? 26.048 -12.202 -6.808 1.00 95.69 319 HIS A N 1
ATOM 2598 C CA . HIS A 1 319 ? 26.723 -13.443 -6.449 1.00 95.69 319 HIS A CA 1
ATOM 2599 C C . HIS A 1 319 ? 26.550 -13.778 -4.960 1.00 95.69 319 HIS A C 1
ATOM 2601 O O . HIS A 1 319 ? 26.298 -14.938 -4.611 1.00 95.69 319 HIS A O 1
ATOM 2607 N N . ALA A 1 320 ? 26.641 -12.776 -4.084 1.00 95.81 320 ALA A N 1
ATOM 2608 C CA . ALA A 1 320 ? 26.523 -12.952 -2.644 1.00 95.81 320 ALA A CA 1
ATOM 2609 C C . ALA A 1 320 ? 25.114 -13.391 -2.215 1.00 95.81 320 ALA A C 1
ATOM 2611 O O . ALA A 1 320 ? 24.990 -14.368 -1.472 1.00 95.81 320 ALA A O 1
ATOM 2612 N N . ILE A 1 321 ? 24.051 -12.749 -2.716 1.00 94.69 321 ILE A N 1
ATOM 2613 C CA . ILE A 1 321 ? 22.668 -13.093 -2.332 1.00 94.69 321 ILE A CA 1
ATOM 2614 C C . ILE A 1 321 ? 22.230 -14.483 -2.819 1.00 94.69 321 ILE A C 1
ATOM 2616 O O . ILE A 1 321 ? 21.357 -15.096 -2.208 1.00 94.69 321 ILE A O 1
ATOM 2620 N N . HIS A 1 322 ? 22.850 -15.013 -3.880 1.00 90.12 322 HIS A N 1
ATOM 2621 C CA . HIS A 1 322 ? 22.639 -16.397 -4.318 1.00 90.12 322 HIS A CA 1
ATOM 2622 C C . HIS A 1 322 ? 23.450 -17.418 -3.517 1.00 90.12 322 HIS A C 1
ATOM 2624 O O . HIS A 1 322 ? 23.007 -18.554 -3.337 1.00 90.12 322 HIS A O 1
ATOM 2630 N N . SER A 1 323 ? 24.644 -17.036 -3.064 1.00 87.06 323 SER A N 1
ATOM 2631 C CA . SER A 1 323 ? 25.569 -17.945 -2.381 1.00 87.06 323 SER A CA 1
ATOM 2632 C C . SER A 1 323 ? 25.272 -18.077 -0.887 1.00 87.06 323 SER A C 1
ATOM 2634 O O . SER A 1 323 ? 25.548 -19.117 -0.286 1.00 87.06 323 SER A O 1
ATOM 2636 N N . LEU A 1 324 ? 24.712 -17.034 -0.274 1.00 84.69 324 LEU A N 1
ATOM 2637 C CA . LEU A 1 324 ? 24.433 -16.987 1.155 1.00 84.69 324 LEU A CA 1
ATOM 2638 C C . LEU A 1 324 ? 23.019 -17.466 1.474 1.00 84.69 324 LEU A C 1
ATOM 2640 O O . LEU A 1 324 ? 22.034 -17.089 0.843 1.00 84.69 324 LEU A O 1
ATOM 2644 N N . LYS A 1 325 ? 22.907 -18.272 2.532 1.00 83.94 325 LYS A N 1
ATOM 2645 C CA . LYS A 1 325 ? 21.613 -18.655 3.096 1.00 83.94 325 LYS A CA 1
ATOM 2646 C C . LYS A 1 325 ? 21.135 -17.564 4.054 1.00 83.94 325 LYS A C 1
ATOM 2648 O O . LYS A 1 325 ? 21.300 -17.691 5.264 1.00 83.94 325 LYS A O 1
ATOM 2653 N N . LEU A 1 326 ? 20.558 -16.510 3.486 1.00 84.31 326 LEU A N 1
ATOM 2654 C CA . LEU A 1 326 ? 19.945 -15.420 4.241 1.00 84.31 326 LEU A CA 1
ATOM 2655 C C . LEU A 1 326 ? 18.675 -15.895 4.959 1.00 84.31 326 LEU A C 1
ATOM 2657 O O . LEU A 1 326 ? 17.942 -16.752 4.448 1.00 84.31 326 LEU A O 1
ATOM 2661 N N . ASP A 1 327 ? 18.420 -15.328 6.138 1.00 82.19 327 ASP A N 1
ATOM 2662 C CA . ASP A 1 327 ? 17.173 -15.566 6.862 1.00 82.19 327 ASP A CA 1
ATOM 2663 C C . ASP A 1 327 ? 16.004 -14.959 6.079 1.00 82.19 327 ASP A C 1
ATOM 2665 O O . ASP A 1 327 ? 16.021 -13.792 5.686 1.00 82.19 327 ASP A O 1
ATOM 2669 N N . ARG A 1 328 ? 14.990 -15.776 5.810 1.00 80.62 328 ARG A N 1
ATOM 2670 C CA . ARG A 1 328 ? 13.792 -15.344 5.102 1.00 80.62 328 ARG A CA 1
ATOM 2671 C C . ARG A 1 328 ? 12.817 -14.899 6.175 1.00 80.62 328 ARG A C 1
ATOM 2673 O O . ARG A 1 328 ? 12.139 -15.734 6.758 1.00 80.62 328 ARG A O 1
ATOM 2680 N N . ALA A 1 329 ? 12.787 -13.597 6.446 1.00 82.81 329 ALA A N 1
ATOM 2681 C CA . ALA A 1 329 ? 12.050 -12.999 7.559 1.00 82.81 329 ALA A CA 1
ATOM 2682 C C . ALA A 1 329 ? 10.511 -13.001 7.389 1.00 82.81 329 ALA A C 1
ATOM 2684 O O . ALA A 1 329 ? 9.846 -12.017 7.699 1.00 82.81 329 ALA A O 1
ATOM 2685 N N . TYR A 1 330 ? 9.943 -14.100 6.889 1.00 91.00 330 TYR A N 1
ATOM 2686 C CA . TYR A 1 330 ? 8.511 -14.325 6.725 1.00 91.00 330 TYR A CA 1
ATOM 2687 C C . TYR A 1 330 ? 8.093 -15.693 7.268 1.00 91.00 330 TYR A C 1
ATOM 2689 O O . TYR A 1 330 ? 8.899 -16.615 7.400 1.00 91.00 330 TYR A O 1
ATOM 2697 N N . THR A 1 331 ? 6.802 -15.843 7.546 1.00 90.62 331 THR A N 1
ATOM 2698 C CA . THR A 1 331 ? 6.198 -17.113 7.957 1.00 90.62 331 THR A CA 1
ATOM 2699 C C . THR A 1 331 ? 5.593 -17.818 6.740 1.00 90.62 331 THR A C 1
ATOM 2701 O O . THR A 1 331 ? 4.778 -17.215 6.048 1.00 90.62 331 THR A O 1
ATOM 2704 N N . PRO A 1 332 ? 5.960 -19.075 6.433 1.00 92.56 332 PRO A N 1
ATOM 2705 C CA . PRO A 1 332 ? 5.430 -19.750 5.256 1.00 92.56 332 PRO A CA 1
ATOM 2706 C C . PRO A 1 332 ? 3.902 -19.859 5.240 1.00 92.56 332 PRO A C 1
ATOM 2708 O O . PRO A 1 332 ? 3.283 -20.137 6.265 1.00 92.56 332 PRO A O 1
ATOM 2711 N N . GLY A 1 333 ? 3.304 -19.671 4.063 1.00 92.50 333 GLY A N 1
ATOM 2712 C CA . GLY A 1 333 ? 1.853 -19.743 3.856 1.00 92.50 333 GLY A CA 1
ATOM 2713 C C . GLY A 1 333 ? 1.039 -18.551 4.375 1.00 92.50 333 GLY A C 1
ATOM 2714 O O . GLY A 1 333 ? -0.185 -18.582 4.266 1.00 92.50 333 GLY A O 1
ATOM 2715 N N . THR A 1 334 ? 1.667 -17.505 4.921 1.00 95.56 334 THR A N 1
ATOM 2716 C CA . THR A 1 334 ? 0.946 -16.294 5.335 1.00 95.56 334 THR A CA 1
ATOM 2717 C C . THR A 1 334 ? 0.724 -15.341 4.165 1.00 95.56 334 THR A C 1
ATOM 2719 O O . THR A 1 334 ? 1.574 -15.189 3.281 1.00 95.56 334 THR A O 1
ATOM 2722 N N . THR A 1 335 ? -0.427 -14.667 4.188 1.00 96.94 335 THR A N 1
ATOM 2723 C CA . THR A 1 335 ? -0.801 -13.662 3.193 1.00 96.94 335 THR A CA 1
ATOM 2724 C C . THR A 1 335 ? -1.307 -12.386 3.840 1.00 96.94 335 THR A C 1
ATOM 2726 O O . THR A 1 335 ? -2.033 -12.459 4.832 1.00 96.94 335 THR A O 1
ATOM 2729 N N . GLY A 1 336 ? -1.004 -11.233 3.254 1.00 97.81 336 GLY A N 1
ATOM 2730 C CA . GLY A 1 336 ? -1.491 -9.960 3.777 1.00 97.81 336 GLY A CA 1
ATOM 2731 C C . GLY A 1 336 ? -1.232 -8.772 2.864 1.00 97.81 336 GLY A C 1
ATOM 2732 O O . GLY A 1 336 ? -0.916 -8.920 1.683 1.00 97.81 336 GLY A O 1
ATOM 2733 N N . ILE A 1 337 ? -1.393 -7.583 3.427 1.00 98.69 337 ILE A N 1
ATOM 2734 C CA . ILE A 1 337 ? -1.105 -6.307 2.776 1.00 98.69 337 ILE A CA 1
ATOM 2735 C C . ILE A 1 337 ? 0.041 -5.637 3.526 1.00 98.69 337 ILE A C 1
ATOM 2737 O O . ILE A 1 337 ? 0.065 -5.620 4.756 1.00 98.69 337 ILE A O 1
ATOM 2741 N N . VAL A 1 338 ? 0.979 -5.067 2.783 1.00 98.12 338 VAL A N 1
ATOM 2742 C CA . VAL A 1 338 ? 2.070 -4.255 3.318 1.00 98.12 338 VAL A CA 1
ATOM 2743 C C . VAL A 1 338 ? 1.857 -2.825 2.845 1.00 98.12 338 VAL A C 1
ATOM 2745 O O . VAL A 1 338 ? 1.590 -2.591 1.671 1.00 98.12 338 VAL A O 1
ATOM 2748 N N . SER A 1 339 ? 1.957 -1.876 3.764 1.00 97.31 339 SER A N 1
ATOM 2749 C CA . SER A 1 339 ? 1.820 -0.449 3.477 1.00 97.31 339 SER A CA 1
ATOM 2750 C C . SER A 1 339 ? 2.816 0.337 4.321 1.00 97.31 339 SER A C 1
ATOM 2752 O O . SER A 1 339 ? 3.315 -0.159 5.335 1.00 97.31 339 SER A O 1
ATOM 2754 N N . SER A 1 340 ? 3.075 1.587 3.948 1.00 94.94 340 SER A N 1
ATOM 2755 C CA . SER A 1 340 ? 3.780 2.540 4.804 1.00 94.94 340 SER A CA 1
ATOM 2756 C C . SER A 1 340 ? 3.015 3.848 4.918 1.00 94.94 340 SER A C 1
ATOM 2758 O O . SER A 1 340 ? 2.677 4.452 3.902 1.00 94.94 340 SER A O 1
ATOM 2760 N N . ALA A 1 341 ? 2.784 4.301 6.145 1.00 93.38 341 ALA A N 1
ATOM 2761 C CA . ALA A 1 341 ? 2.240 5.622 6.425 1.00 93.38 341 ALA A CA 1
ATOM 2762 C C . ALA A 1 341 ? 2.652 6.044 7.833 1.00 93.38 341 ALA A C 1
ATOM 2764 O O . ALA A 1 341 ? 2.574 5.253 8.770 1.00 93.38 341 ALA A O 1
ATOM 2765 N N . GLY A 1 342 ? 3.052 7.302 7.969 1.00 88.31 342 GLY A N 1
ATOM 2766 C CA . GLY A 1 342 ? 3.481 7.907 9.221 1.00 88.31 342 GLY A CA 1
ATOM 2767 C C . GLY A 1 342 ? 3.086 9.378 9.266 1.00 88.31 342 GLY A C 1
ATOM 2768 O O . GLY A 1 342 ? 2.891 10.005 8.219 1.00 88.31 342 GLY A O 1
ATOM 2769 N N . GLY A 1 343 ? 2.919 9.927 10.471 1.00 86.25 343 GLY A N 1
ATOM 2770 C CA . GLY A 1 343 ? 2.595 11.342 10.676 1.00 86.25 343 GLY A CA 1
ATOM 2771 C C . GLY A 1 343 ? 1.410 11.834 9.831 1.00 86.25 343 GLY A C 1
ATOM 2772 O O . GLY A 1 343 ? 0.275 11.388 9.995 1.00 86.25 343 GLY A O 1
ATOM 2773 N N . THR A 1 344 ? 1.655 12.764 8.900 1.00 87.50 344 THR A N 1
ATOM 2774 C CA . THR A 1 344 ? 0.599 13.400 8.086 1.00 87.50 344 THR A CA 1
ATOM 2775 C C . THR A 1 344 ? -0.131 12.451 7.136 1.00 87.50 344 THR A C 1
ATOM 2777 O O . THR A 1 344 ? -1.226 12.800 6.698 1.00 87.50 344 THR A O 1
ATOM 2780 N N . TYR A 1 345 ? 0.427 11.272 6.844 1.00 90.56 345 TYR A N 1
ATOM 2781 C CA . TYR A 1 345 ? -0.183 10.272 5.959 1.00 90.56 345 TYR A CA 1
ATOM 2782 C C . TYR A 1 345 ? -1.061 9.250 6.695 1.00 90.56 345 TYR A C 1
ATOM 2784 O O . TYR A 1 345 ? -1.846 8.555 6.052 1.00 90.56 345 TYR A O 1
ATOM 2792 N N . LEU A 1 346 ? -0.982 9.152 8.030 1.00 92.19 346 LEU A N 1
ATOM 2793 C CA . LEU A 1 346 ? -1.821 8.225 8.807 1.00 92.19 346 LEU A CA 1
ATOM 2794 C C . LEU A 1 346 ? -3.333 8.439 8.592 1.00 92.19 346 LEU A C 1
ATOM 2796 O O . LEU A 1 346 ? -4.052 7.444 8.468 1.00 92.19 346 LEU A O 1
ATOM 2800 N N . PRO A 1 347 ? -3.846 9.683 8.494 1.00 92.12 347 PRO A N 1
ATOM 2801 C CA . PRO A 1 347 ? -5.248 9.902 8.160 1.00 92.12 347 PRO A CA 1
ATOM 2802 C C . PRO A 1 347 ? -5.620 9.408 6.757 1.00 92.12 347 PRO A C 1
ATOM 2804 O O . PRO A 1 347 ? -6.660 8.765 6.612 1.00 92.12 347 PRO A O 1
ATOM 2807 N N . THR A 1 348 ? -4.768 9.654 5.750 1.00 93.88 348 THR A N 1
ATOM 2808 C CA . THR A 1 348 ? -4.960 9.142 4.380 1.00 93.88 348 THR A CA 1
ATOM 2809 C C . THR A 1 348 ? -5.051 7.614 4.401 1.00 93.88 348 THR A C 1
ATOM 2811 O O . THR A 1 348 ? -6.012 7.042 3.891 1.00 93.88 348 THR A O 1
ATOM 2814 N N . PHE A 1 349 ? -4.117 6.952 5.095 1.00 95.62 349 PHE A N 1
ATOM 2815 C CA . PHE A 1 349 ? -4.121 5.497 5.243 1.00 95.62 349 PHE A CA 1
ATOM 2816 C C . PHE A 1 349 ? -5.398 4.976 5.912 1.00 95.62 349 PHE A C 1
ATOM 2818 O O . PHE A 1 349 ? -5.946 3.971 5.467 1.00 95.62 349 PHE A O 1
ATOM 2825 N N . LEU A 1 350 ? -5.903 5.638 6.960 1.00 93.75 350 LEU A N 1
ATOM 2826 C CA . LEU A 1 350 ? -7.133 5.196 7.622 1.00 93.75 350 LEU A CA 1
ATOM 2827 C C . LEU A 1 350 ? -8.352 5.296 6.694 1.00 93.75 350 LEU A C 1
ATOM 2829 O O . LEU A 1 350 ? -9.181 4.388 6.691 1.00 93.75 350 LEU A O 1
ATOM 2833 N N . VAL A 1 351 ? -8.450 6.347 5.874 1.00 92.94 351 VAL A N 1
ATOM 2834 C CA . VAL A 1 351 ? -9.498 6.455 4.843 1.00 92.94 351 VAL A CA 1
ATOM 2835 C C . VAL A 1 351 ? -9.407 5.275 3.870 1.00 92.94 351 VAL A C 1
ATOM 2837 O O . VAL A 1 351 ? -10.395 4.561 3.676 1.00 92.94 351 VAL A O 1
ATOM 2840 N N . SER A 1 352 ? -8.216 5.007 3.333 1.00 95.62 352 SER A N 1
ATOM 2841 C CA . SER A 1 352 ? -7.961 3.879 2.427 1.00 95.62 352 SER A CA 1
ATOM 2842 C C . SER A 1 352 ? -8.256 2.522 3.071 1.00 95.62 352 SER A C 1
ATOM 2844 O O . SER A 1 352 ? -8.841 1.644 2.438 1.00 95.62 352 SER A O 1
ATOM 2846 N N . LEU A 1 353 ? -7.932 2.353 4.353 1.00 95.75 353 LEU A N 1
ATOM 2847 C CA . LEU A 1 353 ? -8.204 1.142 5.124 1.00 95.75 353 LEU A CA 1
ATOM 2848 C C . LEU A 1 353 ? -9.705 0.909 5.318 1.00 95.75 353 LEU A C 1
ATOM 2850 O O . LEU A 1 353 ? -10.170 -0.219 5.160 1.00 95.75 353 LEU A O 1
ATOM 2854 N N . LEU A 1 354 ? -10.485 1.945 5.637 1.00 91.69 354 LEU A N 1
ATOM 2855 C CA . LEU A 1 354 ? -11.940 1.811 5.758 1.00 91.69 354 LEU A CA 1
ATOM 2856 C C . LEU A 1 354 ? -12.567 1.404 4.421 1.00 91.69 354 LEU A C 1
ATOM 2858 O O . LEU A 1 354 ? -13.459 0.556 4.394 1.00 91.69 354 LEU A O 1
ATOM 2862 N N . LEU A 1 355 ? -12.071 1.950 3.310 1.00 93.38 355 LEU A N 1
ATOM 2863 C CA . LEU A 1 355 ? -12.499 1.562 1.966 1.00 93.38 355 LEU A CA 1
ATOM 2864 C C . LEU A 1 355 ? -12.105 0.118 1.636 1.00 93.38 355 LEU A C 1
ATOM 2866 O O . LEU A 1 355 ? -12.952 -0.644 1.172 1.00 93.38 355 LEU A O 1
ATOM 2870 N N . LEU A 1 356 ? -10.881 -0.302 1.971 1.00 94.50 356 LEU A N 1
ATOM 2871 C CA . LEU A 1 356 ? -10.457 -1.701 1.881 1.00 94.50 356 LEU A CA 1
ATOM 2872 C C . LEU A 1 356 ? -11.414 -2.612 2.662 1.00 94.50 356 LEU A C 1
ATOM 2874 O O . LEU A 1 356 ? -11.862 -3.624 2.130 1.00 94.50 356 LEU A O 1
ATOM 2878 N N . ARG A 1 357 ? -11.779 -2.264 3.901 1.00 92.69 357 ARG A N 1
ATOM 2879 C CA . ARG A 1 357 ? -12.707 -3.077 4.706 1.00 92.69 357 ARG A CA 1
ATOM 2880 C C . ARG A 1 357 ? -14.128 -3.084 4.142 1.00 92.69 357 ARG A C 1
ATOM 2882 O O . ARG A 1 357 ? -14.785 -4.119 4.215 1.00 92.69 357 ARG A O 1
ATOM 2889 N N . ARG A 1 358 ? -14.578 -2.007 3.487 1.00 88.81 358 ARG A N 1
ATOM 2890 C CA . ARG A 1 358 ? -15.856 -1.985 2.745 1.00 88.81 358 ARG A CA 1
ATOM 2891 C C . ARG A 1 358 ? -15.897 -2.996 1.594 1.00 88.81 358 ARG A C 1
ATOM 2893 O O . ARG A 1 358 ? -16.985 -3.456 1.261 1.00 88.81 358 ARG A O 1
ATOM 2900 N N . THR A 1 359 ? -14.754 -3.395 1.027 1.00 87.81 359 THR A N 1
ATOM 2901 C CA . THR A 1 359 ? -14.711 -4.470 0.011 1.00 87.81 359 THR A CA 1
ATOM 2902 C C . THR A 1 359 ? -15.018 -5.864 0.578 1.00 87.81 359 THR A C 1
ATOM 2904 O O . THR A 1 359 ? -15.204 -6.805 -0.190 1.00 87.81 359 THR A O 1
ATOM 2907 N N . GLY A 1 360 ? -15.064 -6.008 1.909 1.00 85.62 360 GLY A N 1
ATOM 2908 C CA . GLY A 1 360 ? -15.177 -7.289 2.608 1.00 85.62 360 GLY A CA 1
ATOM 2909 C C . GLY A 1 360 ? -13.829 -7.939 2.929 1.00 85.62 360 GLY A C 1
ATOM 2910 O O . GLY A 1 360 ? -13.803 -8.990 3.563 1.00 85.62 360 GLY A O 1
ATOM 2911 N N . SER A 1 361 ? -12.712 -7.318 2.533 1.00 92.00 361 SER A N 1
ATOM 2912 C CA . SER A 1 361 ? -11.386 -7.890 2.748 1.00 92.00 361 SER A CA 1
ATOM 2913 C C . SER A 1 361 ? -11.032 -8.014 4.226 1.00 92.00 361 SER A C 1
ATOM 2915 O O . SER A 1 361 ? -11.003 -7.025 4.965 1.00 92.00 361 SER A O 1
ATOM 2917 N N . THR A 1 362 ? -10.658 -9.224 4.635 1.00 90.06 362 THR A N 1
ATOM 2918 C CA . THR A 1 362 ? -10.152 -9.535 5.979 1.00 90.06 362 THR A CA 1
ATOM 2919 C C . THR A 1 362 ? -8.637 -9.722 6.009 1.00 90.06 362 THR A C 1
ATOM 2921 O O . THR A 1 362 ? -8.110 -10.214 7.006 1.00 90.06 362 THR A O 1
ATOM 2924 N N . LEU A 1 363 ? -7.923 -9.381 4.926 1.00 93.88 363 LEU A N 1
ATOM 2925 C CA . LEU A 1 363 ? -6.470 -9.538 4.891 1.00 93.88 363 LEU A CA 1
ATOM 2926 C C . LEU A 1 363 ? -5.816 -8.724 6.020 1.00 93.88 363 LEU A C 1
ATOM 2928 O O . LEU A 1 363 ? -6.145 -7.536 6.175 1.00 93.88 363 LEU A O 1
ATOM 2932 N N . PRO A 1 364 ? -4.895 -9.333 6.792 1.00 97.50 364 PRO A N 1
ATOM 2933 C CA . PRO A 1 364 ? -4.120 -8.603 7.780 1.00 97.50 364 PRO A CA 1
ATOM 2934 C C . PRO A 1 364 ? -3.213 -7.590 7.078 1.00 97.50 364 PRO A C 1
ATOM 2936 O O . PRO A 1 364 ? -2.718 -7.841 5.976 1.00 97.50 364 PRO A O 1
ATOM 2939 N N . VAL A 1 365 ? -3.000 -6.443 7.717 1.00 98.44 365 VAL A N 1
ATOM 2940 C CA . VAL A 1 365 ? -2.169 -5.359 7.182 1.00 98.44 365 VAL A CA 1
ATOM 2941 C C . VAL A 1 365 ? -0.981 -5.129 8.107 1.00 98.44 365 VAL A C 1
ATOM 2943 O O . VAL A 1 365 ? -1.154 -4.971 9.314 1.00 98.44 365 VAL A O 1
ATOM 2946 N N . GLU A 1 366 ? 0.221 -5.059 7.552 1.00 98.19 366 GLU A N 1
ATOM 2947 C CA . GLU A 1 366 ? 1.403 -4.551 8.245 1.00 98.19 366 GLU A CA 1
ATOM 2948 C C . GLU A 1 366 ? 1.693 -3.128 7.766 1.00 98.19 366 GLU A C 1
ATOM 2950 O O . GLU A 1 366 ? 2.002 -2.905 6.594 1.00 98.19 366 GLU A O 1
ATOM 2955 N N . LEU A 1 367 ? 1.561 -2.164 8.681 1.00 97.81 367 LEU A N 1
ATOM 2956 C CA . LEU A 1 367 ? 1.802 -0.749 8.425 1.00 97.81 367 LEU A CA 1
ATOM 2957 C C . LEU A 1 367 ? 3.173 -0.351 8.969 1.00 97.81 367 LEU A C 1
ATOM 2959 O O . LEU A 1 367 ? 3.373 -0.306 10.183 1.00 97.81 367 LEU A O 1
ATOM 2963 N N . PHE A 1 368 ? 4.099 -0.038 8.071 1.00 95.38 368 PHE A N 1
ATOM 2964 C CA . PHE A 1 368 ? 5.450 0.385 8.416 1.00 95.38 368 PHE A CA 1
ATOM 2965 C C . PHE A 1 368 ? 5.560 1.910 8.533 1.00 95.38 368 PHE A C 1
ATOM 2967 O O . PHE A 1 368 ? 5.079 2.656 7.682 1.00 95.38 368 PHE A O 1
ATOM 2974 N N . MET A 1 369 ? 6.252 2.361 9.572 1.00 92.25 369 MET A N 1
ATOM 2975 C CA . MET A 1 369 ? 6.654 3.753 9.796 1.00 92.25 369 MET A CA 1
ATOM 2976 C C . MET A 1 369 ? 8.176 3.856 9.784 1.00 92.25 369 MET A C 1
ATOM 2978 O O . MET A 1 369 ? 8.857 2.886 10.133 1.00 92.25 369 MET A O 1
ATOM 2982 N N . LYS A 1 370 ? 8.717 5.023 9.414 1.00 88.56 370 LYS A N 1
ATOM 2983 C CA . LYS A 1 370 ? 10.167 5.251 9.362 1.00 88.56 370 LYS A CA 1
ATOM 2984 C C . LYS A 1 370 ? 10.803 4.986 10.719 1.00 88.56 370 LYS A C 1
ATOM 2986 O O . LYS A 1 370 ? 11.699 4.155 10.859 1.00 88.56 370 LYS A O 1
ATOM 2991 N N . ASP A 1 371 ? 10.320 5.708 11.717 1.00 85.19 371 ASP A N 1
ATOM 2992 C CA . ASP A 1 371 ? 10.854 5.709 13.065 1.00 85.19 371 ASP A CA 1
ATOM 2993 C C . ASP A 1 371 ? 9.770 6.087 14.086 1.00 85.19 371 ASP A C 1
ATOM 2995 O O . ASP A 1 371 ? 8.602 6.311 13.757 1.00 85.19 371 ASP A O 1
ATOM 2999 N N . ARG A 1 372 ? 10.156 6.148 15.361 1.00 85.44 372 ARG A N 1
ATOM 3000 C CA . ARG A 1 372 ? 9.235 6.452 16.465 1.00 85.44 372 ARG A CA 1
ATOM 3001 C C . ARG A 1 372 ? 8.664 7.872 16.442 1.00 85.44 372 ARG A C 1
ATOM 3003 O O . ARG A 1 372 ? 7.738 8.131 17.201 1.00 85.44 372 ARG A O 1
ATOM 3010 N N . THR A 1 373 ? 9.183 8.784 15.618 1.00 86.19 373 THR A N 1
ATOM 3011 C CA . THR A 1 373 ? 8.612 10.133 15.458 1.00 86.19 373 THR A CA 1
ATOM 3012 C C . THR A 1 373 ? 7.336 10.125 14.621 1.00 86.19 373 THR A C 1
ATOM 3014 O O . THR A 1 373 ? 6.491 10.998 14.793 1.00 86.19 373 THR A O 1
ATOM 3017 N N . GLU A 1 374 ? 7.165 9.115 13.768 1.00 88.25 374 GLU A N 1
ATOM 3018 C CA . GLU A 1 374 ? 5.960 8.900 12.964 1.00 88.25 374 GLU A CA 1
ATOM 3019 C C . GLU A 1 374 ? 4.907 8.031 13.671 1.00 88.25 374 GLU A C 1
ATOM 3021 O O . GLU A 1 374 ? 3.771 7.948 13.204 1.00 88.25 374 GLU A O 1
ATOM 3026 N N . TYR A 1 375 ? 5.277 7.394 14.789 1.00 85.81 375 TYR A N 1
ATOM 3027 C CA . TYR A 1 375 ? 4.421 6.480 15.541 1.00 85.81 375 TYR A CA 1
ATOM 3028 C C . TYR A 1 375 ? 3.447 7.224 16.462 1.00 85.81 375 TYR A C 1
ATOM 3030 O O . TYR A 1 375 ? 3.846 7.856 17.442 1.00 85.81 375 TYR A O 1
ATOM 3038 N N . GLU A 1 376 ? 2.148 7.072 16.204 1.00 87.19 376 GLU A N 1
ATOM 3039 C CA . GLU A 1 376 ? 1.075 7.631 17.032 1.00 87.19 376 GLU A CA 1
ATOM 3040 C C . GLU A 1 376 ? 0.377 6.522 17.835 1.00 87.19 376 GLU A C 1
ATOM 3042 O O . GLU A 1 376 ? -0.413 5.751 17.292 1.00 87.19 376 GLU A O 1
ATOM 3047 N N . ALA A 1 377 ? 0.639 6.440 19.146 1.00 81.31 377 ALA A N 1
ATOM 3048 C CA . ALA A 1 377 ? 0.127 5.359 20.002 1.00 81.31 377 ALA A CA 1
ATOM 3049 C C . ALA A 1 377 ? -1.413 5.270 20.025 1.00 81.31 377 ALA A C 1
ATOM 3051 O O . ALA A 1 377 ? -1.971 4.176 19.977 1.00 81.31 377 ALA A O 1
ATOM 3052 N N . SER A 1 378 ? -2.116 6.410 20.029 1.00 78.00 378 SER A N 1
ATOM 3053 C CA . SER A 1 378 ? -3.585 6.459 19.923 1.00 78.00 378 SER A CA 1
ATOM 3054 C C . SER A 1 378 ? -4.090 5.735 18.674 1.00 78.00 378 SER A C 1
ATOM 3056 O O . SER A 1 378 ? -5.069 4.995 18.732 1.00 78.00 378 SER A O 1
ATOM 3058 N N . ILE A 1 379 ? -3.407 5.914 17.548 1.00 84.88 379 ILE A N 1
ATOM 3059 C CA . ILE A 1 379 ? -3.777 5.313 16.271 1.00 84.88 379 ILE A CA 1
ATOM 3060 C C . ILE A 1 379 ? -3.347 3.845 16.229 1.00 84.88 379 ILE A C 1
ATOM 3062 O O . ILE A 1 379 ? -4.174 2.963 16.000 1.00 84.88 379 ILE A O 1
ATOM 3066 N N . CYS A 1 380 ? -2.077 3.567 16.514 1.00 84.31 380 CYS A N 1
ATOM 3067 C CA . CYS A 1 380 ? -1.477 2.247 16.350 1.00 84.31 380 CYS A CA 1
ATOM 3068 C C . CYS A 1 380 ? -1.885 1.210 17.396 1.00 84.31 380 CYS A C 1
ATOM 3070 O O . CYS A 1 380 ? -1.842 0.019 17.102 1.00 84.31 380 CYS A O 1
ATOM 3072 N N . GLU A 1 381 ? -2.285 1.631 18.595 1.00 82.31 381 GLU A N 1
ATOM 3073 C CA . GLU A 1 381 ? -2.618 0.709 19.690 1.00 82.31 381 GLU A CA 1
ATOM 3074 C C . GLU A 1 381 ? -4.124 0.626 19.947 1.00 82.31 381 GLU A C 1
ATOM 3076 O O . GLU A 1 381 ? -4.579 -0.326 20.574 1.00 82.31 381 GLU A O 1
ATOM 3081 N N . THR A 1 382 ? -4.906 1.597 19.457 1.00 74.69 382 THR A N 1
ATOM 3082 C CA . THR A 1 382 ? -6.356 1.661 19.717 1.00 74.69 382 THR A CA 1
ATOM 3083 C C . THR A 1 382 ? -7.198 1.627 18.442 1.00 74.69 382 THR A C 1
ATOM 3085 O O . THR A 1 382 ? -8.136 0.841 18.369 1.00 74.69 382 THR A O 1
ATOM 3088 N N . VAL A 1 383 ? -6.882 2.446 17.431 1.00 79.62 383 VAL A N 1
ATOM 3089 C CA . VAL A 1 383 ? -7.736 2.605 16.233 1.00 79.62 383 VAL A CA 1
ATOM 3090 C C . VAL A 1 383 ? -7.487 1.521 15.183 1.00 79.62 383 VAL A C 1
ATOM 3092 O O . VAL A 1 383 ? -8.426 0.942 14.644 1.00 79.62 383 VAL A O 1
ATOM 3095 N N . LEU A 1 384 ? -6.221 1.252 14.871 1.00 84.94 384 LEU A N 1
ATOM 3096 C CA . LEU A 1 384 ? -5.815 0.364 13.781 1.00 84.94 384 LEU A CA 1
ATOM 3097 C C . LEU A 1 384 ? -5.912 -1.145 14.100 1.00 84.94 384 LEU A C 1
ATOM 3099 O O . LEU A 1 384 ? -6.320 -1.896 13.208 1.00 84.94 384 LEU A O 1
ATOM 3103 N N . PRO A 1 385 ? -5.617 -1.634 15.325 1.00 86.06 385 PRO A N 1
ATOM 3104 C CA . PRO A 1 385 ? -5.666 -3.071 15.614 1.00 86.06 385 PRO A CA 1
ATOM 3105 C C . PRO A 1 385 ? -7.034 -3.740 15.394 1.00 86.06 385 PRO A C 1
ATOM 3107 O O . PRO A 1 385 ? -7.057 -4.804 14.770 1.00 86.06 385 PRO A O 1
ATOM 3110 N N . PRO A 1 386 ? -8.181 -3.143 15.794 1.00 77.31 386 PRO A N 1
ATOM 3111 C CA . PRO A 1 386 ? -9.503 -3.708 15.496 1.00 77.31 386 PRO A CA 1
ATOM 3112 C C . PRO A 1 386 ? -9.793 -3.843 13.995 1.00 77.31 386 PRO A C 1
ATOM 3114 O O . PRO A 1 386 ? -10.594 -4.677 13.588 1.00 77.31 386 PRO A O 1
ATOM 3117 N N . LEU A 1 387 ? -9.115 -3.056 13.157 1.00 81.19 387 LEU A N 1
ATOM 3118 C CA . LEU A 1 387 ? -9.217 -3.116 11.700 1.00 81.19 387 LEU A CA 1
ATOM 3119 C C . LEU A 1 387 ? -8.231 -4.120 11.078 1.00 81.19 387 LEU A C 1
ATOM 3121 O O . LEU A 1 387 ? -8.055 -4.127 9.858 1.00 81.19 387 LEU A O 1
ATOM 3125 N N . GLY A 1 388 ? -7.587 -4.973 11.882 1.00 85.00 388 GLY A N 1
ATOM 3126 C CA . GLY A 1 388 ? -6.664 -6.011 11.421 1.00 85.00 388 GLY A CA 1
ATOM 3127 C C . GLY A 1 388 ? -5.303 -5.475 10.977 1.00 85.00 388 GLY A C 1
ATOM 3128 O O . GLY A 1 388 ? -4.692 -6.048 10.074 1.00 85.00 388 GLY A O 1
ATOM 3129 N N . VAL A 1 389 ? -4.848 -4.364 11.561 1.00 94.81 389 VAL A N 1
ATOM 3130 C CA . VAL A 1 389 ? -3.571 -3.723 11.220 1.00 94.81 389 VAL A CA 1
ATOM 3131 C C . VAL A 1 389 ? -2.566 -3.870 12.359 1.00 94.81 389 VAL A C 1
ATOM 3133 O O . VAL A 1 389 ? -2.879 -3.612 13.521 1.00 94.81 389 VAL A O 1
ATOM 3136 N N . LYS A 1 390 ? -1.326 -4.217 12.014 1.00 94.31 390 LYS A N 1
ATOM 3137 C CA . LYS A 1 390 ? -0.167 -4.211 12.906 1.00 94.31 390 LYS A CA 1
ATOM 3138 C C . LYS A 1 390 ? 0.775 -3.077 12.511 1.00 94.31 390 LYS A C 1
ATOM 3140 O O . LYS A 1 390 ? 1.327 -3.084 11.414 1.00 94.31 390 LYS A O 1
ATOM 3145 N N . CYS A 1 391 ? 0.976 -2.129 13.418 1.00 93.56 391 CYS A N 1
ATOM 3146 C CA . CYS A 1 391 ? 1.978 -1.082 13.258 1.00 93.56 391 CYS A CA 1
ATOM 3147 C C . CYS A 1 391 ? 3.391 -1.620 13.527 1.00 93.56 391 CYS A C 1
ATOM 3149 O O . CYS A 1 391 ? 3.622 -2.284 14.539 1.00 93.56 391 CYS A O 1
ATOM 3151 N N . LEU A 1 392 ? 4.335 -1.304 12.642 1.00 92.69 392 LEU A N 1
ATOM 3152 C CA . LEU A 1 392 ? 5.744 -1.682 12.725 1.00 92.69 392 LEU A CA 1
ATOM 3153 C C . LEU A 1 392 ? 6.624 -0.448 12.516 1.00 92.69 392 LEU A C 1
ATOM 3155 O O . LEU A 1 392 ? 6.359 0.375 11.644 1.00 92.69 392 LEU A O 1
ATOM 3159 N N . VAL A 1 393 ? 7.684 -0.324 13.310 1.00 89.62 393 VAL A N 1
ATOM 3160 C CA . VAL A 1 393 ? 8.627 0.796 13.218 1.00 89.62 393 VAL A CA 1
ATOM 3161 C C . VAL A 1 393 ? 9.925 0.287 12.606 1.00 89.62 393 VAL A C 1
ATOM 3163 O O . VAL A 1 393 ? 10.615 -0.536 13.207 1.00 89.62 393 VAL A O 1
ATOM 3166 N N . LEU A 1 394 ? 10.265 0.766 11.410 1.00 88.75 394 LEU A N 1
ATOM 3167 C CA . LEU A 1 394 ? 11.421 0.277 10.664 1.00 88.75 394 LEU A CA 1
ATOM 3168 C C . LEU A 1 394 ? 12.727 0.551 11.416 1.00 88.75 394 LEU A C 1
ATOM 3170 O O . LEU A 1 394 ? 13.561 -0.343 11.511 1.00 88.75 394 LEU A O 1
ATOM 3174 N N . SER A 1 395 ? 12.885 1.727 12.031 1.00 84.88 395 SER A N 1
ATOM 3175 C CA . SER A 1 395 ? 14.072 2.025 12.842 1.00 84.88 395 SER A CA 1
ATOM 3176 C C . SER A 1 395 ? 14.312 0.998 13.946 1.00 84.88 395 SER A C 1
ATOM 3178 O O . SER A 1 395 ? 15.456 0.650 14.200 1.00 84.88 395 SER A O 1
ATOM 3180 N N . ASP A 1 396 ? 13.256 0.475 14.575 1.00 84.19 396 ASP A N 1
ATOM 3181 C CA . ASP A 1 396 ? 13.391 -0.523 15.641 1.00 84.19 396 ASP A CA 1
ATOM 3182 C C . ASP A 1 396 ? 13.884 -1.874 15.096 1.00 84.19 396 ASP A C 1
ATOM 3184 O O . ASP A 1 396 ? 14.631 -2.574 15.772 1.00 84.19 396 ASP A O 1
ATOM 3188 N N . ILE A 1 397 ? 13.507 -2.220 13.861 1.00 83.56 397 ILE A N 1
ATOM 3189 C CA . ILE A 1 397 ? 13.974 -3.425 13.155 1.00 83.56 397 ILE A CA 1
ATOM 3190 C C . ILE A 1 397 ? 15.460 -3.282 12.781 1.00 83.56 397 ILE A C 1
ATOM 3192 O O . ILE A 1 397 ? 16.227 -4.243 12.871 1.00 83.56 397 ILE A O 1
ATOM 3196 N N . LEU A 1 398 ? 15.881 -2.080 12.378 1.00 80.69 398 LEU A N 1
ATOM 3197 C CA . LEU A 1 398 ? 17.244 -1.811 11.913 1.00 80.69 398 LEU A CA 1
ATOM 3198 C C . LEU A 1 398 ? 18.241 -1.521 13.052 1.00 80.69 398 LEU A C 1
ATOM 3200 O O . LEU A 1 398 ? 19.447 -1.701 12.869 1.00 80.69 398 LEU A O 1
ATOM 3204 N N . ALA A 1 399 ? 17.768 -1.097 14.227 1.00 70.31 399 ALA A N 1
ATOM 3205 C CA . ALA A 1 399 ? 18.574 -0.648 15.367 1.00 70.31 399 ALA A CA 1
ATOM 3206 C C . ALA A 1 399 ? 19.229 -1.780 16.190 1.00 70.31 399 ALA A C 1
ATOM 3208 O O . ALA A 1 399 ? 19.317 -1.675 17.411 1.00 70.31 399 ALA A O 1
ATOM 3209 N N . GLY A 1 400 ? 19.714 -2.857 15.560 1.00 56.31 400 GLY A N 1
ATOM 3210 C CA . GLY A 1 400 ? 20.455 -3.925 16.254 1.00 56.31 400 GLY A CA 1
ATOM 3211 C C . GLY A 1 400 ? 21.584 -3.410 17.175 1.00 56.31 400 GLY A C 1
ATOM 3212 O O . GLY A 1 400 ? 21.986 -2.258 17.074 1.00 56.31 400 GLY A O 1
ATOM 3213 N N . GLN A 1 401 ? 22.099 -4.275 18.067 1.00 43.47 401 GLN A N 1
ATOM 3214 C CA . GLN A 1 401 ? 22.893 -3.950 19.280 1.00 43.47 401 GLN A CA 1
ATOM 3215 C C . GLN A 1 401 ? 23.976 -2.848 19.212 1.00 43.47 401 GLN A C 1
ATOM 3217 O O . GLN A 1 401 ? 24.316 -2.333 20.271 1.00 43.47 401 GLN A O 1
ATOM 3222 N N . ASP A 1 402 ? 24.488 -2.456 18.045 1.00 43.53 402 ASP A N 1
ATOM 3223 C CA . ASP A 1 402 ? 25.422 -1.341 17.893 1.00 43.53 402 ASP A CA 1
ATOM 3224 C C . ASP A 1 402 ? 25.173 -0.559 16.582 1.00 43.53 402 ASP A C 1
ATOM 3226 O O . ASP A 1 402 ? 25.092 -1.143 15.503 1.00 43.53 402 ASP A O 1
ATOM 3230 N N . ASN A 1 403 ? 25.183 0.778 16.699 1.00 46.38 403 ASN A N 1
ATOM 3231 C CA . ASN A 1 403 ? 25.322 1.825 15.664 1.00 46.38 403 ASN A CA 1
ATOM 3232 C C . ASN A 1 403 ? 24.063 2.480 15.053 1.00 46.38 403 ASN A C 1
ATOM 3234 O O . ASN A 1 403 ? 23.562 2.106 13.996 1.00 46.38 403 ASN A O 1
ATOM 3238 N N . LEU A 1 404 ? 23.739 3.646 15.627 1.00 46.66 404 LEU A N 1
ATOM 3239 C CA . LEU A 1 404 ? 22.879 4.726 15.112 1.00 46.66 404 LEU A CA 1
ATOM 3240 C C . LEU A 1 404 ? 23.272 5.301 13.725 1.00 46.66 404 LEU A C 1
ATOM 3242 O O . LEU A 1 404 ? 22.526 6.110 13.188 1.00 46.66 404 LEU A O 1
ATOM 3246 N N . GLN A 1 405 ? 24.415 4.924 13.133 1.00 45.78 405 GLN A N 1
ATOM 3247 C CA . GLN A 1 405 ? 24.899 5.502 11.861 1.00 45.78 405 GLN A CA 1
ATOM 3248 C C . GLN A 1 405 ? 24.270 4.890 10.597 1.00 45.78 405 GLN A C 1
ATOM 3250 O O . GLN A 1 405 ? 24.282 5.523 9.545 1.00 45.78 405 GLN A O 1
ATOM 3255 N N . SER A 1 406 ? 23.721 3.672 10.662 1.00 49.59 406 SER A N 1
ATOM 3256 C CA . SER A 1 406 ? 23.083 3.025 9.500 1.00 49.59 406 SER A CA 1
ATOM 3257 C C . SER A 1 406 ? 21.689 3.593 9.195 1.00 49.59 406 SER A C 1
ATOM 3259 O O . SER A 1 406 ? 21.249 3.563 8.047 1.00 49.59 406 SER A O 1
ATOM 3261 N N . MET A 1 407 ? 21.027 4.171 10.205 1.00 51.66 407 MET A N 1
ATOM 3262 C CA . MET A 1 407 ? 19.710 4.801 10.081 1.00 51.66 407 MET A CA 1
ATOM 3263 C C . MET A 1 407 ? 19.721 6.109 9.286 1.00 51.66 407 MET A C 1
ATOM 3265 O O . MET A 1 407 ? 18.704 6.445 8.693 1.00 51.66 407 MET A O 1
ATOM 3269 N N . GLU A 1 408 ? 20.849 6.827 9.221 1.00 54.38 408 GLU A N 1
ATOM 3270 C CA . GLU A 1 408 ? 20.943 8.090 8.467 1.00 54.38 408 GLU A CA 1
ATOM 3271 C C . GLU A 1 408 ? 20.767 7.899 6.944 1.00 54.38 408 GLU A C 1
ATOM 3273 O O . GLU A 1 408 ? 20.625 8.880 6.222 1.00 54.38 408 GLU A O 1
ATOM 3278 N N . LYS A 1 409 ? 20.777 6.652 6.439 1.00 63.28 409 LYS A N 1
ATOM 3279 C CA . LYS A 1 409 ? 20.739 6.341 4.998 1.00 63.28 409 LYS A CA 1
ATOM 3280 C C . LYS A 1 409 ? 19.386 5.877 4.444 1.00 63.28 409 LYS A C 1
ATOM 3282 O O . LYS A 1 409 ? 19.270 5.810 3.224 1.00 63.28 409 LYS A O 1
ATOM 3287 N N . ILE A 1 410 ? 18.410 5.500 5.279 1.00 77.31 410 ILE A N 1
ATOM 3288 C CA . ILE A 1 410 ? 17.101 5.001 4.810 1.00 77.31 410 ILE A CA 1
ATOM 3289 C C . ILE A 1 410 ? 16.032 6.030 5.154 1.00 77.31 410 ILE A C 1
ATOM 3291 O O . ILE A 1 410 ? 15.536 6.077 6.279 1.00 77.31 410 ILE A O 1
ATOM 3295 N N . GLU A 1 411 ? 15.662 6.842 4.168 1.00 73.38 411 GLU A N 1
ATOM 3296 C CA . GLU A 1 411 ? 14.639 7.873 4.314 1.00 73.38 411 GLU A CA 1
ATOM 3297 C C . GLU A 1 411 ? 13.693 7.927 3.109 1.00 73.38 411 GLU A C 1
ATOM 3299 O O . GLU A 1 411 ? 13.962 7.390 2.031 1.00 73.38 411 GLU A O 1
ATOM 3304 N N . GLY A 1 412 ? 12.548 8.585 3.306 1.00 77.88 412 GLY A N 1
ATOM 3305 C CA . GLY A 1 412 ? 11.559 8.814 2.256 1.00 77.88 412 GLY A CA 1
ATOM 3306 C C . GLY A 1 412 ? 11.134 7.521 1.561 1.00 77.88 412 GLY A C 1
ATOM 3307 O O . GLY A 1 412 ? 10.719 6.557 2.202 1.00 77.88 412 GLY A O 1
ATOM 3308 N N . PHE A 1 413 ? 11.255 7.492 0.235 1.00 74.94 413 PHE A N 1
ATOM 3309 C CA . PHE A 1 413 ? 10.767 6.389 -0.596 1.00 74.94 413 PHE A CA 1
ATOM 3310 C C . PHE A 1 413 ? 11.476 5.050 -0.343 1.00 74.94 413 PHE A C 1
ATOM 3312 O O . PHE A 1 413 ? 10.872 3.996 -0.522 1.00 74.94 413 PHE A O 1
ATOM 3319 N N . GLN A 1 414 ? 12.715 5.060 0.166 1.00 85.94 414 GLN A N 1
ATOM 3320 C CA . GLN A 1 414 ? 13.488 3.833 0.402 1.00 85.94 414 GLN A CA 1
ATOM 3321 C C . GLN A 1 414 ? 12.790 2.890 1.396 1.00 85.94 414 GLN A C 1
ATOM 3323 O O . GLN A 1 414 ? 12.915 1.669 1.276 1.00 85.94 414 GLN A O 1
ATOM 3328 N N . ILE A 1 415 ? 12.016 3.447 2.339 1.00 86.50 415 ILE A N 1
ATOM 3329 C CA . ILE A 1 415 ? 11.281 2.722 3.390 1.00 86.50 415 ILE A CA 1
ATOM 3330 C C . ILE A 1 415 ? 10.426 1.602 2.801 1.00 86.50 415 ILE A C 1
ATOM 3332 O O . ILE A 1 415 ? 10.377 0.513 3.369 1.00 86.50 415 ILE A O 1
ATOM 3336 N N . LYS A 1 416 ? 9.785 1.842 1.656 1.00 91.56 416 LYS A N 1
ATOM 3337 C CA . LYS A 1 416 ? 8.819 0.926 1.043 1.00 91.56 416 LYS A CA 1
ATOM 3338 C C . LYS A 1 416 ? 9.456 -0.417 0.679 1.00 91.56 416 LYS A C 1
ATOM 3340 O O . LYS A 1 416 ? 8.930 -1.480 1.011 1.00 91.56 416 LYS A O 1
ATOM 3345 N N . SER A 1 417 ? 10.653 -0.377 0.093 1.00 92.81 417 SER A N 1
ATOM 3346 C CA . SER A 1 417 ? 11.417 -1.582 -0.249 1.00 92.81 417 SER A CA 1
ATOM 3347 C C . SER A 1 417 ? 11.811 -2.410 0.977 1.00 92.81 417 SER A C 1
ATOM 3349 O O . SER A 1 417 ? 11.674 -3.637 0.976 1.00 92.81 417 SER A O 1
ATOM 3351 N N . PHE A 1 418 ? 12.214 -1.747 2.062 1.00 93.19 418 PHE A N 1
ATOM 3352 C CA . PHE A 1 418 ? 12.558 -2.409 3.316 1.00 93.19 418 PHE A CA 1
ATOM 3353 C C . PHE A 1 418 ? 11.321 -2.925 4.057 1.00 93.19 418 PHE A C 1
ATOM 3355 O O . PHE A 1 418 ? 11.361 -4.031 4.588 1.00 93.19 418 PHE A O 1
ATOM 3362 N N . ALA A 1 419 ? 10.205 -2.198 4.037 1.00 94.44 419 ALA A N 1
ATOM 3363 C CA . ALA A 1 419 ? 8.929 -2.648 4.585 1.00 94.44 419 ALA A CA 1
ATOM 3364 C C . ALA A 1 419 ? 8.468 -3.954 3.917 1.00 94.44 419 ALA A C 1
ATOM 3366 O O . ALA A 1 419 ? 8.171 -4.938 4.596 1.00 94.44 419 ALA A O 1
ATOM 3367 N N . MET A 1 420 ? 8.515 -4.016 2.582 1.00 95.31 420 MET A N 1
ATOM 3368 C CA . MET A 1 420 ? 8.249 -5.251 1.840 1.00 95.31 420 MET A CA 1
ATOM 3369 C C . MET A 1 420 ? 9.218 -6.368 2.216 1.00 95.31 420 MET A C 1
ATOM 3371 O O . MET A 1 420 ? 8.785 -7.493 2.461 1.00 95.31 420 MET A O 1
ATOM 3375 N N . LEU A 1 421 ? 10.520 -6.085 2.306 1.00 94.56 421 LEU A N 1
ATOM 3376 C CA . LEU A 1 421 ? 11.531 -7.083 2.655 1.00 94.56 421 LEU A CA 1
ATOM 3377 C C . LEU A 1 421 ? 11.341 -7.649 4.073 1.00 94.56 421 LEU A C 1
ATOM 3379 O O . LEU A 1 421 ? 11.420 -8.868 4.248 1.00 94.56 421 LEU A O 1
ATOM 3383 N N . PHE A 1 422 ? 11.028 -6.801 5.055 1.00 94.06 422 PHE A N 1
ATOM 3384 C CA . PHE A 1 422 ? 10.878 -7.175 6.466 1.00 94.06 422 PHE A CA 1
ATOM 3385 C C . PHE A 1 422 ? 9.465 -7.604 6.868 1.00 94.06 422 PHE A C 1
ATOM 3387 O O . PHE A 1 422 ? 9.296 -8.133 7.961 1.00 94.06 422 PHE A O 1
ATOM 3394 N N . SER A 1 423 ? 8.456 -7.450 6.008 1.00 95.19 423 SER A N 1
ATOM 3395 C CA . SER A 1 423 ? 7.113 -7.963 6.301 1.00 95.19 423 SER A CA 1
ATOM 3396 C C . SER A 1 423 ? 7.110 -9.456 6.663 1.00 95.19 423 SER A C 1
ATOM 3398 O O . SER A 1 423 ? 7.854 -10.254 6.086 1.00 95.19 423 SER A O 1
ATOM 3400 N N . SER A 1 424 ? 6.232 -9.854 7.581 1.00 94.19 424 SER A N 1
ATOM 3401 C CA . SER A 1 424 ? 6.064 -11.251 7.987 1.00 94.19 424 SER A CA 1
ATOM 3402 C C . SER A 1 424 ? 5.380 -12.140 6.943 1.00 94.19 424 SER A C 1
ATOM 3404 O O . SER A 1 424 ? 5.365 -13.365 7.104 1.00 94.19 424 SER A O 1
ATOM 3406 N N . PHE A 1 425 ? 4.815 -11.554 5.886 1.00 96.19 425 PHE A N 1
ATOM 3407 C CA . PHE A 1 425 ? 4.019 -12.277 4.900 1.00 96.19 425 PHE A CA 1
ATOM 3408 C C . PHE A 1 425 ? 4.876 -13.024 3.868 1.00 96.19 425 PHE A C 1
ATOM 3410 O O . PHE A 1 425 ? 5.818 -12.458 3.304 1.00 96.19 425 PHE A O 1
ATOM 3417 N N . GLU A 1 426 ? 4.536 -14.289 3.582 1.00 96.50 426 GLU A N 1
ATOM 3418 C CA . GLU A 1 426 ? 5.117 -15.023 2.446 1.00 96.50 426 GLU A CA 1
ATOM 3419 C C . GLU A 1 426 ? 4.652 -14.416 1.122 1.00 96.50 426 GLU A C 1
ATOM 3421 O O . GLU A 1 426 ? 5.471 -14.220 0.227 1.00 96.50 426 GLU A O 1
ATOM 3426 N N . SER A 1 427 ? 3.358 -14.118 0.987 1.00 98.19 427 SER A N 1
ATOM 3427 C CA . SER A 1 427 ? 2.796 -13.480 -0.208 1.00 98.19 427 SER A CA 1
ATOM 3428 C C . SER A 1 427 ? 1.966 -12.263 0.174 1.00 98.19 427 SER A C 1
ATOM 3430 O O . SER A 1 427 ? 1.142 -12.334 1.077 1.00 98.19 427 SER A O 1
ATOM 3432 N N . PHE A 1 428 ? 2.165 -11.131 -0.483 1.00 98.38 428 PHE A N 1
ATOM 3433 C CA . PHE A 1 428 ? 1.495 -9.901 -0.081 1.00 98.38 428 PHE A CA 1
ATOM 3434 C C . PHE A 1 428 ? 1.234 -8.960 -1.246 1.00 98.38 428 PHE A C 1
ATOM 3436 O O . PHE A 1 428 ? 1.865 -9.051 -2.301 1.00 98.38 428 PHE A O 1
ATOM 3443 N N . LEU A 1 429 ? 0.309 -8.034 -1.014 1.00 98.12 429 LEU A N 1
ATOM 3444 C CA . LEU A 1 429 ? 0.146 -6.840 -1.830 1.00 98.12 429 LEU A CA 1
ATOM 3445 C C . LEU A 1 429 ? 0.780 -5.650 -1.120 1.00 98.12 429 LEU A C 1
ATOM 3447 O O . LEU A 1 429 ? 0.444 -5.364 0.025 1.00 98.12 429 LEU A O 1
ATOM 3451 N N . TRP A 1 430 ? 1.689 -4.964 -1.799 1.00 97.31 430 TRP A N 1
ATOM 3452 C CA . TRP A 1 430 ? 2.066 -3.606 -1.449 1.00 97.31 430 TRP A CA 1
ATOM 3453 C C . TRP A 1 430 ? 0.969 -2.650 -1.903 1.00 97.31 430 TRP A C 1
ATOM 3455 O O . TRP A 1 430 ? 0.548 -2.727 -3.060 1.00 97.31 430 TRP A O 1
ATOM 3465 N N . LEU A 1 431 ? 0.555 -1.746 -1.018 1.00 96.06 431 LEU A N 1
ATOM 3466 C CA . LEU A 1 431 ? -0.321 -0.625 -1.339 1.00 96.06 431 LEU A CA 1
ATOM 3467 C C . LEU A 1 431 ? 0.259 0.656 -0.738 1.00 96.06 431 LEU A C 1
ATOM 3469 O O . LEU A 1 431 ? 0.554 0.702 0.457 1.00 96.06 431 LEU A O 1
ATOM 3473 N N . ASP A 1 432 ? 0.398 1.692 -1.562 1.00 93.75 432 ASP A N 1
ATOM 3474 C CA . ASP A 1 432 ? 0.619 3.051 -1.071 1.00 93.75 432 ASP A CA 1
ATOM 3475 C C . ASP A 1 432 ? -0.601 3.527 -0.251 1.00 93.75 432 ASP A C 1
ATOM 3477 O O . ASP A 1 432 ? -1.719 3.026 -0.404 1.00 93.75 432 ASP A O 1
ATOM 3481 N N . ALA A 1 433 ? -0.384 4.473 0.669 1.00 93.38 433 ALA A N 1
ATOM 3482 C CA . ALA A 1 433 ? -1.388 4.886 1.658 1.00 93.38 433 ALA A CA 1
ATOM 3483 C C . ALA A 1 433 ? -2.665 5.488 1.040 1.00 93.38 433 ALA A C 1
ATOM 3485 O O . ALA A 1 433 ? -3.716 5.499 1.679 1.00 93.38 433 ALA A O 1
ATOM 3486 N N . ASP A 1 434 ? -2.571 5.984 -0.185 1.00 92.06 434 ASP A N 1
ATOM 3487 C CA . ASP A 1 434 ? -3.599 6.608 -1.017 1.00 92.06 434 ASP A CA 1
ATOM 3488 C C . ASP A 1 434 ? -4.083 5.697 -2.162 1.00 92.06 434 ASP A C 1
ATOM 3490 O O . ASP A 1 434 ? -4.879 6.121 -3.006 1.00 92.06 434 ASP A O 1
ATOM 3494 N N . CYS A 1 435 ? -3.662 4.429 -2.173 1.00 94.19 435 CYS A N 1
ATOM 3495 C CA . CYS A 1 435 ? -4.099 3.435 -3.141 1.00 94.19 435 CYS A CA 1
ATOM 3496 C C . CYS A 1 435 ? -5.160 2.494 -2.553 1.00 94.19 435 CYS A C 1
ATOM 3498 O O . CYS A 1 435 ? -4.923 1.750 -1.599 1.00 94.19 435 CYS A O 1
ATOM 3500 N N . VAL A 1 436 ? -6.340 2.473 -3.173 1.00 94.88 436 VAL A N 1
ATOM 3501 C CA . VAL A 1 436 ? -7.524 1.777 -2.661 1.00 94.88 436 VAL A CA 1
ATOM 3502 C C . VAL A 1 436 ? -8.007 0.705 -3.636 1.00 94.88 436 VAL A C 1
ATOM 3504 O O . VAL A 1 436 ? -8.286 1.012 -4.799 1.00 94.88 436 VAL A O 1
ATOM 3507 N N . PRO A 1 437 ? -8.181 -0.549 -3.186 1.00 96.31 437 PRO A N 1
ATOM 3508 C CA . PRO A 1 437 ? -8.849 -1.569 -3.978 1.00 96.31 437 PRO A CA 1
ATOM 3509 C C . PRO A 1 437 ? -10.372 -1.365 -3.981 1.00 96.31 437 PRO A C 1
ATOM 3511 O O . PRO A 1 437 ? -10.988 -1.096 -2.953 1.00 96.31 437 PRO A O 1
ATOM 3514 N N . LEU A 1 438 ? -10.990 -1.549 -5.146 1.00 96.06 438 LEU A N 1
ATOM 3515 C CA . LEU A 1 438 ? -12.440 -1.483 -5.368 1.00 96.06 438 LEU A CA 1
ATOM 3516 C C . LEU A 1 438 ? -13.150 -2.821 -5.097 1.00 96.06 438 LEU A C 1
ATOM 3518 O O . LEU A 1 438 ? -14.375 -2.877 -5.025 1.00 96.06 438 LEU A O 1
ATOM 3522 N N . TYR A 1 439 ? -12.385 -3.905 -4.971 1.00 95.25 439 TYR A N 1
ATOM 3523 C CA . TYR A 1 439 ? -12.850 -5.270 -4.714 1.00 95.25 439 TYR A CA 1
ATOM 3524 C C . TYR A 1 439 ? -11.899 -5.948 -3.732 1.00 95.25 439 TYR A C 1
ATOM 3526 O O . TYR A 1 439 ? -10.775 -5.482 -3.576 1.00 95.25 439 TYR A O 1
ATOM 3534 N N . ASP A 1 440 ? -12.310 -7.059 -3.112 1.00 96.06 440 ASP A N 1
ATOM 3535 C CA . ASP A 1 440 ? -11.439 -7.779 -2.177 1.00 96.06 440 ASP A CA 1
ATOM 3536 C C . ASP A 1 440 ? -10.126 -8.212 -2.864 1.00 96.06 440 ASP A C 1
ATOM 3538 O O . ASP A 1 440 ? -10.147 -9.071 -3.756 1.00 96.06 440 ASP A O 1
ATOM 3542 N N . PRO A 1 441 ? -8.974 -7.634 -2.473 1.00 96.88 441 PRO A N 1
ATOM 3543 C CA . PRO A 1 441 ? -7.698 -7.895 -3.122 1.00 96.88 441 PRO A CA 1
ATOM 3544 C C . PRO A 1 441 ? -7.143 -9.298 -2.840 1.00 96.88 441 PRO A C 1
ATOM 3546 O O . PRO A 1 441 ? -6.217 -9.727 -3.530 1.00 96.88 441 PRO A O 1
ATOM 3549 N N . ALA A 1 442 ? -7.720 -10.056 -1.897 1.00 95.94 442 ALA A N 1
ATOM 3550 C CA . ALA A 1 442 ? -7.323 -11.441 -1.630 1.00 95.94 442 ALA A CA 1
ATOM 3551 C C . ALA A 1 442 ? -7.404 -12.334 -2.877 1.00 95.94 442 ALA A C 1
ATOM 3553 O O . ALA A 1 442 ? -6.584 -13.236 -3.044 1.00 95.94 442 ALA A O 1
ATOM 3554 N N . VAL A 1 443 ? -8.336 -12.043 -3.793 1.00 96.88 443 VAL A N 1
ATOM 3555 C CA . VAL A 1 443 ? -8.499 -12.807 -5.038 1.00 96.88 443 VAL A CA 1
ATOM 3556 C C . VAL A 1 443 ? -7.271 -12.746 -5.948 1.00 96.88 443 VAL A C 1
ATOM 3558 O O . VAL A 1 443 ? -7.021 -13.703 -6.674 1.00 96.88 443 VAL A O 1
ATOM 3561 N N . ILE A 1 444 ? -6.482 -11.666 -5.893 1.00 97.94 444 ILE A N 1
ATOM 3562 C CA . ILE A 1 444 ? -5.267 -11.511 -6.706 1.00 97.94 444 ILE A CA 1
ATOM 3563 C C . ILE A 1 444 ? -4.199 -12.510 -6.256 1.00 97.94 444 ILE A C 1
ATOM 3565 O O . ILE A 1 444 ? -3.545 -13.119 -7.094 1.00 97.94 444 ILE A O 1
ATOM 3569 N N . LEU A 1 445 ? -4.045 -12.708 -4.943 1.00 96.50 445 LEU A N 1
ATOM 3570 C CA . LEU A 1 445 ? -2.996 -13.559 -4.369 1.00 96.50 445 LEU A CA 1
ATOM 3571 C C . LEU A 1 445 ? -3.251 -15.066 -4.554 1.00 96.50 445 LEU A C 1
ATOM 3573 O O . LEU A 1 445 ? -2.352 -15.865 -4.306 1.00 96.50 445 LEU A O 1
ATOM 3577 N N . GLY A 1 446 ? -4.455 -15.453 -4.987 1.00 94.94 446 GLY A N 1
ATOM 3578 C CA . GLY A 1 446 ? -4.848 -16.841 -5.262 1.00 94.94 446 GLY A CA 1
ATOM 3579 C C . GLY A 1 446 ? -5.346 -17.069 -6.689 1.00 94.94 446 GLY A C 1
ATOM 3580 O O . GLY A 1 446 ? -6.153 -17.968 -6.906 1.00 94.94 446 GLY A O 1
ATOM 3581 N N . SER A 1 447 ? -4.948 -16.217 -7.639 1.00 97.75 447 SER A N 1
ATOM 3582 C CA . SER A 1 447 ? -5.338 -16.335 -9.048 1.00 97.75 447 SER A CA 1
ATOM 3583 C C . SER A 1 447 ? -4.163 -16.075 -9.986 1.00 97.75 447 SER A C 1
ATOM 3585 O O . SER A 1 447 ? -3.204 -15.379 -9.650 1.00 97.75 447 SER A O 1
ATOM 3587 N N . GLU A 1 448 ? -4.272 -16.569 -11.217 1.00 97.81 448 GLU A N 1
ATOM 3588 C CA . GLU A 1 448 ? -3.407 -16.118 -12.306 1.00 97.81 448 GLU A CA 1
ATOM 3589 C C . GLU A 1 448 ? -3.604 -14.615 -12.573 1.00 97.81 448 GLU A C 1
ATOM 3591 O O . GLU A 1 448 ? -4.745 -14.142 -12.561 1.00 97.81 448 GLU A O 1
ATOM 3596 N N . PRO A 1 449 ? -2.534 -13.843 -12.839 1.00 98.00 449 PRO A N 1
ATOM 3597 C CA . PRO A 1 449 ? -1.166 -14.296 -13.132 1.00 98.00 449 PRO A CA 1
ATOM 3598 C C . PRO A 1 449 ? -0.265 -14.545 -11.912 1.00 98.00 449 PRO A C 1
ATOM 3600 O O . PRO A 1 449 ? 0.856 -15.020 -12.072 1.00 98.00 449 PRO A O 1
ATOM 3603 N N . PHE A 1 450 ? -0.703 -14.199 -10.700 1.00 98.44 450 PHE A N 1
ATOM 3604 C CA . PHE A 1 450 ? 0.169 -14.231 -9.525 1.00 98.44 450 PHE A CA 1
ATOM 3605 C C . PHE A 1 450 ? 0.612 -15.650 -9.151 1.00 98.44 450 PHE A C 1
ATOM 3607 O O . PHE A 1 450 ? 1.762 -15.834 -8.760 1.00 98.44 450 PHE A O 1
ATOM 3614 N N . GLU A 1 451 ? -0.253 -16.656 -9.304 1.00 96.75 451 GLU A N 1
ATOM 3615 C CA . GLU A 1 451 ? 0.099 -18.049 -8.990 1.00 96.75 451 GLU A CA 1
ATOM 3616 C C . GLU A 1 451 ? 1.273 -18.577 -9.829 1.00 96.75 451 GLU A C 1
ATOM 3618 O O . GLU A 1 451 ? 2.154 -19.251 -9.287 1.00 96.75 451 GLU A O 1
ATOM 3623 N N . SER A 1 452 ? 1.313 -18.269 -11.131 1.00 96.69 452 SER A N 1
ATOM 3624 C CA . SER A 1 452 ? 2.385 -18.743 -12.013 1.00 96.69 452 SER A CA 1
ATOM 3625 C C . SER A 1 452 ? 3.637 -17.877 -11.973 1.00 96.69 452 SER A C 1
ATOM 3627 O O . SER A 1 452 ? 4.739 -18.410 -12.128 1.00 96.69 452 SER A O 1
ATOM 3629 N N . THR A 1 453 ? 3.503 -16.563 -11.776 1.00 97.88 453 THR A N 1
ATOM 3630 C CA . THR A 1 453 ? 4.656 -15.657 -11.817 1.00 97.88 453 THR A CA 1
ATOM 3631 C C . THR A 1 453 ? 5.228 -15.369 -10.439 1.00 97.88 453 THR A C 1
ATOM 3633 O O . THR A 1 453 ? 6.438 -15.303 -10.297 1.00 97.88 453 THR A O 1
ATOM 3636 N N . GLY A 1 454 ? 4.403 -15.206 -9.406 1.00 97.88 454 GLY A N 1
ATOM 3637 C CA . GLY A 1 454 ? 4.813 -14.788 -8.062 1.00 97.88 454 GLY A CA 1
ATOM 3638 C C . GLY A 1 454 ? 5.236 -13.317 -7.938 1.00 97.88 454 GLY A C 1
ATOM 3639 O O . GLY A 1 454 ? 5.537 -12.873 -6.832 1.00 97.88 454 GLY A O 1
ATOM 3640 N N . LEU A 1 455 ? 5.240 -12.561 -9.038 1.00 98.19 455 LEU A N 1
ATOM 3641 C CA . LEU A 1 455 ? 5.420 -11.110 -9.065 1.00 98.19 455 LEU A CA 1
ATOM 3642 C C . LEU A 1 455 ? 4.462 -10.508 -10.095 1.00 98.19 455 LEU A C 1
ATOM 3644 O O . LEU A 1 455 ? 4.499 -10.879 -11.275 1.00 98.19 455 LEU A O 1
ATOM 3648 N N . VAL A 1 456 ? 3.611 -9.585 -9.648 1.00 98.06 456 VAL A N 1
ATOM 3649 C CA . VAL A 1 456 ? 2.712 -8.806 -10.510 1.00 98.06 456 VAL A CA 1
ATOM 3650 C C . VAL A 1 456 ? 2.940 -7.322 -10.265 1.00 98.06 456 VAL A C 1
ATOM 3652 O O . VAL A 1 456 ? 2.865 -6.865 -9.124 1.00 98.06 456 VAL A O 1
ATOM 3655 N N . THR A 1 457 ? 3.210 -6.575 -11.333 1.00 96.00 457 THR A N 1
ATOM 3656 C CA . THR A 1 457 ? 3.421 -5.123 -11.291 1.00 96.00 457 THR A CA 1
ATOM 3657 C C . THR A 1 457 ? 2.336 -4.399 -12.077 1.00 96.00 457 THR A C 1
ATOM 3659 O O . THR A 1 457 ? 1.847 -4.906 -13.091 1.00 96.00 457 THR A O 1
ATOM 3662 N N . TRP A 1 458 ? 1.976 -3.198 -11.630 1.00 94.88 458 TRP A N 1
ATOM 3663 C CA . TRP A 1 458 ? 1.070 -2.317 -12.360 1.00 94.88 458 TRP A CA 1
ATOM 3664 C C . TRP A 1 458 ? 1.850 -1.208 -13.068 1.00 94.88 458 TRP A C 1
ATOM 3666 O O . TRP A 1 458 ? 2.905 -0.802 -12.579 1.00 94.88 458 TRP A O 1
ATOM 3676 N N . PRO A 1 459 ? 1.367 -0.744 -14.230 1.00 91.62 459 PRO A N 1
ATOM 3677 C CA . PRO A 1 459 ? 2.010 0.326 -14.968 1.00 91.62 459 PRO A CA 1
ATOM 3678 C C . PRO A 1 459 ? 1.684 1.699 -14.374 1.00 91.62 459 PRO A C 1
ATOM 3680 O O . PRO A 1 459 ? 0.562 1.947 -13.918 1.00 91.62 459 PRO A O 1
ATOM 3683 N N . ASP A 1 460 ? 2.655 2.599 -14.481 1.00 86.19 460 ASP A N 1
ATOM 3684 C CA . ASP A 1 460 ? 2.478 4.047 -14.388 1.00 86.19 460 ASP A CA 1
ATOM 3685 C C . ASP A 1 460 ? 2.237 4.653 -15.795 1.00 86.19 460 ASP A C 1
ATOM 3687 O O . ASP A 1 460 ? 2.284 3.962 -16.821 1.00 86.19 460 ASP A O 1
ATOM 3691 N N . PHE A 1 461 ? 1.921 5.946 -15.876 1.00 84.50 461 PHE A N 1
ATOM 3692 C CA . PHE A 1 461 ? 1.654 6.679 -17.117 1.00 84.50 461 PHE A CA 1
ATOM 3693 C C . PHE A 1 461 ? 2.884 6.805 -18.023 1.00 84.50 461 PHE A C 1
ATOM 3695 O O . PHE A 1 461 ? 2.756 6.927 -19.251 1.00 84.50 461 PHE A O 1
ATOM 3702 N N . TRP A 1 462 ? 4.074 6.808 -17.427 1.00 87.06 462 TRP A N 1
ATOM 3703 C CA . TRP A 1 462 ? 5.308 7.171 -18.108 1.00 87.06 462 TRP A CA 1
ATOM 3704 C C . TRP A 1 462 ? 6.002 5.978 -18.769 1.00 87.06 462 TRP A C 1
ATOM 3706 O O . TRP A 1 462 ? 5.856 4.814 -18.387 1.00 87.06 462 TRP A O 1
ATOM 3716 N N . ALA A 1 463 ? 6.765 6.277 -19.817 1.00 88.44 463 ALA A N 1
ATOM 3717 C CA . ALA A 1 463 ? 7.660 5.317 -20.440 1.00 88.44 463 ALA A CA 1
ATOM 3718 C C . ALA A 1 463 ? 8.809 4.968 -19.484 1.00 88.44 463 ALA A C 1
ATOM 3720 O O . ALA A 1 463 ? 9.321 5.841 -18.788 1.00 88.44 463 ALA A O 1
ATOM 3721 N N . ASN A 1 464 ? 9.263 3.712 -19.506 1.00 89.00 464 ASN A N 1
ATOM 3722 C CA . ASN A 1 464 ? 10.451 3.307 -18.759 1.00 89.00 464 ASN A CA 1
ATOM 3723 C C . ASN A 1 464 ? 11.671 4.128 -19.214 1.00 89.00 464 ASN A C 1
ATOM 3725 O O . ASN A 1 464 ? 12.100 4.027 -20.370 1.00 89.00 464 ASN A O 1
ATOM 3729 N N . SER A 1 465 ? 12.250 4.898 -18.297 1.00 90.69 465 SER A N 1
ATOM 3730 C CA . SER A 1 465 ? 13.326 5.848 -18.565 1.00 90.69 465 SER A CA 1
ATOM 3731 C C . SER A 1 465 ? 14.705 5.357 -18.132 1.00 90.69 465 SER A C 1
ATOM 3733 O O . SER A 1 465 ? 15.630 6.163 -18.118 1.00 90.69 465 SER A O 1
ATOM 3735 N N . ALA A 1 466 ? 14.896 4.061 -17.862 1.00 92.81 466 ALA A N 1
ATOM 3736 C CA . ALA A 1 466 ? 16.201 3.540 -17.456 1.00 92.81 466 ALA A CA 1
ATOM 3737 C C . ALA A 1 466 ? 17.275 3.858 -18.497 1.00 92.81 466 ALA A C 1
ATOM 3739 O O . ALA A 1 466 ? 17.031 3.762 -19.701 1.00 92.81 466 ALA A O 1
ATOM 3740 N N . ALA A 1 467 ? 18.460 4.253 -18.042 1.00 94.19 467 ALA A N 1
ATOM 3741 C CA . ALA A 1 467 ? 19.585 4.629 -18.877 1.00 94.19 467 ALA A CA 1
ATOM 3742 C C . ALA A 1 467 ? 20.210 3.386 -19.537 1.00 94.19 467 ALA A C 1
ATOM 3744 O O . ALA A 1 467 ? 20.394 2.369 -18.868 1.00 94.19 467 ALA A O 1
ATOM 3745 N N . PRO A 1 468 ? 20.651 3.451 -20.807 1.00 95.25 468 PRO A N 1
ATOM 3746 C CA . PRO A 1 468 ? 21.349 2.341 -21.469 1.00 95.25 468 PRO A CA 1
ATOM 3747 C C . PRO A 1 468 ? 22.542 1.787 -20.667 1.00 95.25 468 PRO A C 1
ATOM 3749 O O . PRO A 1 468 ? 22.790 0.583 -20.641 1.00 95.25 468 PRO A O 1
ATOM 3752 N N . VAL A 1 469 ? 23.259 2.658 -19.943 1.00 96.06 469 VAL A N 1
ATOM 3753 C CA . VAL A 1 469 ? 24.376 2.258 -19.071 1.00 96.06 469 VAL A CA 1
ATOM 3754 C C . VAL A 1 469 ? 23.943 1.322 -17.933 1.00 96.06 469 VAL A C 1
ATOM 3756 O O . VAL A 1 469 ? 24.719 0.444 -17.568 1.00 96.06 469 VAL A O 1
ATOM 3759 N N . TYR A 1 470 ? 22.711 1.425 -17.420 1.00 96.31 470 TYR A N 1
ATOM 3760 C CA . TYR A 1 470 ? 22.191 0.507 -16.401 1.00 96.31 470 TYR A CA 1
ATOM 3761 C C . TYR A 1 470 ? 22.119 -0.936 -16.913 1.00 96.31 470 TYR A C 1
ATOM 3763 O O . TYR A 1 470 ? 22.524 -1.865 -16.212 1.00 96.31 470 TYR A O 1
ATOM 3771 N N . PHE A 1 471 ? 21.641 -1.141 -18.143 1.00 96.38 471 PHE A N 1
ATOM 3772 C CA . PHE A 1 471 ? 21.543 -2.479 -18.735 1.00 96.38 471 PHE A CA 1
ATOM 3773 C C . PHE A 1 471 ? 22.931 -3.098 -18.942 1.00 96.38 471 PHE A C 1
ATOM 3775 O O . PHE A 1 471 ? 23.124 -4.284 -18.685 1.00 96.38 471 PHE A O 1
ATOM 3782 N N . ASN A 1 472 ? 23.935 -2.277 -19.272 1.00 96.94 472 ASN A N 1
ATOM 3783 C CA . ASN A 1 472 ? 25.330 -2.719 -19.305 1.00 96.94 472 ASN A CA 1
ATOM 3784 C C . ASN A 1 472 ? 25.852 -3.088 -17.907 1.00 96.94 472 ASN A C 1
ATOM 3786 O O . ASN A 1 472 ? 26.461 -4.146 -17.751 1.00 96.94 472 ASN A O 1
ATOM 3790 N N . ILE A 1 473 ? 25.604 -2.247 -16.894 1.00 97.69 473 ILE A N 1
ATOM 3791 C CA . ILE A 1 473 ? 25.992 -2.499 -15.494 1.00 97.69 473 ILE A CA 1
ATOM 3792 C C . ILE A 1 473 ? 25.409 -3.827 -15.010 1.00 97.69 473 ILE A C 1
ATOM 3794 O O . ILE A 1 473 ? 26.136 -4.650 -14.474 1.00 97.69 473 ILE A O 1
ATOM 3798 N N . SER A 1 474 ? 24.125 -4.055 -15.268 1.00 97.25 474 SER A N 1
ATOM 3799 C CA . SER A 1 474 ? 23.377 -5.212 -14.771 1.00 97.25 474 SER A CA 1
ATOM 3800 C C . SER A 1 474 ? 23.405 -6.442 -15.685 1.00 97.25 474 SER A C 1
ATOM 3802 O O . SER A 1 474 ? 22.723 -7.424 -15.407 1.00 97.25 474 SER A O 1
ATOM 3804 N N . ARG A 1 475 ? 24.187 -6.403 -16.775 1.00 95.81 475 ARG A N 1
ATOM 3805 C CA . ARG A 1 475 ? 24.338 -7.487 -17.770 1.00 95.81 475 ARG A CA 1
ATOM 3806 C C . ARG A 1 475 ? 23.024 -7.935 -18.416 1.00 95.81 475 ARG A C 1
ATOM 3808 O O . ARG A 1 475 ? 22.860 -9.100 -18.777 1.00 95.81 475 ARG A O 1
ATOM 3815 N N . GLN A 1 476 ? 22.109 -6.996 -18.601 1.00 94.00 476 GLN A N 1
ATOM 3816 C CA . GLN A 1 476 ? 20.811 -7.234 -19.215 1.00 94.00 476 GLN A CA 1
ATOM 3817 C C . GLN A 1 476 ? 20.806 -6.748 -20.669 1.00 94.00 476 GLN A C 1
ATOM 3819 O O . GLN A 1 476 ? 21.447 -5.743 -20.984 1.00 94.00 476 GLN A O 1
ATOM 3824 N N . PRO A 1 477 ? 20.075 -7.416 -21.577 1.00 92.81 477 PRO A N 1
ATOM 3825 C CA . PRO A 1 477 ? 19.768 -6.817 -22.865 1.00 92.81 477 PRO A CA 1
ATOM 3826 C C . PRO A 1 477 ? 18.882 -5.586 -22.654 1.00 92.81 477 PRO A C 1
ATOM 3828 O O . PRO A 1 477 ? 17.972 -5.600 -21.824 1.00 92.81 477 PRO A O 1
ATOM 3831 N N . GLU A 1 478 ? 19.123 -4.533 -23.429 1.00 92.25 478 GLU A N 1
ATOM 3832 C CA . GLU A 1 478 ? 18.246 -3.366 -23.420 1.00 92.25 478 GLU A CA 1
ATOM 3833 C C . GLU A 1 478 ? 16.873 -3.746 -24.012 1.00 92.25 478 GLU A C 1
ATOM 3835 O O . GLU A 1 478 ? 16.809 -4.194 -25.163 1.00 92.25 478 GLU A O 1
ATOM 3840 N N . PRO A 1 479 ? 15.768 -3.605 -23.256 1.00 92.00 479 PRO A N 1
ATOM 3841 C CA . PRO A 1 479 ? 14.438 -3.880 -23.768 1.00 92.00 479 PRO A CA 1
ATOM 3842 C C . PRO A 1 479 ? 13.981 -2.762 -24.709 1.00 92.00 479 PRO A C 1
ATOM 3844 O O . PRO A 1 479 ? 14.256 -1.580 -24.474 1.00 92.00 479 PRO A O 1
ATOM 3847 N N . LEU A 1 480 ? 13.201 -3.148 -25.724 1.00 92.94 480 LEU A N 1
ATOM 3848 C CA . LEU A 1 480 ? 12.538 -2.215 -26.636 1.00 92.94 480 LEU A CA 1
ATOM 3849 C C . LEU A 1 480 ? 11.713 -1.187 -25.849 1.00 92.94 480 LEU A C 1
ATOM 3851 O O . LEU A 1 480 ? 11.053 -1.551 -24.867 1.00 92.94 480 LEU A O 1
ATOM 3855 N N . SER A 1 481 ? 11.694 0.067 -26.298 1.00 91.56 481 SER A N 1
ATOM 3856 C CA . SER A 1 481 ? 10.918 1.151 -25.678 1.00 91.56 481 SER A CA 1
ATOM 3857 C C . SER A 1 481 ? 9.416 0.859 -25.668 1.00 91.56 481 SER A C 1
ATOM 3859 O O . SER A 1 481 ? 8.694 1.367 -24.819 1.00 91.56 481 SER A O 1
ATOM 3861 N N . THR A 1 482 ? 8.958 0.004 -26.583 1.00 93.19 482 THR A N 1
ATOM 3862 C CA . THR A 1 482 ? 7.572 -0.468 -26.723 1.00 93.19 482 THR A CA 1
ATOM 3863 C C . THR A 1 482 ? 7.200 -1.637 -25.806 1.00 93.19 482 THR A C 1
ATOM 3865 O O . THR A 1 482 ? 6.051 -2.083 -25.818 1.00 93.19 482 THR A O 1
ATOM 3868 N N . THR A 1 483 ? 8.148 -2.171 -25.027 1.00 90.75 483 THR A N 1
ATOM 3869 C CA . THR A 1 483 ? 7.936 -3.408 -24.254 1.00 90.75 483 THR A CA 1
ATOM 3870 C C . THR A 1 483 ? 6.938 -3.216 -23.117 1.00 90.75 483 THR A C 1
ATOM 3872 O O . THR A 1 483 ? 6.045 -4.045 -22.956 1.00 90.75 483 THR A O 1
ATOM 3875 N N . ARG A 1 484 ? 7.120 -2.168 -22.304 1.00 89.19 484 ARG A N 1
ATOM 3876 C CA . ARG A 1 484 ? 6.345 -1.919 -21.077 1.00 89.19 484 ARG A CA 1
ATOM 3877 C C . ARG A 1 484 ? 6.567 -0.512 -20.516 1.00 89.19 484 ARG A C 1
ATOM 3879 O O . ARG A 1 484 ? 7.615 0.092 -20.754 1.00 89.19 484 ARG A O 1
ATOM 3886 N N . GLN A 1 485 ? 5.585 -0.044 -19.755 1.00 89.75 485 GLN A N 1
ATOM 3887 C CA . GLN A 1 485 ? 5.602 1.186 -18.966 1.00 89.75 485 GLN A CA 1
ATOM 3888 C C . GLN A 1 485 ? 6.622 1.135 -17.812 1.00 89.75 485 GLN A C 1
ATOM 3890 O O . GLN A 1 485 ? 7.151 0.069 -17.479 1.00 89.75 485 GLN A O 1
ATOM 3895 N N . ALA A 1 486 ? 6.856 2.290 -17.184 1.00 88.12 486 ALA A N 1
ATOM 3896 C CA . ALA A 1 486 ? 7.336 2.356 -15.804 1.00 88.12 486 ALA A CA 1
ATOM 3897 C C . ALA A 1 486 ? 6.319 1.706 -14.836 1.00 88.12 486 ALA A C 1
ATOM 3899 O O . ALA A 1 486 ? 5.166 1.469 -15.198 1.00 88.12 486 ALA A O 1
ATOM 3900 N N . THR A 1 487 ? 6.750 1.384 -13.622 1.00 84.75 487 THR A N 1
ATOM 3901 C CA . THR A 1 487 ? 6.036 0.574 -12.615 1.00 84.75 487 THR A CA 1
ATOM 3902 C C . THR A 1 487 ? 5.785 1.296 -11.288 1.00 84.75 487 THR A C 1
ATOM 3904 O O . THR A 1 487 ? 5.453 0.666 -10.284 1.00 84.75 487 THR A O 1
ATOM 3907 N N . GLU A 1 488 ? 5.869 2.624 -11.278 1.00 81.00 488 GLU A N 1
ATOM 3908 C CA . GLU A 1 488 ? 5.624 3.498 -10.117 1.00 81.00 488 GLU A CA 1
ATOM 3909 C C . GLU A 1 488 ? 4.132 3.677 -9.788 1.00 81.00 488 GLU A C 1
ATOM 3911 O O . GLU A 1 488 ? 3.620 4.761 -9.553 1.00 81.00 488 GLU A O 1
ATOM 3916 N N . ALA A 1 489 ? 3.411 2.561 -9.764 1.00 76.94 489 ALA A N 1
ATOM 3917 C CA . ALA A 1 489 ? 1.959 2.469 -9.703 1.00 76.94 489 ALA A CA 1
ATOM 3918 C C . ALA A 1 489 ? 1.346 2.522 -8.291 1.00 76.94 489 ALA A C 1
ATOM 3920 O O . ALA A 1 489 ? 0.133 2.395 -8.163 1.00 76.94 489 ALA A O 1
ATOM 3921 N N . GLY A 1 490 ? 2.163 2.578 -7.237 1.00 86.69 490 GLY A N 1
ATOM 3922 C CA . GLY A 1 490 ? 1.707 2.434 -5.844 1.00 86.69 490 GLY A CA 1
ATOM 3923 C C . GLY A 1 490 ? 1.234 1.023 -5.456 1.00 86.69 490 GLY A C 1
ATOM 3924 O O . GLY A 1 490 ? 0.772 0.823 -4.335 1.00 86.69 490 GLY A O 1
ATOM 3925 N N . ILE A 1 491 ? 1.361 0.034 -6.355 1.00 93.38 491 ILE A N 1
ATOM 3926 C CA . ILE A 1 491 ? 0.838 -1.333 -6.182 1.00 93.38 491 ILE A CA 1
ATOM 3927 C C . ILE A 1 491 ? 1.859 -2.368 -6.656 1.00 93.38 491 ILE A C 1
ATOM 3929 O O . ILE A 1 491 ? 2.402 -2.266 -7.760 1.00 93.38 491 ILE A O 1
ATOM 3933 N N . LEU A 1 492 ? 2.054 -3.419 -5.860 1.00 95.44 492 LEU A N 1
ATOM 3934 C CA . LEU A 1 492 ? 2.867 -4.580 -6.225 1.00 95.44 492 LEU A CA 1
ATOM 3935 C C . LEU A 1 492 ? 2.297 -5.847 -5.582 1.00 95.44 492 LEU A C 1
ATOM 3937 O O . LEU A 1 492 ? 1.962 -5.821 -4.405 1.00 95.44 492 LEU A O 1
ATOM 3941 N N . ALA A 1 493 ? 2.229 -6.970 -6.296 1.00 98.00 493 ALA A N 1
ATOM 3942 C CA . ALA A 1 493 ? 1.963 -8.275 -5.685 1.00 98.00 493 ALA A CA 1
ATOM 3943 C C . ALA A 1 493 ? 3.247 -9.096 -5.682 1.00 98.00 493 ALA A C 1
ATOM 3945 O O . ALA A 1 493 ? 3.833 -9.303 -6.745 1.00 98.00 493 ALA A O 1
ATOM 3946 N N . VAL A 1 494 ? 3.679 -9.582 -4.520 1.00 98.12 494 VAL A N 1
ATOM 3947 C CA . VAL A 1 494 ? 4.957 -10.291 -4.379 1.00 98.12 494 VAL A CA 1
ATOM 3948 C C . VAL A 1 494 ? 4.788 -11.575 -3.585 1.00 98.12 494 VAL A C 1
ATOM 3950 O O . VAL A 1 494 ? 4.174 -11.585 -2.522 1.00 98.12 494 VAL A O 1
ATOM 3953 N N . SER A 1 495 ? 5.410 -12.649 -4.063 1.00 97.88 495 SER A N 1
ATOM 3954 C CA . SER A 1 495 ? 5.659 -13.865 -3.299 1.00 97.88 495 SER A CA 1
ATOM 3955 C C . SER A 1 495 ? 7.133 -13.947 -2.907 1.00 97.88 495 SER A C 1
ATOM 3957 O O . SER A 1 495 ? 8.003 -14.199 -3.739 1.00 97.88 495 SER A O 1
ATOM 3959 N N . LYS A 1 496 ? 7.444 -13.827 -1.614 1.00 96.69 496 LYS A N 1
ATOM 3960 C CA . LYS A 1 496 ? 8.791 -14.078 -1.068 1.00 96.69 496 LYS A CA 1
ATOM 3961 C C . LYS A 1 496 ? 9.219 -15.537 -1.200 1.00 96.69 496 LYS A C 1
ATOM 3963 O O . LYS A 1 496 ? 10.383 -15.874 -0.983 1.00 96.69 496 LYS A O 1
ATOM 3968 N N . LYS A 1 497 ? 8.307 -16.443 -1.542 1.00 95.06 497 LYS A N 1
ATOM 3969 C CA . LYS A 1 497 ? 8.673 -17.820 -1.869 1.00 95.06 497 LYS A CA 1
ATOM 3970 C C . LYS A 1 497 ? 9.531 -17.878 -3.132 1.00 95.06 497 LYS A C 1
ATOM 3972 O O . LYS A 1 497 ? 10.542 -18.583 -3.130 1.00 95.06 497 LYS A O 1
ATOM 3977 N N . THR A 1 498 ? 9.155 -17.121 -4.164 1.00 95.44 498 THR A N 1
ATOM 3978 C CA . THR A 1 498 ? 9.818 -17.115 -5.477 1.00 95.44 498 THR A CA 1
ATOM 3979 C C . THR A 1 498 ? 10.713 -15.896 -5.703 1.00 95.44 498 THR A C 1
ATOM 3981 O O . THR A 1 498 ? 11.765 -16.061 -6.298 1.00 95.44 498 THR A O 1
ATOM 3984 N N . HIS A 1 499 ? 10.364 -14.726 -5.160 1.00 97.12 499 HIS A N 1
ATOM 3985 C CA . HIS A 1 499 ? 11.000 -13.429 -5.451 1.00 97.12 499 HIS A CA 1
ATOM 3986 C C . HIS A 1 499 ? 11.761 -12.818 -4.263 1.00 97.12 499 HIS A C 1
ATOM 3988 O O . HIS A 1 499 ? 11.971 -11.607 -4.197 1.00 97.12 499 HIS A O 1
ATOM 3994 N N . PHE A 1 500 ? 12.200 -13.629 -3.293 1.00 95.88 500 PHE A N 1
ATOM 3995 C CA . PHE A 1 500 ? 13.053 -13.116 -2.210 1.00 95.88 500 PHE A CA 1
ATOM 3996 C C . PHE A 1 500 ? 14.374 -12.499 -2.719 1.00 95.88 500 PHE A C 1
ATOM 3998 O O . PHE A 1 500 ? 14.717 -11.416 -2.247 1.00 95.88 500 PHE A O 1
ATOM 4005 N N . PRO A 1 501 ? 15.096 -13.098 -3.694 1.00 96.31 501 PRO A N 1
ATOM 4006 C CA . PRO A 1 501 ? 16.275 -12.463 -4.290 1.00 96.31 501 PRO A CA 1
ATOM 4007 C C . PRO A 1 501 ? 15.946 -11.132 -4.977 1.00 96.31 501 PRO A C 1
ATOM 4009 O O . PRO A 1 501 ? 16.685 -10.165 -4.795 1.00 96.31 501 PRO A O 1
ATOM 4012 N N . THR A 1 502 ? 14.809 -11.046 -5.680 1.00 97.00 502 THR A N 1
ATOM 4013 C CA . THR A 1 502 ? 14.319 -9.780 -6.252 1.00 97.00 502 THR A CA 1
ATOM 4014 C C . THR A 1 502 ? 14.133 -8.709 -5.185 1.00 97.00 502 THR A C 1
ATOM 4016 O O . THR A 1 502 ? 14.607 -7.592 -5.378 1.00 97.00 502 THR A O 1
ATOM 4019 N N . LEU A 1 503 ? 13.520 -9.030 -4.039 1.00 96.38 503 LEU A N 1
ATOM 4020 C CA . LEU A 1 503 ? 13.369 -8.068 -2.939 1.00 96.38 503 LEU A CA 1
ATOM 4021 C C . LEU A 1 503 ? 14.720 -7.598 -2.378 1.00 96.38 503 LEU A C 1
ATOM 4023 O O . LEU A 1 503 ? 14.870 -6.419 -2.074 1.00 96.38 503 LEU A O 1
ATOM 4027 N N . LEU A 1 504 ? 15.711 -8.487 -2.264 1.00 96.88 504 LEU A N 1
ATOM 4028 C CA . LEU A 1 504 ? 17.054 -8.129 -1.788 1.00 96.88 504 LEU A CA 1
ATOM 4029 C C . LEU A 1 504 ? 17.779 -7.194 -2.761 1.00 96.88 504 LEU A C 1
ATOM 4031 O O . LEU A 1 504 ? 18.386 -6.211 -2.340 1.00 96.88 504 LEU A O 1
ATOM 4035 N N . LEU A 1 505 ? 17.708 -7.483 -4.061 1.00 97.44 505 LEU A N 1
ATOM 4036 C CA . LEU A 1 505 ? 18.336 -6.655 -5.086 1.00 97.44 505 LEU A CA 1
ATOM 4037 C C . LEU A 1 505 ? 17.617 -5.312 -5.259 1.00 97.44 505 LEU A C 1
ATOM 4039 O O . LEU A 1 505 ? 18.278 -4.285 -5.392 1.00 97.44 505 LEU A O 1
ATOM 4043 N N . ALA A 1 506 ? 16.285 -5.296 -5.181 1.00 96.38 506 ALA A N 1
ATOM 4044 C CA . ALA A 1 506 ? 15.507 -4.062 -5.148 1.00 96.38 506 ALA A CA 1
ATOM 4045 C C . ALA A 1 506 ? 15.848 -3.220 -3.908 1.00 96.38 506 ALA A C 1
ATOM 4047 O O . ALA A 1 506 ? 16.051 -2.014 -4.030 1.00 96.38 506 ALA A O 1
ATOM 4048 N N . ALA A 1 507 ? 16.002 -3.836 -2.730 1.00 95.19 507 ALA A N 1
ATOM 4049 C CA . ALA A 1 507 ? 16.454 -3.140 -1.524 1.00 95.19 507 ALA A CA 1
ATOM 4050 C C . ALA A 1 507 ? 17.876 -2.569 -1.680 1.00 95.19 507 ALA A C 1
ATOM 4052 O O . ALA A 1 507 ? 18.132 -1.455 -1.235 1.00 95.19 507 ALA A O 1
ATOM 4053 N N . TYR A 1 508 ? 18.791 -3.270 -2.359 1.00 96.19 508 TYR A N 1
ATOM 4054 C CA . TYR A 1 508 ? 20.126 -2.749 -2.684 1.00 96.19 508 TYR A CA 1
ATOM 4055 C C . TYR A 1 508 ? 20.073 -1.547 -3.639 1.00 96.19 508 TYR A C 1
ATOM 4057 O O . TYR A 1 508 ? 20.731 -0.534 -3.383 1.00 96.19 508 TYR A O 1
ATOM 4065 N N . TYR A 1 509 ? 19.254 -1.618 -4.695 1.00 96.06 509 TYR A N 1
ATOM 4066 C CA . TYR A 1 509 ? 19.027 -0.481 -5.591 1.00 96.06 509 TYR A CA 1
ATOM 4067 C C . TYR A 1 509 ? 18.454 0.718 -4.843 1.00 96.06 509 TYR A C 1
ATOM 4069 O O . TYR A 1 509 ? 18.936 1.824 -5.043 1.00 96.06 509 TYR A O 1
ATOM 4077 N N . ASN A 1 510 ? 17.491 0.504 -3.948 1.00 93.94 510 ASN A N 1
ATOM 4078 C CA . ASN A 1 510 ? 16.894 1.558 -3.132 1.00 93.94 510 ASN A CA 1
ATOM 4079 C C . ASN A 1 510 ? 17.867 2.134 -2.099 1.00 93.94 510 ASN A C 1
ATOM 4081 O O . ASN A 1 510 ? 17.946 3.349 -1.931 1.00 93.94 510 ASN A O 1
ATOM 4085 N N . TYR A 1 511 ? 18.661 1.296 -1.430 1.00 93.25 511 TYR A N 1
ATOM 4086 C CA . TYR A 1 511 ? 19.654 1.743 -0.450 1.00 93.25 511 TYR A CA 1
ATOM 4087 C C . TYR A 1 511 ? 20.700 2.673 -1.080 1.00 93.25 511 TYR A C 1
ATOM 4089 O O . TYR A 1 511 ? 21.065 3.684 -0.487 1.00 93.25 511 TYR A O 1
ATOM 4097 N N . TYR A 1 512 ? 21.121 2.380 -2.314 1.00 93.50 512 TYR A N 1
ATOM 4098 C CA . TYR A 1 512 ? 22.001 3.236 -3.119 1.00 93.50 512 TYR A CA 1
ATOM 4099 C C . TYR A 1 512 ? 21.245 4.084 -4.153 1.00 93.50 512 TYR A C 1
ATOM 4101 O O . TYR A 1 512 ? 21.849 4.600 -5.095 1.00 93.50 512 TYR A O 1
ATOM 4109 N N . GLY A 1 513 ? 19.933 4.232 -3.992 1.00 91.88 513 GLY A N 1
ATOM 4110 C CA . GLY A 1 513 ? 19.043 4.893 -4.942 1.00 91.88 513 GLY A CA 1
ATOM 4111 C C . GLY A 1 513 ? 19.379 6.368 -5.117 1.00 91.88 513 GLY A C 1
ATOM 4112 O O . GLY A 1 513 ? 19.785 6.744 -6.220 1.00 91.88 513 GLY A O 1
ATOM 4113 N N . PRO A 1 514 ? 19.302 7.183 -4.044 1.00 89.50 514 PRO A N 1
ATOM 4114 C CA . PRO A 1 514 ? 19.489 8.633 -4.124 1.00 89.50 514 PRO A CA 1
ATOM 4115 C C . PRO A 1 514 ? 20.801 9.061 -4.787 1.00 89.50 514 PRO A C 1
ATOM 4117 O O . PRO A 1 514 ? 20.827 10.018 -5.556 1.00 89.50 514 PRO A O 1
ATOM 4120 N N . ASP A 1 515 ? 21.877 8.323 -4.513 1.00 90.75 515 ASP A N 1
ATOM 4121 C CA . ASP A 1 515 ? 23.223 8.661 -4.971 1.00 90.75 515 ASP A CA 1
ATOM 4122 C C . ASP A 1 515 ? 23.609 7.995 -6.301 1.00 90.75 515 ASP A C 1
ATOM 4124 O O . ASP A 1 515 ? 24.510 8.480 -6.987 1.00 90.75 515 ASP A O 1
ATOM 4128 N N . TYR A 1 516 ? 22.986 6.863 -6.652 1.00 94.12 516 TYR A N 1
ATOM 4129 C CA . TYR A 1 516 ? 23.388 6.049 -7.801 1.00 94.12 516 TYR A CA 1
ATOM 4130 C C . TYR A 1 516 ? 22.192 5.579 -8.629 1.00 94.12 516 TYR A C 1
ATOM 4132 O O . TYR A 1 516 ? 22.022 6.023 -9.764 1.00 94.12 516 TYR A O 1
ATOM 4140 N N . TYR A 1 517 ? 21.384 4.652 -8.107 1.00 95.00 517 TYR A N 1
ATOM 4141 C CA . TYR A 1 517 ? 20.457 3.884 -8.944 1.00 95.00 517 TYR A CA 1
ATOM 4142 C C . TYR A 1 517 ? 19.249 4.679 -9.434 1.00 95.00 517 TYR A C 1
ATOM 4144 O O . TYR A 1 517 ? 18.857 4.456 -10.573 1.00 95.00 517 TYR A O 1
ATOM 4152 N N . TYR A 1 518 ? 18.709 5.637 -8.676 1.00 92.62 518 TYR A N 1
ATOM 4153 C CA . TYR A 1 518 ? 17.589 6.460 -9.157 1.00 92.62 518 TYR A CA 1
ATOM 4154 C C . TYR A 1 518 ? 18.005 7.266 -10.392 1.00 92.62 518 TYR A C 1
ATOM 4156 O O . TYR A 1 518 ? 17.332 7.252 -11.413 1.00 92.62 518 TYR A O 1
ATOM 4164 N N . ILE A 1 519 ? 19.209 7.850 -10.400 1.00 92.38 519 ILE A N 1
ATOM 4165 C CA . ILE A 1 519 ? 19.724 8.558 -11.588 1.00 92.38 519 ILE A CA 1
ATOM 4166 C C . ILE A 1 519 ? 19.798 7.627 -12.809 1.00 92.38 519 ILE A C 1
ATOM 4168 O O . ILE A 1 519 ? 19.511 8.044 -13.933 1.00 92.38 519 ILE A O 1
ATOM 4172 N N . LEU A 1 520 ? 20.182 6.367 -12.595 1.00 94.44 520 LEU A N 1
ATOM 4173 C CA . LEU A 1 520 ? 20.311 5.380 -13.661 1.00 94.44 520 LEU A CA 1
ATOM 4174 C C . LEU A 1 520 ? 18.970 4.830 -14.149 1.00 94.44 520 LEU A C 1
ATOM 4176 O O . LEU A 1 520 ? 18.842 4.579 -15.342 1.00 94.44 520 LEU A O 1
ATOM 4180 N N . LEU A 1 521 ? 18.012 4.594 -13.259 1.00 92.88 521 LEU A N 1
ATOM 4181 C CA . LEU A 1 521 ? 16.728 3.968 -13.583 1.00 92.88 521 LEU A CA 1
ATOM 4182 C C . LEU A 1 521 ? 15.687 4.988 -14.049 1.00 92.88 521 LEU A C 1
ATOM 4184 O O . LEU A 1 521 ? 14.869 4.678 -14.909 1.00 92.88 521 LEU A O 1
ATOM 4188 N N . ASP A 1 522 ? 15.805 6.226 -13.582 1.00 88.44 522 ASP A N 1
ATOM 4189 C CA . ASP A 1 522 ? 14.750 7.221 -13.729 1.00 88.44 522 ASP A CA 1
ATOM 4190 C C . ASP A 1 522 ? 15.142 8.338 -14.688 1.00 88.44 522 ASP A C 1
ATOM 4192 O O . ASP A 1 522 ? 14.299 8.919 -15.377 1.00 88.44 522 ASP A O 1
ATOM 4196 N N . GLN A 1 523 ? 16.433 8.683 -14.708 1.00 90.31 523 GLN A N 1
ATOM 4197 C CA . GLN A 1 523 ? 16.984 9.819 -15.446 1.00 90.31 523 GLN A CA 1
ATOM 4198 C C . GLN A 1 523 ? 16.199 11.127 -15.206 1.00 90.31 523 GLN A C 1
ATOM 4200 O O . GLN A 1 523 ? 16.007 11.939 -16.118 1.00 90.31 523 GLN A O 1
ATOM 4205 N N . GLY A 1 524 ? 15.716 11.328 -13.974 1.00 86.00 524 GLY A N 1
ATOM 4206 C CA . GLY A 1 524 ? 14.934 12.490 -13.546 1.00 86.00 524 GLY A CA 1
ATOM 4207 C C . GLY A 1 524 ? 13.551 12.609 -14.188 1.00 86.00 524 GLY A C 1
ATOM 4208 O O . GLY A 1 524 ? 13.080 13.737 -14.364 1.00 86.00 524 GLY A O 1
ATOM 4209 N N . ALA A 1 525 ? 12.939 11.496 -14.601 1.00 84.19 525 ALA A N 1
ATOM 4210 C CA . ALA A 1 525 ? 11.519 11.443 -14.940 1.00 84.19 525 ALA A CA 1
ATOM 4211 C C . ALA A 1 525 ? 10.644 11.665 -13.684 1.00 84.19 525 ALA A C 1
ATOM 4213 O O . ALA A 1 525 ? 11.049 11.290 -12.583 1.00 84.19 525 ALA A O 1
ATOM 4214 N N . PRO A 1 526 ? 9.457 12.288 -13.804 1.00 71.38 526 PRO A N 1
ATOM 4215 C CA . PRO A 1 526 ? 8.527 12.409 -12.680 1.00 71.38 526 PRO A CA 1
ATOM 4216 C C . PRO A 1 526 ? 7.950 11.061 -12.256 1.00 71.38 526 PRO A C 1
ATOM 4218 O O . PRO A 1 526 ? 7.743 10.196 -13.097 1.00 71.38 526 PRO A O 1
ATOM 4221 N N . GLY A 1 527 ? 7.661 10.914 -10.961 1.00 64.06 527 GLY A N 1
ATOM 4222 C CA . GLY A 1 527 ? 7.116 9.675 -10.391 1.00 64.06 527 GLY A CA 1
ATOM 4223 C C . GLY A 1 527 ? 8.150 8.567 -10.189 1.00 64.06 527 GLY A C 1
ATOM 4224 O O . GLY A 1 527 ? 7.843 7.580 -9.544 1.00 64.06 527 GLY A O 1
ATOM 4225 N N . ALA A 1 528 ? 9.371 8.755 -10.681 1.00 61.88 528 ALA A N 1
ATOM 4226 C CA . ALA A 1 528 ? 10.406 7.740 -10.704 1.00 61.88 528 ALA A CA 1
ATOM 4227 C C . ALA A 1 528 ? 11.150 7.640 -9.355 1.00 61.88 528 ALA A C 1
ATOM 4229 O O . ALA A 1 528 ? 11.467 8.668 -8.738 1.00 61.88 528 ALA A O 1
ATOM 4230 N N . GLY A 1 529 ? 11.351 6.413 -8.867 1.00 69.62 529 GLY A N 1
ATOM 4231 C CA . GLY A 1 529 ? 11.906 6.173 -7.541 1.00 69.62 529 GLY A CA 1
ATOM 4232 C C . GLY A 1 529 ? 11.969 4.701 -7.131 1.00 69.62 529 GLY A C 1
ATOM 4233 O O . GLY A 1 529 ? 12.693 3.888 -7.708 1.00 69.62 529 GLY A O 1
ATOM 4234 N N . ASP A 1 530 ? 11.306 4.375 -6.023 1.00 73.81 530 ASP A N 1
ATOM 4235 C CA . ASP A 1 530 ? 11.582 3.160 -5.267 1.00 73.81 530 ASP A CA 1
ATOM 4236 C C . ASP A 1 530 ? 10.981 1.876 -5.858 1.00 73.81 530 ASP A C 1
ATOM 4238 O O . ASP A 1 530 ? 11.555 0.791 -5.691 1.00 73.81 530 ASP A O 1
ATOM 4242 N N . LYS A 1 531 ? 9.858 1.967 -6.580 1.00 80.88 531 LYS A N 1
ATOM 4243 C CA . LYS A 1 531 ? 9.120 0.807 -7.107 1.00 80.88 531 LYS A CA 1
ATOM 4244 C C . LYS A 1 531 ? 9.580 0.394 -8.504 1.00 80.88 531 LYS A C 1
ATOM 4246 O O . LYS A 1 531 ? 9.507 -0.789 -8.838 1.00 80.88 531 LYS A O 1
ATOM 4251 N N . ASP A 1 532 ? 10.175 1.295 -9.278 1.00 83.62 532 ASP A N 1
ATOM 4252 C CA . ASP A 1 532 ? 10.801 0.945 -10.559 1.00 83.62 532 ASP A CA 1
ATOM 4253 C C . ASP A 1 532 ? 11.981 -0.021 -10.394 1.00 83.62 532 ASP A C 1
ATOM 4255 O O . ASP A 1 532 ? 12.303 -0.810 -11.289 1.00 83.62 532 ASP A O 1
ATOM 4259 N N . THR A 1 533 ? 12.564 -0.075 -9.198 1.00 92.00 533 THR A N 1
ATOM 4260 C CA . THR A 1 533 ? 13.645 -1.008 -8.873 1.00 92.00 533 THR A CA 1
ATOM 4261 C C . THR A 1 533 ? 13.243 -2.487 -8.957 1.00 92.00 533 THR A C 1
ATOM 4263 O O . THR A 1 533 ? 14.086 -3.309 -9.326 1.00 92.00 533 THR A O 1
ATOM 4266 N N . PHE A 1 534 ? 11.990 -2.863 -8.663 1.00 93.75 534 PHE A N 1
ATOM 4267 C CA . PHE A 1 534 ? 11.588 -4.274 -8.532 1.00 93.75 534 PHE A CA 1
ATOM 4268 C C . PHE A 1 534 ? 11.599 -5.012 -9.863 1.00 93.75 534 PHE A C 1
ATOM 4270 O O . PHE A 1 534 ? 12.124 -6.121 -9.959 1.00 93.75 534 PHE A O 1
ATOM 4277 N N . LEU A 1 535 ? 11.061 -4.390 -10.911 1.00 92.62 535 LEU A N 1
ATOM 4278 C CA . LEU A 1 535 ? 11.022 -5.002 -12.235 1.00 92.62 535 LEU A CA 1
ATOM 4279 C C . LEU A 1 535 ? 12.429 -5.142 -12.826 1.00 92.62 535 LEU A C 1
ATOM 4281 O O . LEU A 1 535 ? 12.765 -6.147 -13.460 1.00 92.62 535 LEU A O 1
ATOM 4285 N N . HIS A 1 536 ? 13.260 -4.126 -12.596 1.00 94.06 536 HIS A N 1
ATOM 4286 C CA . HIS A 1 536 ? 14.664 -4.113 -12.977 1.00 94.06 536 HIS A CA 1
ATOM 4287 C C . HIS A 1 536 ? 15.476 -5.168 -12.210 1.00 94.06 536 HIS A C 1
ATOM 4289 O O . HIS A 1 536 ? 16.327 -5.832 -12.804 1.00 94.06 536 HIS A O 1
ATOM 4295 N N . ALA A 1 537 ? 15.175 -5.389 -10.929 1.00 96.31 537 ALA A N 1
ATOM 4296 C CA . ALA A 1 537 ? 15.771 -6.449 -10.123 1.00 96.31 537 ALA A CA 1
ATOM 4297 C C . ALA A 1 537 ? 15.358 -7.847 -10.610 1.00 96.31 537 ALA A C 1
ATOM 4299 O O . ALA A 1 537 ? 16.230 -8.671 -10.880 1.00 96.31 537 ALA A O 1
ATOM 4300 N N . ALA A 1 538 ? 14.060 -8.088 -10.819 1.00 96.38 538 ALA A N 1
ATOM 4301 C CA . ALA A 1 538 ? 13.559 -9.365 -11.332 1.00 96.38 538 ALA A CA 1
ATOM 4302 C C . ALA A 1 538 ? 14.140 -9.699 -12.711 1.00 96.38 538 ALA A C 1
ATOM 4304 O O . ALA A 1 538 ? 14.550 -10.832 -12.961 1.00 96.38 538 ALA A O 1
ATOM 4305 N N . THR A 1 539 ? 14.262 -8.699 -13.593 1.00 95.25 539 THR A N 1
ATOM 4306 C CA . THR A 1 539 ? 14.877 -8.892 -14.915 1.00 95.25 539 THR A CA 1
ATOM 4307 C C . THR A 1 539 ? 16.382 -9.196 -14.797 1.00 95.25 539 THR A C 1
ATOM 4309 O O . THR A 1 539 ? 16.863 -10.096 -15.483 1.00 95.25 539 THR A O 1
ATOM 4312 N N . ALA A 1 540 ? 17.119 -8.535 -13.890 1.00 96.25 540 ALA A N 1
ATOM 4313 C CA . ALA A 1 540 ? 18.539 -8.822 -13.629 1.00 96.25 540 ALA A CA 1
ATOM 4314 C C . ALA A 1 540 ? 18.777 -10.250 -13.109 1.00 96.25 540 ALA A C 1
ATOM 4316 O O . ALA A 1 540 ? 19.786 -10.873 -13.435 1.00 96.25 540 ALA A O 1
ATOM 4317 N N . LEU A 1 541 ? 17.839 -10.768 -12.315 1.00 96.25 541 LEU A N 1
ATOM 4318 C CA . LEU A 1 541 ? 17.864 -12.122 -11.755 1.00 96.25 541 LEU A CA 1
ATOM 4319 C C . LEU A 1 541 ? 17.281 -13.182 -12.700 1.00 96.25 541 LEU A C 1
ATOM 4321 O O . LEU A 1 541 ? 17.337 -14.372 -12.390 1.00 96.25 541 LEU A O 1
ATOM 4325 N N . ASN A 1 542 ? 16.743 -12.769 -13.854 1.00 95.50 542 ASN A N 1
ATOM 4326 C CA . ASN A 1 542 ? 16.024 -13.634 -14.789 1.00 95.50 542 ASN A CA 1
ATOM 4327 C C . ASN A 1 542 ? 14.843 -14.380 -14.119 1.00 95.50 542 ASN A C 1
ATOM 4329 O O . ASN A 1 542 ? 14.579 -15.548 -14.415 1.00 95.50 542 ASN A O 1
ATOM 4333 N N . GLU A 1 543 ? 14.148 -13.703 -13.199 1.00 96.38 543 GLU A N 1
ATOM 4334 C CA . GLU A 1 543 ? 12.944 -14.190 -12.517 1.00 96.38 543 GLU A CA 1
ATOM 4335 C C . GLU A 1 543 ? 11.673 -13.830 -13.310 1.00 96.38 543 GLU A C 1
ATOM 4337 O O . GLU A 1 543 ? 11.621 -12.854 -14.063 1.00 96.38 543 GLU A O 1
ATOM 4342 N N . THR A 1 544 ? 10.636 -14.660 -13.182 1.00 96.44 544 THR A N 1
ATOM 4343 C CA . THR A 1 544 ? 9.380 -14.519 -13.929 1.00 96.44 544 THR A CA 1
ATOM 4344 C C . THR A 1 544 ? 8.442 -13.517 -13.276 1.00 96.44 544 THR A C 1
ATOM 4346 O O . THR A 1 544 ? 8.134 -13.646 -12.102 1.00 96.44 544 THR A O 1
ATOM 4349 N N . PHE A 1 545 ? 7.863 -12.608 -14.049 1.00 96.81 545 PHE A N 1
ATOM 4350 C CA . PHE A 1 545 ? 6.871 -11.656 -13.553 1.00 96.81 545 PHE A CA 1
ATOM 4351 C C . PHE A 1 545 ? 5.776 -11.416 -14.590 1.00 96.81 545 PHE A C 1
ATOM 4353 O O . PHE A 1 545 ? 5.949 -11.698 -15.779 1.00 96.81 545 PHE A O 1
ATOM 4360 N N . TYR A 1 546 ? 4.660 -10.850 -14.141 1.00 97.44 546 TYR A N 1
ATOM 4361 C CA . TYR A 1 546 ? 3.643 -10.281 -15.011 1.00 97.44 546 TYR A CA 1
ATOM 4362 C C . TYR A 1 546 ? 3.549 -8.776 -14.787 1.00 97.44 546 TYR A C 1
ATOM 4364 O O . TYR A 1 546 ? 3.355 -8.322 -13.665 1.00 97.44 546 TYR A O 1
ATOM 4372 N N . SER A 1 547 ? 3.656 -7.998 -15.858 1.00 95.44 547 SER A N 1
ATOM 4373 C CA . SER A 1 547 ? 3.368 -6.565 -15.818 1.00 95.44 547 SER A CA 1
ATOM 4374 C C . SER A 1 547 ? 2.021 -6.332 -16.478 1.00 95.44 547 SER A C 1
ATOM 4376 O O . SER A 1 547 ? 1.855 -6.656 -17.657 1.00 95.44 547 SER A O 1
ATOM 4378 N N . VAL A 1 548 ? 1.068 -5.791 -15.719 1.00 97.06 548 VAL A N 1
ATOM 4379 C CA . VAL A 1 548 ? -0.262 -5.444 -16.227 1.00 97.06 548 VAL A CA 1
ATOM 4380 C C . VAL A 1 548 ? -0.108 -4.509 -17.426 1.00 97.06 548 VAL A C 1
ATOM 4382 O O . VAL A 1 548 ? 0.640 -3.533 -17.381 1.00 97.06 548 VAL A O 1
ATOM 4385 N N . SER A 1 549 ? -0.779 -4.842 -18.527 1.00 95.19 549 SER A N 1
ATOM 4386 C CA . SER A 1 549 ? -0.582 -4.170 -19.813 1.00 95.19 549 SER A CA 1
ATOM 4387 C C . SER A 1 549 ? -1.532 -2.993 -20.022 1.00 95.19 549 SER A C 1
ATOM 4389 O O . SER A 1 549 ? -1.143 -1.986 -20.623 1.00 95.19 549 SER A O 1
ATOM 4391 N N . GLU A 1 550 ? -2.776 -3.108 -19.540 1.00 95.69 550 GLU A N 1
ATOM 4392 C CA . GLU A 1 550 ? -3.786 -2.056 -19.653 1.00 95.69 550 GLU A CA 1
ATOM 4393 C C . GLU A 1 550 ? -3.282 -0.765 -18.997 1.00 95.69 550 GLU A C 1
ATOM 4395 O O . GLU A 1 550 ? -2.811 -0.753 -17.860 1.00 95.69 550 GLU A O 1
ATOM 4400 N N . LYS A 1 551 ? -3.388 0.339 -19.740 1.00 92.81 551 LYS A N 1
ATOM 4401 C CA . LYS A 1 551 ? -2.877 1.644 -19.310 1.00 92.81 551 LYS A CA 1
ATOM 4402 C C . LYS A 1 551 ? -3.642 2.151 -18.078 1.00 92.81 551 LYS A C 1
ATOM 4404 O O . LYS A 1 551 ? -4.866 1.961 -18.028 1.00 92.81 551 LYS A O 1
ATOM 4409 N N . PRO A 1 552 ? -2.966 2.839 -17.136 1.00 92.06 552 PRO A N 1
ATOM 4410 C CA . PRO A 1 552 ? -3.673 3.606 -16.121 1.00 92.06 552 PRO A CA 1
ATOM 4411 C C . PRO A 1 552 ? -4.501 4.696 -16.807 1.00 92.06 552 PRO A C 1
ATOM 4413 O O . PRO A 1 552 ? -4.140 5.193 -17.881 1.00 92.06 552 PRO A O 1
ATOM 4416 N N . VAL A 1 553 ? -5.642 5.036 -16.216 1.00 91.62 553 VAL A N 1
ATOM 4417 C CA . VAL A 1 553 ? -6.520 6.085 -16.746 1.00 91.62 553 VAL A CA 1
ATOM 4418 C C . VAL A 1 553 ? -6.792 7.098 -15.653 1.00 91.62 553 VAL A C 1
ATOM 4420 O O . VAL A 1 553 ? -7.340 6.745 -14.613 1.00 91.62 553 VAL A O 1
ATOM 4423 N N . ASP A 1 554 ? -6.397 8.342 -15.902 1.00 89.25 554 ASP A N 1
ATOM 4424 C CA . ASP A 1 554 ? -6.718 9.478 -15.043 1.00 89.25 554 ASP A CA 1
ATOM 4425 C C . ASP A 1 554 ? -8.235 9.716 -15.075 1.00 89.25 554 ASP A C 1
ATOM 4427 O O . ASP A 1 554 ? -8.835 9.716 -16.155 1.00 89.25 554 ASP A O 1
ATOM 4431 N N . VAL A 1 555 ? -8.843 9.842 -13.893 1.00 89.31 555 VAL A N 1
ATOM 4432 C CA . VAL A 1 555 ? -10.285 10.060 -13.705 1.00 89.31 555 VAL A CA 1
ATOM 4433 C C . VAL A 1 555 ? -10.634 11.511 -13.331 1.00 89.31 555 VAL A C 1
ATOM 4435 O O . VAL A 1 555 ? -11.804 11.839 -13.108 1.00 89.31 555 VAL A O 1
ATOM 4438 N N . GLY A 1 556 ? -9.630 12.386 -13.250 1.00 86.50 556 GLY A N 1
ATOM 4439 C CA . GLY A 1 556 ? -9.735 13.756 -12.772 1.00 86.50 556 GLY A CA 1
ATOM 4440 C C . GLY A 1 556 ? -10.666 14.650 -13.589 1.00 86.50 556 GLY A C 1
ATOM 4441 O O . GLY A 1 556 ? -10.731 14.604 -14.820 1.00 86.50 556 GLY A O 1
ATOM 4442 N N . ASN A 1 557 ? -11.383 15.520 -12.885 1.00 77.06 557 ASN A N 1
ATOM 4443 C CA . ASN A 1 557 ? -12.303 16.476 -13.479 1.00 77.06 557 ASN A CA 1
ATOM 4444 C C . ASN A 1 557 ? -11.557 17.505 -14.343 1.00 77.06 557 ASN A C 1
ATOM 4446 O O . ASN A 1 557 ? -10.622 18.164 -13.900 1.00 77.06 557 ASN A O 1
ATOM 4450 N N . VAL A 1 558 ? -11.988 17.667 -15.593 1.00 67.69 558 VAL A N 1
ATOM 4451 C CA . VAL A 1 558 ? -11.286 18.470 -16.610 1.00 67.69 558 VAL A CA 1
ATOM 4452 C C . VAL A 1 558 ? -11.698 19.955 -16.593 1.00 67.69 558 VAL A C 1
ATOM 4454 O O . VAL A 1 558 ? -11.028 20.811 -17.181 1.00 67.69 558 VAL A O 1
ATOM 4457 N N . ALA A 1 559 ? -12.802 20.293 -15.920 1.00 59.62 559 ALA A N 1
ATOM 4458 C CA . ALA A 1 559 ? -13.317 21.654 -15.773 1.00 59.62 559 ALA A CA 1
ATOM 4459 C C . ALA A 1 559 ? -13.431 22.019 -14.283 1.00 59.62 559 ALA A C 1
ATOM 4461 O O . ALA A 1 559 ? -13.890 21.189 -13.503 1.00 59.62 559 ALA A O 1
ATOM 4462 N N . PRO A 1 560 ? -13.061 23.244 -13.862 1.00 55.81 560 PRO A N 1
ATOM 4463 C CA . PRO A 1 560 ? -12.658 24.421 -14.649 1.00 55.81 560 PRO A CA 1
ATOM 4464 C C . PRO A 1 560 ? -11.169 24.477 -15.045 1.00 55.81 560 PRO A C 1
ATOM 4466 O O . PRO A 1 560 ? -10.733 25.459 -15.644 1.00 55.81 560 PRO A O 1
ATOM 4469 N N . TRP A 1 561 ? -10.376 23.456 -14.717 1.00 57.59 561 TRP A N 1
ATOM 4470 C CA . TRP A 1 561 ? -8.925 23.618 -14.582 1.00 57.59 561 TRP A CA 1
ATOM 4471 C C . TRP A 1 561 ? -8.084 23.389 -15.846 1.00 57.59 561 TRP A C 1
ATOM 4473 O O . TRP A 1 561 ? -6.927 23.798 -15.823 1.00 57.59 561 TRP A O 1
ATOM 4483 N N . ASN A 1 562 ? -8.639 22.802 -16.926 1.00 54.78 562 ASN A N 1
ATOM 4484 C CA . ASN A 1 562 ? -8.199 22.868 -18.340 1.00 54.78 562 ASN A CA 1
ATOM 4485 C C . ASN A 1 562 ? -8.690 21.622 -19.098 1.00 54.78 562 ASN A C 1
ATOM 4487 O O . ASN A 1 562 ? -8.131 20.551 -18.905 1.00 54.78 562 ASN A O 1
ATOM 4491 N N . ALA A 1 563 ? -9.604 21.789 -20.066 1.00 45.91 563 ALA A N 1
ATOM 4492 C CA . ALA A 1 563 ? -10.211 20.729 -20.894 1.00 45.91 563 ALA A CA 1
ATOM 4493 C C . ALA A 1 563 ? -9.237 19.778 -21.644 1.00 45.91 563 ALA A C 1
ATOM 4495 O O . ALA A 1 563 ? -9.688 18.846 -22.308 1.00 45.91 563 ALA A O 1
ATOM 4496 N N . LYS A 1 564 ? -7.923 20.036 -21.622 1.00 42.97 564 LYS A N 1
ATOM 4497 C CA . LYS A 1 564 ? -6.889 19.265 -22.334 1.00 42.97 564 LYS A CA 1
ATOM 4498 C C . LYS A 1 564 ? -5.910 18.514 -21.428 1.00 42.97 564 LYS A C 1
ATOM 4500 O O . LYS A 1 564 ? -5.067 17.800 -21.961 1.00 42.97 564 LYS A O 1
ATOM 4505 N N . VAL A 1 565 ? -5.972 18.696 -20.110 1.00 49.19 565 VAL A N 1
ATOM 4506 C CA . VAL A 1 565 ? -5.055 18.058 -19.157 1.00 49.19 565 VAL A CA 1
ATOM 4507 C C . VAL A 1 565 ? -5.903 17.527 -18.014 1.00 49.19 565 VAL A C 1
ATOM 4509 O O . VAL A 1 565 ? -6.523 18.313 -17.304 1.00 49.19 565 VAL A O 1
ATOM 4512 N N . ALA A 1 566 ? -5.971 16.203 -17.879 1.00 52.41 566 ALA A N 1
ATOM 4513 C CA . ALA A 1 566 ? -6.548 15.602 -16.690 1.00 52.41 566 ALA A CA 1
ATOM 4514 C C . ALA A 1 566 ? -5.745 16.098 -15.478 1.00 52.41 566 ALA A C 1
ATOM 4516 O O . ALA A 1 566 ? -4.510 16.138 -15.500 1.00 52.41 566 ALA A O 1
ATOM 4517 N N . ILE A 1 567 ? -6.454 16.623 -14.481 1.00 59.75 567 ILE A N 1
ATOM 4518 C CA . ILE A 1 567 ? -5.840 17.000 -13.214 1.00 59.75 567 ILE A CA 1
ATOM 4519 C C . ILE A 1 567 ? -5.536 15.668 -12.560 1.00 59.75 567 ILE A C 1
ATOM 4521 O O . ILE A 1 567 ? -6.487 14.938 -12.322 1.00 59.75 567 ILE A O 1
ATOM 4525 N N . ASN A 1 568 ? -4.262 15.380 -12.300 1.00 71.12 568 ASN A N 1
ATOM 4526 C CA . ASN A 1 568 ? -3.766 14.201 -11.588 1.00 71.12 568 ASN A CA 1
ATOM 4527 C C . ASN A 1 568 ? -4.403 14.083 -10.187 1.00 71.12 568 ASN A C 1
ATOM 4529 O O . ASN A 1 568 ? -3.723 14.289 -9.195 1.00 71.12 568 ASN A O 1
ATOM 4533 N N . ALA A 1 569 ? -5.712 13.862 -10.110 1.00 79.44 569 ALA A N 1
ATOM 4534 C CA . ALA A 1 569 ? -6.576 13.912 -8.933 1.00 79.44 569 ALA A CA 1
ATOM 4535 C C . ALA A 1 569 ? -7.065 12.508 -8.568 1.00 79.44 569 ALA A C 1
ATOM 4537 O O . ALA A 1 569 ? -7.504 12.260 -7.448 1.00 79.44 569 ALA A O 1
ATOM 4538 N N . GLY A 1 570 ? -6.964 11.567 -9.502 1.00 88.75 570 GLY A N 1
ATOM 4539 C CA . GLY A 1 570 ? -7.075 10.144 -9.244 1.00 88.75 570 GLY A CA 1
ATOM 4540 C C . GLY A 1 570 ? -6.872 9.354 -10.523 1.00 88.75 570 GLY A C 1
ATOM 4541 O O . GLY A 1 570 ? -7.131 9.858 -11.614 1.00 88.75 570 GLY A O 1
ATOM 4542 N N . TYR A 1 571 ? -6.424 8.113 -10.406 1.00 90.56 571 TYR A N 1
ATOM 4543 C CA . TYR A 1 571 ? -6.251 7.237 -11.558 1.00 90.56 571 TYR A CA 1
ATOM 4544 C C . TYR A 1 571 ? -6.654 5.804 -11.247 1.00 90.56 571 TYR A C 1
ATOM 4546 O O . TYR A 1 571 ? -6.412 5.279 -10.161 1.00 90.56 571 TYR A O 1
ATOM 4554 N N . ILE A 1 572 ? -7.301 5.177 -12.229 1.00 94.44 572 ILE A N 1
ATOM 4555 C CA . ILE A 1 572 ? -7.737 3.787 -12.153 1.00 94.44 572 ILE A CA 1
ATOM 4556 C C . ILE A 1 572 ? -6.711 2.859 -12.780 1.00 94.44 572 ILE A C 1
ATOM 4558 O O . ILE A 1 572 ? -6.177 3.119 -13.863 1.00 94.44 572 ILE A O 1
ATOM 4562 N N . GLN A 1 573 ? -6.512 1.718 -12.133 1.00 95.94 573 GLN A N 1
ATOM 4563 C CA . GLN A 1 573 ? -5.639 0.653 -12.606 1.00 95.94 573 GLN A CA 1
ATOM 4564 C C . GLN A 1 573 ? -6.405 -0.661 -12.722 1.00 95.94 573 GLN A C 1
ATOM 4566 O O . GLN A 1 573 ? -7.346 -0.942 -11.975 1.00 95.94 573 GLN A O 1
ATOM 4571 N N . ALA A 1 574 ? -6.050 -1.434 -13.745 1.00 97.06 574 ALA A N 1
ATOM 4572 C CA . ALA A 1 574 ? -6.829 -2.576 -14.197 1.00 97.06 574 ALA A CA 1
ATOM 4573 C C . ALA A 1 574 ? -6.736 -3.791 -13.265 1.00 97.06 574 ALA A C 1
ATOM 4575 O O . ALA A 1 574 ? -5.731 -4.014 -12.589 1.00 97.06 574 ALA A O 1
ATOM 4576 N N . ASP A 1 575 ? -7.783 -4.613 -13.304 1.00 97.88 575 ASP A N 1
ATOM 4577 C CA . ASP A 1 575 ? -7.770 -5.966 -12.752 1.00 97.88 575 ASP A CA 1
ATOM 4578 C C . ASP A 1 575 ? -6.720 -6.837 -13.476 1.00 97.88 575 ASP A C 1
ATOM 4580 O O . ASP A 1 575 ? -6.834 -7.041 -14.694 1.00 97.88 575 ASP A O 1
ATOM 4584 N N . PRO A 1 576 ? -5.717 -7.374 -12.752 1.00 98.00 576 PRO A N 1
ATOM 4585 C CA . PRO A 1 576 ? -4.615 -8.119 -13.353 1.00 98.00 576 PRO A CA 1
ATOM 4586 C C . PRO A 1 576 ? -5.068 -9.472 -13.911 1.00 98.00 576 PRO A C 1
ATOM 4588 O O . PRO A 1 576 ? -4.488 -9.955 -14.880 1.00 98.00 576 PRO A O 1
ATOM 4591 N N . ILE A 1 577 ? -6.120 -10.071 -13.344 1.00 98.50 577 ILE A N 1
ATOM 4592 C CA . ILE A 1 577 ? -6.661 -11.373 -13.751 1.00 98.50 577 ILE A CA 1
ATOM 4593 C C . ILE A 1 577 ? -7.330 -11.225 -15.121 1.00 98.50 577 ILE A C 1
ATOM 4595 O O . ILE A 1 577 ? -7.129 -12.029 -16.035 1.00 98.50 577 ILE A O 1
ATOM 4599 N N . GLN A 1 578 ? -8.119 -10.160 -15.291 1.00 98.19 578 GLN A N 1
ATOM 4600 C CA . GLN A 1 578 ? -8.787 -9.870 -16.560 1.00 98.19 578 GLN A CA 1
ATOM 4601 C C . GLN A 1 578 ? -7.796 -9.442 -17.644 1.00 98.19 578 GLN A C 1
ATOM 4603 O O . GLN A 1 578 ? -7.915 -9.902 -18.781 1.00 98.19 578 GLN A O 1
ATOM 4608 N N . ASP A 1 579 ? -6.820 -8.599 -17.301 1.00 98.38 579 ASP A N 1
ATOM 4609 C CA . ASP A 1 579 ? -5.754 -8.199 -18.222 1.00 98.38 579 ASP A CA 1
ATOM 4610 C C . ASP A 1 579 ? -4.935 -9.421 -18.681 1.00 98.38 579 ASP A C 1
ATOM 4612 O O . ASP A 1 579 ? -4.785 -9.631 -19.885 1.00 98.38 579 ASP A O 1
ATOM 4616 N N . TYR A 1 580 ? -4.533 -10.309 -17.764 1.00 98.25 580 TYR A N 1
ATOM 4617 C CA . TYR A 1 580 ? -3.822 -11.551 -18.096 1.00 98.25 580 TYR A CA 1
ATOM 4618 C C . TYR A 1 580 ? -4.623 -12.492 -19.004 1.00 98.25 580 TYR A C 1
ATOM 4620 O O . TYR A 1 580 ? -4.096 -13.075 -19.958 1.00 98.25 580 TYR A O 1
ATOM 4628 N N . ASN A 1 581 ? -5.930 -12.624 -18.771 1.00 98.06 581 ASN A N 1
ATOM 4629 C CA . ASN A 1 581 ? -6.795 -13.425 -19.637 1.00 98.06 581 ASN A CA 1
ATOM 4630 C C . ASN A 1 581 ? -6.848 -12.872 -21.078 1.00 98.06 581 ASN A C 1
ATOM 4632 O O . ASN A 1 581 ? -6.946 -13.633 -22.040 1.00 98.06 581 ASN A O 1
ATOM 4636 N N . LEU A 1 582 ? -6.755 -11.552 -21.261 1.00 98.12 582 LEU A N 1
ATOM 4637 C CA . LEU A 1 582 ? -6.678 -10.950 -22.593 1.00 98.12 582 LEU A CA 1
ATOM 4638 C C . LEU A 1 582 ? -5.298 -11.153 -23.229 1.00 98.12 582 LEU A C 1
ATOM 4640 O O . LEU A 1 582 ? -5.206 -11.601 -24.378 1.00 98.12 582 LEU A O 1
ATOM 4644 N N . THR A 1 583 ? -4.224 -10.861 -22.500 1.00 96.94 583 THR A N 1
ATOM 4645 C CA . THR A 1 583 ? -2.855 -10.922 -23.033 1.00 96.94 583 THR A CA 1
ATOM 4646 C C . THR A 1 583 ? -2.417 -12.354 -23.347 1.00 96.94 583 THR A C 1
ATOM 4648 O O . THR A 1 583 ? -1.782 -12.579 -24.380 1.00 96.94 583 THR A O 1
ATOM 4651 N N . SER A 1 584 ? -2.856 -13.349 -22.569 1.00 96.75 584 SER A N 1
ATOM 4652 C CA . SER A 1 584 ? -2.659 -14.780 -22.869 1.00 96.75 584 SER A CA 1
ATOM 4653 C C . SER A 1 584 ? -3.316 -15.221 -24.187 1.00 96.75 584 SER A C 1
ATOM 4655 O O . SER A 1 584 ? -2.827 -16.131 -24.855 1.00 96.75 584 SER A O 1
ATOM 4657 N N . GLN A 1 585 ? -4.365 -14.520 -24.630 1.00 97.50 585 GLN A N 1
ATOM 4658 C CA . GLN A 1 585 ? -5.011 -14.702 -25.937 1.00 97.50 585 GLN A CA 1
ATOM 4659 C C . GLN A 1 585 ? -4.404 -13.816 -27.041 1.00 97.50 585 GLN A C 1
ATOM 4661 O O . GLN A 1 585 ? -5.004 -13.674 -28.107 1.00 97.50 585 GLN A O 1
ATOM 4666 N N . GLN A 1 586 ? -3.244 -13.196 -26.798 1.00 96.69 586 GLN A N 1
ATOM 4667 C CA . GLN A 1 586 ? -2.589 -12.235 -27.696 1.00 96.69 586 GLN A CA 1
ATOM 4668 C C . GLN A 1 586 ? -3.422 -10.973 -27.983 1.00 96.69 586 GLN A C 1
ATOM 4670 O O . GLN A 1 586 ? -3.217 -10.299 -28.996 1.00 96.69 586 GLN A O 1
ATOM 4675 N N . LYS A 1 587 ? -4.353 -10.614 -27.089 1.00 97.50 587 LYS A N 1
ATOM 4676 C CA . LYS A 1 587 ? -5.177 -9.402 -27.198 1.00 97.50 587 LYS A CA 1
ATOM 4677 C C . LYS A 1 587 ? -4.573 -8.276 -26.366 1.00 97.50 587 LYS A C 1
ATOM 4679 O O . LYS A 1 587 ? -4.946 -8.056 -25.219 1.00 97.50 587 LYS A O 1
ATOM 4684 N N . TRP A 1 588 ? -3.646 -7.544 -26.972 1.00 96.19 588 TRP A N 1
ATOM 4685 C CA . TRP A 1 588 ? -2.916 -6.450 -26.330 1.00 96.19 588 TRP A CA 1
ATOM 4686 C C . TRP A 1 588 ? -3.620 -5.106 -26.535 1.00 96.19 588 TRP A C 1
ATOM 4688 O O . TRP A 1 588 ? -3.304 -4.365 -27.469 1.00 96.19 588 TRP A O 1
ATOM 4698 N N . ARG A 1 589 ? -4.555 -4.764 -25.643 1.00 96.06 589 ARG A N 1
ATOM 4699 C CA . ARG A 1 589 ? -5.297 -3.490 -25.703 1.00 96.06 589 ARG A CA 1
ATOM 4700 C C . ARG A 1 589 ? -4.403 -2.251 -25.660 1.00 96.06 589 ARG A C 1
ATOM 4702 O O . ARG A 1 589 ? -4.716 -1.248 -26.292 1.00 96.06 589 ARG A O 1
ATOM 4709 N N . VAL A 1 590 ? -3.262 -2.340 -24.978 1.00 94.56 590 VAL A N 1
ATOM 4710 C CA . VAL A 1 590 ? -2.244 -1.279 -24.932 1.00 94.56 590 VAL A CA 1
ATOM 4711 C C . VAL A 1 590 ? -1.714 -0.890 -26.325 1.00 94.56 590 VAL A C 1
ATOM 4713 O O . VAL A 1 590 ? -1.321 0.262 -26.521 1.00 94.56 590 VAL A O 1
ATOM 4716 N N . LYS A 1 591 ? -1.744 -1.828 -27.289 1.00 94.94 591 LYS A N 1
ATOM 4717 C CA . LYS A 1 591 ? -1.361 -1.630 -28.698 1.00 94.94 591 LYS A CA 1
ATOM 4718 C C . LYS A 1 591 ? -2.553 -1.255 -29.575 1.00 94.94 591 LYS A C 1
ATOM 4720 O O . LYS A 1 591 ? -2.440 -0.361 -30.405 1.00 94.94 591 LYS A O 1
ATOM 4725 N N . ASP A 1 592 ? -3.679 -1.938 -29.392 1.00 95.50 592 ASP A N 1
ATOM 4726 C CA . ASP A 1 592 ? -4.922 -1.684 -30.120 1.00 95.50 592 ASP A CA 1
ATOM 4727 C C . ASP A 1 592 ? -6.126 -1.861 -29.179 1.00 95.50 592 ASP A C 1
ATOM 4729 O O . ASP A 1 592 ? -6.533 -2.992 -28.906 1.00 95.50 592 ASP A O 1
ATOM 4733 N N . PRO A 1 593 ? -6.739 -0.769 -28.686 1.00 93.75 593 PRO A N 1
ATOM 4734 C CA . PRO A 1 593 ? -7.882 -0.842 -27.778 1.00 93.75 593 PRO A CA 1
ATOM 4735 C C . PRO A 1 593 ? -9.130 -1.520 -28.367 1.00 93.75 593 PRO A C 1
ATOM 4737 O O . PRO A 1 593 ? -10.049 -1.833 -27.610 1.00 93.75 593 PRO A O 1
ATOM 4740 N N . SER A 1 594 ? -9.203 -1.744 -29.686 1.00 95.62 594 SER A N 1
ATOM 4741 C CA . SER A 1 594 ? -10.370 -2.347 -30.346 1.00 95.62 594 SER A CA 1
ATOM 4742 C C . SER A 1 594 ? -10.443 -3.875 -30.215 1.00 95.62 594 SER A C 1
ATOM 4744 O O . SER A 1 594 ? -11.503 -4.462 -30.433 1.00 95.62 594 SER A O 1
ATOM 4746 N N . VAL A 1 595 ? -9.351 -4.530 -29.804 1.00 97.00 595 VAL A N 1
ATOM 4747 C CA . VAL A 1 595 ? -9.237 -6.004 -29.772 1.00 97.00 595 VAL A CA 1
ATOM 4748 C C . VAL A 1 595 ? -10.091 -6.688 -28.697 1.00 97.00 595 VAL A C 1
ATOM 4750 O O . VAL A 1 595 ? -10.342 -7.892 -28.775 1.00 97.00 595 VAL A O 1
ATOM 4753 N N . ALA A 1 596 ? -10.514 -5.950 -27.670 1.00 96.62 596 ALA A N 1
ATOM 4754 C CA . ALA A 1 596 ? -11.327 -6.440 -26.557 1.00 96.62 596 ALA A CA 1
ATOM 4755 C C . ALA A 1 596 ? -11.966 -5.268 -25.803 1.00 96.62 596 ALA A C 1
ATOM 4757 O O . ALA A 1 596 ? -11.557 -4.129 -25.989 1.00 96.62 596 ALA A O 1
ATOM 4758 N N . LYS A 1 597 ? -12.924 -5.535 -24.907 1.00 94.56 597 LYS A N 1
ATOM 4759 C CA . LYS A 1 597 ? -13.401 -4.537 -23.931 1.00 94.56 597 LYS A CA 1
ATOM 4760 C C . LYS A 1 597 ? -12.345 -4.299 -22.835 1.00 94.56 597 LYS A C 1
ATOM 4762 O O . LYS A 1 597 ? -11.580 -5.225 -22.565 1.00 94.56 597 LYS A O 1
ATOM 4767 N N . PRO A 1 598 ? -12.292 -3.103 -22.216 1.00 94.38 598 PRO A N 1
ATOM 4768 C CA . PRO A 1 598 ? -11.367 -2.842 -21.116 1.00 94.38 598 PRO A CA 1
ATOM 4769 C C . PRO A 1 598 ? -11.629 -3.768 -19.924 1.00 94.38 598 PRO A C 1
ATOM 4771 O O . PRO A 1 598 ? -12.798 -3.997 -19.595 1.00 94.38 598 PRO A O 1
ATOM 4774 N N . PRO A 1 599 ? -10.573 -4.254 -19.247 1.00 96.19 599 PRO A N 1
ATOM 4775 C CA . PRO A 1 599 ? -10.692 -4.803 -17.905 1.00 96.19 599 PRO A CA 1
ATOM 4776 C C . PRO A 1 599 ? -11.363 -3.805 -16.956 1.00 96.19 599 PRO A C 1
ATOM 4778 O O . PRO A 1 599 ? -11.181 -2.581 -17.083 1.00 96.19 599 PRO A O 1
ATOM 4781 N N . ARG A 1 600 ? -12.099 -4.321 -15.967 1.00 95.38 600 ARG A N 1
ATOM 4782 C CA . ARG A 1 600 ? -12.618 -3.482 -14.876 1.00 95.38 600 ARG A CA 1
ATOM 4783 C C . ARG A 1 600 ? -11.470 -2.769 -14.154 1.00 95.38 600 ARG A C 1
ATOM 4785 O O . ARG A 1 600 ? -10.342 -3.272 -14.127 1.00 95.38 600 ARG A O 1
ATOM 4792 N N . ALA A 1 601 ? -11.759 -1.613 -13.564 1.00 96.81 601 ALA A N 1
ATOM 4793 C CA . ALA A 1 601 ? -10.845 -1.024 -12.594 1.00 96.81 601 ALA A CA 1
ATOM 4794 C C . ALA A 1 601 ? -10.793 -1.936 -11.362 1.00 96.81 601 ALA A C 1
ATOM 4796 O O . ALA A 1 601 ? -11.830 -2.439 -10.937 1.00 96.81 601 ALA A O 1
ATOM 4797 N N . PHE A 1 602 ? -9.609 -2.170 -10.811 1.00 97.44 602 PHE A N 1
ATOM 4798 C CA . PHE A 1 602 ? -9.449 -2.873 -9.539 1.00 97.44 602 PHE A CA 1
ATOM 4799 C C . PHE A 1 602 ? -8.937 -1.939 -8.455 1.00 97.44 602 PHE A C 1
ATOM 4801 O O . PHE A 1 602 ? -9.355 -2.072 -7.312 1.00 97.44 602 PHE A O 1
ATOM 4808 N N . PHE A 1 603 ? -8.092 -0.978 -8.815 1.00 97.38 603 PHE A N 1
ATOM 4809 C CA . PHE A 1 603 ? -7.538 -0.009 -7.883 1.00 97.38 603 PHE A CA 1
ATOM 4810 C C . PHE A 1 603 ? -7.842 1.413 -8.333 1.00 97.38 603 PHE A C 1
ATOM 4812 O O . PHE A 1 603 ? -7.928 1.686 -9.535 1.00 97.38 603 PHE A O 1
ATOM 4819 N N . VAL A 1 604 ? -7.981 2.296 -7.351 1.00 95.25 604 VAL A N 1
ATOM 4820 C CA . VAL A 1 604 ? -7.950 3.747 -7.510 1.00 95.25 604 VAL A CA 1
ATOM 4821 C C . VAL A 1 604 ? -6.804 4.266 -6.664 1.00 95.25 604 VAL A C 1
ATOM 4823 O O . VAL A 1 604 ? -6.809 4.085 -5.449 1.00 95.25 604 VAL A O 1
ATOM 4826 N N . HIS A 1 605 ? -5.857 4.936 -7.297 1.00 92.31 605 HIS A N 1
ATOM 4827 C CA . HIS A 1 605 ? -4.908 5.774 -6.587 1.00 92.31 605 HIS A CA 1
ATOM 4828 C C . HIS A 1 605 ? -5.503 7.176 -6.510 1.00 92.31 605 HIS A C 1
ATOM 4830 O O . HIS A 1 605 ? -5.818 7.769 -7.548 1.00 92.31 605 HIS A O 1
ATOM 4836 N N . ALA A 1 606 ? -5.710 7.699 -5.304 1.00 88.62 606 ALA A N 1
ATOM 4837 C CA . ALA A 1 606 ? -6.064 9.103 -5.153 1.00 88.62 606 ALA A CA 1
ATOM 4838 C C . ALA A 1 606 ? -4.849 9.945 -5.561 1.00 88.62 606 ALA A C 1
ATOM 4840 O O . ALA A 1 606 ? -3.724 9.647 -5.177 1.00 88.62 606 ALA A O 1
ATOM 4841 N N . GLY A 1 607 ? -5.061 10.930 -6.428 1.00 82.50 607 GLY A N 1
ATOM 4842 C CA . GLY A 1 607 ? -3.998 11.821 -6.881 1.00 82.50 607 GLY A CA 1
ATOM 4843 C C . GLY A 1 607 ? -3.879 13.027 -5.957 1.00 82.50 607 GLY A C 1
ATOM 4844 O O . GLY A 1 607 ? -4.178 12.959 -4.775 1.00 82.50 607 GLY A O 1
ATOM 4845 N N . ASP A 1 608 ? -3.496 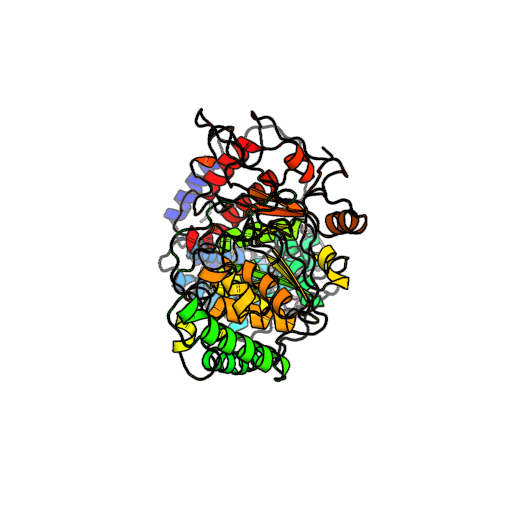14.165 -6.518 1.00 81.00 608 ASP A N 1
ATOM 4846 C CA . ASP A 1 608 ? -3.511 15.470 -5.876 1.00 81.00 608 ASP A CA 1
ATOM 4847 C C . ASP A 1 608 ? -4.865 16.193 -6.149 1.00 81.00 608 ASP A C 1
ATOM 4849 O O . ASP A 1 608 ? -5.155 16.555 -7.302 1.00 81.00 608 ASP A O 1
ATOM 4853 N N . PRO A 1 609 ? -5.681 16.469 -5.113 1.00 82.81 609 PRO A N 1
ATOM 4854 C CA . PRO A 1 609 ? -5.340 16.288 -3.709 1.00 82.81 609 PRO A CA 1
ATOM 4855 C C . PRO A 1 609 ? -5.690 14.879 -3.213 1.00 82.81 609 PRO A C 1
ATOM 4857 O O . PRO A 1 609 ? -6.718 14.314 -3.593 1.00 82.81 609 PRO A O 1
ATOM 4860 N N . GLU A 1 610 ? -4.869 14.349 -2.305 1.00 86.75 610 GLU A N 1
ATOM 4861 C CA . GLU A 1 610 ? -5.204 13.125 -1.575 1.00 86.75 610 GLU A CA 1
ATOM 4862 C C . GLU A 1 610 ? -6.466 13.358 -0.734 1.00 86.75 610 GLU A C 1
ATOM 4864 O O . GLU A 1 610 ? -6.772 14.496 -0.365 1.00 86.75 610 GLU A O 1
ATOM 4869 N N . PHE A 1 611 ? -7.161 12.289 -0.332 1.00 89.94 611 PHE A N 1
ATOM 4870 C CA . PHE A 1 611 ? -8.330 12.360 0.559 1.00 89.94 611 PHE A CA 1
ATOM 4871 C C . PHE A 1 611 ? -7.957 12.663 2.027 1.00 89.94 611 PHE A C 1
ATOM 4873 O O . PHE A 1 611 ? -8.351 11.973 2.969 1.00 89.94 611 PHE A O 1
ATOM 4880 N N . ASN A 1 612 ? -7.205 13.748 2.219 1.00 90.50 612 ASN A N 1
ATOM 4881 C CA . ASN A 1 612 ? -6.684 14.252 3.478 1.00 90.50 612 ASN A CA 1
ATOM 4882 C C . ASN A 1 612 ? -7.129 15.715 3.699 1.00 90.50 612 ASN A C 1
ATOM 4884 O O . ASN A 1 612 ? -6.461 16.652 3.248 1.00 90.50 612 ASN A O 1
ATOM 4888 N N . PRO A 1 613 ? -8.251 15.954 4.405 1.00 88.31 613 PRO A N 1
ATOM 4889 C CA . PRO A 1 613 ? -8.763 17.303 4.684 1.00 88.31 613 PRO A CA 1
ATOM 4890 C C . PRO A 1 613 ? -7.848 18.124 5.587 1.00 88.31 613 PRO A C 1
ATOM 4892 O O . PRO A 1 613 ? -7.874 19.351 5.547 1.00 88.31 613 PRO A O 1
ATOM 4895 N N . GLY A 1 614 ? -6.997 17.467 6.374 1.00 84.44 614 GLY A N 1
ATOM 4896 C CA . GLY A 1 614 ? -5.936 18.136 7.105 1.00 84.44 614 GLY A CA 1
ATOM 4897 C C . GLY A 1 614 ? -4.691 18.415 6.265 1.00 84.44 614 GLY A C 1
ATOM 4898 O O . GLY A 1 614 ? -3.692 18.816 6.852 1.00 84.44 614 GLY A O 1
ATOM 4899 N N . ASN A 1 615 ? -4.722 18.272 4.943 1.00 86.00 615 ASN A N 1
ATOM 4900 C CA . ASN A 1 615 ? -3.706 18.812 4.045 1.00 86.00 615 ASN A CA 1
ATOM 4901 C C . ASN A 1 615 ? -4.370 19.646 2.933 1.00 86.00 615 ASN A C 1
ATOM 4903 O O . ASN A 1 615 ? -4.951 20.685 3.247 1.00 86.00 615 ASN A O 1
ATOM 4907 N N . ASP A 1 616 ? -4.326 19.189 1.679 1.00 83.62 616 ASP A N 1
ATOM 4908 C CA . ASP A 1 616 ? -4.733 19.970 0.504 1.00 83.62 616 ASP A CA 1
ATOM 4909 C C . ASP A 1 616 ? -6.114 19.594 -0.067 1.00 83.62 616 ASP A C 1
ATOM 4911 O O . ASP A 1 616 ? -6.568 20.238 -1.015 1.00 83.62 616 ASP A O 1
ATOM 4915 N N . LEU A 1 617 ? -6.817 18.599 0.506 1.00 88.00 617 LEU A N 1
ATOM 4916 C CA . LEU A 1 617 ? -8.118 18.138 -0.014 1.00 88.00 617 LEU A CA 1
ATOM 4917 C C . LEU A 1 617 ? -9.113 19.286 -0.156 1.00 88.00 617 LEU A C 1
ATOM 4919 O O . LEU A 1 617 ? -9.673 19.471 -1.227 1.00 88.00 617 LEU A O 1
ATOM 4923 N N . LEU A 1 618 ? -9.281 20.106 0.885 1.00 86.44 618 LEU A N 1
ATOM 4924 C CA . LEU A 1 618 ? -10.221 21.237 0.908 1.00 86.44 618 LEU A CA 1
ATOM 4925 C C . LEU A 1 618 ? -9.699 22.479 0.151 1.00 86.44 618 LEU A C 1
ATOM 4927 O O . LEU A 1 618 ? -10.037 23.617 0.479 1.00 86.44 618 LEU A O 1
ATOM 4931 N N . GLY A 1 619 ? -8.832 22.262 -0.838 1.00 83.38 619 GLY A N 1
ATOM 4932 C CA . GLY A 1 619 ? -8.213 23.289 -1.664 1.00 83.38 619 GLY A CA 1
ATOM 4933 C C . GLY A 1 619 ? -9.049 23.710 -2.876 1.00 83.38 619 GLY A C 1
ATOM 4934 O O . GLY A 1 619 ? -10.224 23.379 -3.029 1.00 83.38 619 GLY A O 1
ATOM 4935 N N . GLN A 1 620 ? -8.410 24.449 -3.789 1.00 80.00 620 GLN A N 1
ATOM 4936 C CA . GLN A 1 620 ? -9.081 25.033 -4.959 1.00 80.00 620 GLN A CA 1
ATOM 4937 C C . GLN A 1 620 ? -9.654 23.984 -5.920 1.00 80.00 620 GLN A C 1
ATOM 4939 O O . GLN A 1 620 ? -10.641 24.262 -6.583 1.00 80.00 620 GLN A O 1
ATOM 4944 N N . LYS A 1 621 ? -9.100 22.768 -5.973 1.00 80.00 621 LYS A N 1
ATOM 4945 C CA . LYS A 1 621 ? -9.553 21.719 -6.906 1.00 80.00 621 LYS A CA 1
ATOM 4946 C C . LYS A 1 621 ? -10.983 21.225 -6.646 1.00 80.00 621 LYS A C 1
ATOM 4948 O O . LYS A 1 621 ? -11.564 20.598 -7.524 1.00 80.00 621 LYS A O 1
ATOM 4953 N N . LEU A 1 622 ? -11.557 21.551 -5.487 1.00 84.81 622 LEU A N 1
ATOM 4954 C CA . LEU A 1 622 ? -12.927 21.213 -5.107 1.00 84.81 622 LEU A CA 1
ATOM 4955 C C . LEU A 1 622 ? -13.970 22.266 -5.469 1.00 84.81 622 LEU A C 1
ATOM 4957 O O . LEU A 1 622 ? -15.133 22.098 -5.104 1.00 84.81 622 LEU A O 1
ATOM 4961 N N . VAL A 1 623 ? -13.592 23.339 -6.166 1.00 83.69 623 VAL A N 1
ATOM 4962 C CA . VAL A 1 623 ? -14.549 24.344 -6.640 1.00 83.69 623 VAL A CA 1
ATOM 4963 C C . VAL A 1 623 ? -14.525 24.476 -8.160 1.00 83.69 623 VAL A C 1
ATOM 4965 O O . VAL A 1 623 ? -13.493 24.289 -8.806 1.00 83.69 623 VAL A O 1
ATOM 4968 N N . ASP A 1 624 ? -15.680 24.769 -8.750 1.00 80.12 624 ASP A N 1
ATOM 4969 C CA . ASP A 1 624 ? -15.814 25.046 -10.174 1.00 80.12 624 ASP A CA 1
ATOM 4970 C C . ASP A 1 624 ? -15.471 26.507 -10.530 1.00 80.12 624 ASP A C 1
ATOM 4972 O O . ASP A 1 624 ? -15.043 27.299 -9.687 1.00 80.12 624 ASP A O 1
ATOM 4976 N N . SER A 1 625 ? -15.629 26.883 -11.806 1.00 79.25 625 SER A N 1
ATOM 4977 C CA . SER A 1 625 ? -15.339 28.246 -12.278 1.00 79.25 625 SER A CA 1
ATOM 4978 C C . SER A 1 625 ? -16.227 29.319 -11.647 1.00 79.25 625 SER A C 1
ATOM 4980 O O . SER A 1 625 ? -15.838 30.486 -11.633 1.00 79.25 625 SER A O 1
ATOM 4982 N N . ASP A 1 626 ? -17.399 28.934 -11.142 1.00 80.56 626 ASP A N 1
ATOM 4983 C CA . ASP A 1 626 ? -18.350 29.814 -10.465 1.00 80.56 626 ASP A CA 1
ATOM 4984 C C . ASP A 1 626 ? -18.136 29.813 -8.938 1.00 80.56 626 ASP A C 1
ATOM 4986 O O . ASP A 1 626 ? -18.862 30.486 -8.203 1.00 80.56 626 ASP A O 1
ATOM 4990 N N . GLY A 1 627 ? -17.123 29.084 -8.452 1.00 81.94 627 GLY A N 1
ATOM 4991 C CA . GLY A 1 627 ? -16.789 28.948 -7.038 1.00 81.94 627 GLY A CA 1
ATOM 4992 C C . GLY A 1 627 ? -17.696 27.981 -6.277 1.00 81.94 627 GLY A C 1
ATOM 4993 O O . GLY A 1 627 ? -17.704 28.016 -5.046 1.00 81.94 627 GLY A O 1
ATOM 4994 N N . LYS A 1 628 ? -18.474 27.138 -6.967 1.00 84.62 628 LYS A N 1
ATOM 4995 C CA . LYS A 1 628 ? -19.341 26.135 -6.336 1.00 84.62 628 LYS A CA 1
ATOM 4996 C C . LYS A 1 628 ? -18.594 24.820 -6.092 1.00 84.62 628 LYS A C 1
ATOM 4998 O O . LYS A 1 628 ? -17.765 24.455 -6.922 1.00 84.62 628 LYS A O 1
ATOM 5003 N N . PRO A 1 629 ? -18.899 24.081 -5.008 1.00 87.44 629 PRO A N 1
ATOM 5004 C CA . PRO A 1 629 ? -18.349 22.748 -4.773 1.00 87.44 629 PRO A CA 1
ATOM 5005 C C . PRO A 1 629 ? -18.548 21.806 -5.968 1.00 87.44 629 PRO A C 1
ATOM 5007 O O . PRO A 1 629 ? -19.629 21.767 -6.556 1.00 87.44 629 PRO A O 1
ATOM 5010 N N . THR A 1 630 ? -17.517 21.040 -6.323 1.00 86.19 630 THR A N 1
ATOM 5011 C CA . THR A 1 630 ? -17.548 20.101 -7.452 1.00 86.19 630 THR A CA 1
ATOM 5012 C C . THR A 1 630 ? -16.817 18.798 -7.144 1.00 86.19 630 THR A C 1
ATOM 5014 O O . THR A 1 630 ? -16.011 18.726 -6.219 1.00 86.19 630 THR A O 1
ATOM 5017 N N . ARG A 1 631 ? -17.101 17.776 -7.956 1.00 87.50 631 ARG A N 1
ATOM 5018 C CA . ARG A 1 631 ? -16.463 16.456 -7.897 1.00 87.50 631 ARG A CA 1
ATOM 5019 C C . ARG A 1 631 ? -15.022 16.489 -8.397 1.00 87.50 631 ARG A C 1
ATOM 5021 O O . ARG A 1 631 ? -14.719 17.173 -9.380 1.00 87.50 631 ARG A O 1
ATOM 5028 N N . LEU A 1 632 ? -14.178 15.666 -7.781 1.00 87.94 632 LEU A N 1
ATOM 5029 C CA . LEU A 1 632 ? -12.814 15.386 -8.217 1.00 87.94 632 LEU A CA 1
ATOM 5030 C C . LEU A 1 632 ? -12.780 14.445 -9.418 1.00 87.94 632 LEU A C 1
ATOM 5032 O O . LEU A 1 632 ? -11.937 14.646 -10.290 1.00 87.94 632 LEU A O 1
ATOM 5036 N N . TRP A 1 633 ? -13.663 13.440 -9.484 1.00 89.56 633 TRP A N 1
ATOM 5037 C CA . TRP A 1 633 ? -13.576 12.369 -10.479 1.00 89.56 633 TRP A CA 1
ATOM 5038 C C . TRP A 1 633 ? -14.803 12.336 -11.388 1.00 89.56 633 TRP A C 1
ATOM 5040 O O . TRP A 1 633 ? -15.911 11.983 -10.981 1.00 89.56 633 TRP A O 1
ATOM 5050 N N . THR A 1 634 ? -14.618 12.711 -12.654 1.00 85.50 634 THR A N 1
ATOM 5051 C CA . THR A 1 634 ? -15.732 12.825 -13.613 1.00 85.50 634 THR A CA 1
ATOM 5052 C C . THR A 1 634 ? -15.383 12.454 -15.054 1.00 85.50 634 THR A C 1
ATOM 5054 O O . THR A 1 634 ? -16.294 12.372 -15.886 1.00 85.50 634 THR A O 1
ATOM 5057 N N . HIS A 1 635 ? -14.109 12.232 -15.394 1.00 84.88 635 HIS A N 1
ATOM 5058 C CA . HIS A 1 635 ? -13.679 12.079 -16.785 1.00 84.88 635 HIS A CA 1
ATOM 5059 C C . HIS A 1 635 ? -12.468 11.150 -16.926 1.00 84.88 635 HIS A C 1
ATOM 5061 O O . HIS A 1 635 ? -11.558 11.293 -16.133 1.00 84.88 635 HIS A O 1
ATOM 5067 N N . PRO A 1 636 ? -12.380 10.302 -17.969 1.00 87.12 636 PRO A N 1
ATOM 5068 C CA . PRO A 1 636 ? -13.335 10.189 -19.066 1.00 87.12 636 PRO A CA 1
ATOM 5069 C C . PRO A 1 636 ? -14.557 9.326 -18.710 1.00 87.12 636 PRO A C 1
ATOM 5071 O O . PRO A 1 636 ? -14.450 8.447 -17.854 1.00 87.12 636 PRO A O 1
ATOM 5074 N N . PRO A 1 637 ? -15.734 9.546 -19.334 1.00 85.06 637 PRO A N 1
ATOM 5075 C CA . PRO A 1 637 ? -16.954 8.800 -19.010 1.00 85.06 637 PRO A CA 1
ATOM 5076 C C . PRO A 1 637 ? -16.775 7.278 -19.067 1.00 85.06 637 PRO A C 1
ATOM 5078 O O . PRO A 1 637 ? -17.243 6.570 -18.181 1.00 85.06 637 PRO A O 1
ATOM 5081 N N . GLU A 1 638 ? -16.026 6.771 -20.049 1.00 86.38 638 GLU A N 1
ATOM 5082 C CA . GLU A 1 638 ? -15.712 5.346 -20.170 1.00 86.38 638 GLU A CA 1
ATOM 5083 C C . GLU A 1 638 ? -14.844 4.806 -19.021 1.00 86.38 638 GLU A C 1
ATOM 5085 O O . GLU A 1 638 ? -14.900 3.615 -18.719 1.00 86.38 638 GLU A O 1
ATOM 5090 N N . ALA A 1 639 ? -14.047 5.652 -18.359 1.00 89.12 639 ALA A N 1
ATOM 5091 C CA . ALA A 1 639 ? -13.309 5.272 -17.156 1.00 89.12 639 ALA A CA 1
ATOM 5092 C C . ALA A 1 639 ? -14.221 5.248 -15.928 1.00 89.12 639 ALA A C 1
ATOM 5094 O O . ALA A 1 639 ? -14.109 4.336 -15.110 1.00 89.12 639 ALA A O 1
ATOM 5095 N N . MET A 1 640 ? -15.172 6.182 -15.841 1.00 89.81 640 MET A N 1
ATOM 5096 C CA . MET A 1 640 ? -16.166 6.199 -14.764 1.00 89.81 640 MET A CA 1
ATOM 5097 C C . MET A 1 640 ? -17.040 4.940 -14.793 1.00 89.81 640 MET A C 1
ATOM 5099 O O . MET A 1 640 ? -17.284 4.336 -13.751 1.00 89.81 640 MET A O 1
ATOM 5103 N N . GLU A 1 641 ? -17.411 4.452 -15.981 1.00 90.06 641 GLU A N 1
ATOM 5104 C CA . GLU A 1 641 ? -18.118 3.173 -16.122 1.00 90.06 641 GLU A CA 1
ATOM 5105 C C . GLU A 1 641 ? -17.313 1.993 -15.544 1.00 90.06 641 GLU A C 1
ATOM 5107 O O . GLU A 1 641 ? -17.894 1.095 -14.931 1.00 90.06 641 GLU A O 1
ATOM 5112 N N . ARG A 1 642 ? -15.976 2.003 -15.682 1.00 92.50 642 ARG A N 1
ATOM 5113 C CA . ARG A 1 642 ? -15.080 0.925 -15.213 1.00 92.50 642 ARG A CA 1
ATOM 5114 C C . ARG A 1 642 ? -14.946 0.842 -13.693 1.00 92.50 642 ARG A C 1
ATOM 5116 O O . ARG A 1 642 ? -14.546 -0.221 -13.217 1.00 92.50 642 ARG A O 1
ATOM 5123 N N . LEU A 1 643 ? -15.265 1.910 -12.956 1.00 91.25 643 LEU A N 1
ATOM 5124 C CA . LEU A 1 643 ? -15.289 1.906 -11.485 1.00 91.25 643 LEU A CA 1
ATOM 5125 C C . LEU A 1 643 ? -16.389 0.982 -10.938 1.00 91.25 643 LEU A C 1
ATOM 5127 O O . LEU A 1 643 ? -16.232 0.399 -9.871 1.00 91.25 643 LEU A O 1
ATOM 5131 N N . GLY A 1 644 ? -17.495 0.826 -11.673 1.00 88.25 644 GLY A N 1
ATOM 5132 C CA . GLY A 1 644 ? -18.629 -0.033 -11.305 1.00 88.25 644 GLY A CA 1
ATOM 5133 C C . GLY A 1 644 ? -19.567 0.539 -10.234 1.00 88.25 644 GLY A C 1
ATOM 5134 O O . GLY A 1 644 ? -20.713 0.116 -10.146 1.00 88.25 644 GLY A O 1
ATOM 5135 N N . TYR A 1 645 ? -19.132 1.525 -9.452 1.00 89.94 645 TYR A N 1
ATOM 5136 C CA . TYR A 1 645 ? -19.967 2.262 -8.500 1.00 89.94 645 TYR A CA 1
ATOM 5137 C C . TYR A 1 645 ? -19.397 3.665 -8.259 1.00 89.94 645 TYR A C 1
ATOM 5139 O O . TYR A 1 645 ? -18.309 3.989 -8.739 1.00 89.94 645 TYR A O 1
ATOM 5147 N N . ASP A 1 646 ? -20.124 4.490 -7.500 1.00 91.88 646 ASP A N 1
ATOM 5148 C CA . ASP A 1 646 ? -19.689 5.837 -7.114 1.00 91.88 646 ASP A CA 1
ATOM 5149 C C . ASP A 1 646 ? -18.552 5.782 -6.074 1.00 91.88 646 ASP A C 1
ATOM 5151 O O . ASP A 1 646 ? -18.752 5.983 -4.874 1.00 91.88 646 ASP A O 1
ATOM 5155 N N . ALA A 1 647 ? -17.350 5.442 -6.546 1.00 93.12 647 ALA A N 1
ATOM 5156 C CA . ALA A 1 647 ? -16.162 5.302 -5.715 1.00 93.12 647 ALA A CA 1
ATOM 5157 C C . ALA A 1 647 ? -15.799 6.624 -5.030 1.00 93.12 647 ALA A C 1
ATOM 5159 O O . ALA A 1 647 ? -15.520 6.620 -3.837 1.00 93.12 647 ALA A O 1
ATOM 5160 N N . GLU A 1 648 ? -15.884 7.757 -5.735 1.00 93.50 648 GLU A N 1
ATOM 5161 C CA . GLU A 1 648 ? -15.587 9.075 -5.157 1.00 93.50 648 GLU A CA 1
ATOM 5162 C C . GLU A 1 648 ? -16.473 9.370 -3.942 1.00 93.50 648 GLU A C 1
ATOM 5164 O O . GLU A 1 648 ? -15.982 9.784 -2.891 1.00 93.50 648 GLU A O 1
ATOM 5169 N N . ARG A 1 649 ? -17.779 9.090 -4.047 1.00 92.75 649 ARG A N 1
ATOM 5170 C CA . ARG A 1 649 ? -18.700 9.222 -2.916 1.00 92.75 649 ARG A CA 1
ATOM 5171 C C . ARG A 1 649 ? -18.259 8.371 -1.729 1.00 92.75 649 ARG A C 1
ATOM 5173 O O . ARG A 1 649 ? -18.276 8.859 -0.603 1.00 92.75 649 ARG A O 1
ATOM 5180 N N . ALA A 1 650 ? -17.868 7.118 -1.967 1.00 92.31 650 ALA A N 1
ATOM 5181 C CA . ALA A 1 650 ? -17.408 6.231 -0.902 1.00 92.31 650 ALA A CA 1
ATOM 5182 C C . ALA A 1 650 ? -16.142 6.770 -0.218 1.00 92.31 650 ALA A C 1
ATOM 5184 O O . ALA A 1 650 ? -16.054 6.710 1.010 1.00 92.31 650 ALA A O 1
ATOM 5185 N N . PHE A 1 651 ? -15.197 7.324 -0.989 1.00 94.62 651 PHE A N 1
ATOM 5186 C CA . PHE A 1 651 ? -14.013 7.991 -0.447 1.00 94.62 651 PHE A CA 1
ATOM 5187 C C . PHE A 1 651 ? -14.406 9.149 0.470 1.00 94.62 651 PHE A C 1
ATOM 5189 O O . PHE A 1 651 ? -13.972 9.184 1.619 1.00 94.62 651 PHE A O 1
ATOM 5196 N N . TRP A 1 652 ? -15.299 10.034 0.022 1.00 94.56 652 TRP A N 1
ATOM 5197 C CA . TRP A 1 652 ? -15.766 11.138 0.856 1.00 94.56 652 TRP A CA 1
ATOM 5198 C C . TRP A 1 652 ? -16.508 10.684 2.114 1.00 94.56 652 TRP A C 1
ATOM 5200 O O . TRP A 1 652 ? -16.281 11.248 3.179 1.00 94.56 652 TRP A O 1
ATOM 5210 N N . GLU A 1 653 ? -17.363 9.664 2.034 1.00 90.81 653 GLU A N 1
ATOM 5211 C CA . GLU A 1 653 ? -18.047 9.114 3.211 1.00 90.81 653 GLU A CA 1
ATOM 5212 C C . GLU A 1 653 ? -17.048 8.578 4.249 1.00 90.81 653 GLU A C 1
ATOM 5214 O O . GLU A 1 653 ? -17.220 8.795 5.451 1.00 90.81 653 GLU A O 1
ATOM 5219 N N . ALA A 1 654 ? -15.986 7.901 3.799 1.00 90.06 654 ALA A N 1
ATOM 5220 C CA . ALA A 1 654 ? -14.906 7.457 4.674 1.00 90.06 654 ALA A CA 1
ATOM 5221 C C . ALA A 1 654 ? -14.143 8.656 5.266 1.00 90.06 654 ALA A C 1
ATOM 5223 O O . ALA A 1 654 ? -13.913 8.698 6.474 1.00 90.06 654 ALA A O 1
ATOM 5224 N N . THR A 1 655 ? -13.826 9.670 4.458 1.00 92.19 655 THR A N 1
ATOM 5225 C CA . THR A 1 655 ? -13.183 10.907 4.922 1.00 92.19 655 THR A CA 1
ATOM 5226 C C . THR A 1 655 ? -14.030 11.659 5.949 1.00 92.19 655 THR A C 1
ATOM 5228 O O . THR A 1 655 ? -13.476 12.127 6.942 1.00 92.19 655 THR A O 1
ATOM 5231 N N . VAL A 1 656 ? -15.355 11.743 5.771 1.00 88.25 656 VAL A N 1
ATOM 5232 C CA . VAL A 1 656 ? -16.284 12.339 6.749 1.00 88.25 656 VAL A CA 1
ATOM 5233 C C . VAL A 1 656 ? -16.184 11.608 8.085 1.00 88.25 656 VAL A C 1
ATOM 5235 O O . VAL A 1 656 ? -15.991 12.260 9.110 1.00 88.25 656 VAL A O 1
ATOM 5238 N N . SER A 1 657 ? -16.267 10.273 8.090 1.00 83.81 657 SER A N 1
ATOM 5239 C CA . SER A 1 657 ? -16.175 9.496 9.335 1.00 83.81 657 SER A CA 1
ATOM 5240 C C . SER A 1 657 ? -14.828 9.711 10.029 1.00 83.81 657 SER A C 1
ATOM 5242 O O . SER A 1 657 ? -14.782 10.043 11.211 1.00 83.81 657 SER A O 1
ATOM 5244 N N . VAL A 1 658 ? -13.717 9.661 9.290 1.00 86.12 658 VAL A N 1
ATOM 5245 C CA . VAL A 1 658 ? -12.384 9.886 9.871 1.00 86.12 658 VAL A CA 1
ATOM 5246 C C . VAL A 1 658 ? -12.243 11.313 10.428 1.00 86.12 658 VAL A C 1
ATOM 5248 O O . VAL A 1 658 ? -11.757 11.497 11.548 1.00 86.12 658 VAL A O 1
ATOM 5251 N N . ALA A 1 659 ? -12.704 12.331 9.696 1.00 86.88 659 ALA A N 1
ATOM 5252 C CA . ALA A 1 659 ? -12.619 13.739 10.095 1.00 86.88 659 ALA A CA 1
ATOM 5253 C C . ALA A 1 659 ? -13.541 14.119 11.263 1.00 86.88 659 ALA A C 1
ATOM 5255 O O . ALA A 1 659 ? -13.235 15.065 11.995 1.00 86.88 659 ALA A O 1
ATOM 5256 N N . CYS A 1 660 ? -14.653 13.411 11.449 1.00 82.19 660 CYS A N 1
ATOM 5257 C CA . CYS A 1 660 ? -15.626 13.709 12.496 1.00 82.19 660 CYS A CA 1
ATOM 5258 C C . CYS A 1 660 ? -15.456 12.846 13.747 1.00 82.19 660 CYS A C 1
ATOM 5260 O O . CYS A 1 660 ? -15.559 13.379 14.851 1.00 82.19 660 CYS A O 1
ATOM 5262 N N . ASP A 1 661 ? -15.135 11.563 13.588 1.00 78.06 661 ASP A N 1
ATOM 5263 C CA . ASP A 1 661 ? -15.154 10.597 14.691 1.00 78.06 661 ASP A CA 1
ATOM 5264 C C . ASP A 1 661 ? -13.753 10.371 15.282 1.00 78.06 661 ASP A C 1
ATOM 5266 O O . ASP A 1 661 ? -13.604 10.153 16.483 1.00 78.06 661 ASP A O 1
ATOM 5270 N N . ILE A 1 662 ? -12.703 10.454 14.452 1.00 74.06 662 ILE A N 1
ATOM 5271 C CA . ILE A 1 662 ? -11.340 10.011 14.811 1.00 74.06 662 ILE A CA 1
ATOM 5272 C C . ILE A 1 662 ? -10.325 11.165 14.798 1.00 74.06 662 ILE A C 1
ATOM 5274 O O . ILE A 1 662 ? -9.228 11.040 15.336 1.00 74.06 662 ILE A O 1
ATOM 5278 N N . ARG A 1 663 ? -10.687 12.344 14.277 1.00 77.75 663 ARG A N 1
ATOM 5279 C CA . ARG A 1 663 ? -9.795 13.514 14.141 1.00 77.75 663 ARG A CA 1
ATOM 5280 C C . ARG A 1 663 ? -8.966 13.839 15.381 1.00 77.75 663 ARG A C 1
ATOM 5282 O O . ARG A 1 663 ? -7.795 14.177 15.249 1.00 77.75 663 ARG A O 1
ATOM 5289 N N . SER A 1 664 ? -9.553 13.781 16.577 1.00 76.00 664 SER A N 1
ATOM 5290 C CA . SER A 1 664 ? -8.840 14.113 17.818 1.00 76.00 664 SER A CA 1
ATOM 5291 C C . SER A 1 664 ? -7.703 13.146 18.149 1.00 76.00 664 SER A C 1
ATOM 5293 O O . SER A 1 664 ? -6.868 13.475 18.990 1.00 76.00 664 SER A O 1
ATOM 5295 N N . ALA A 1 665 ? -7.670 11.968 17.523 1.00 77.50 665 ALA A N 1
ATOM 5296 C CA . ALA A 1 665 ? -6.623 10.978 17.711 1.00 77.50 665 ALA A CA 1
ATOM 5297 C C . ALA A 1 665 ? -5.349 11.290 16.910 1.00 77.50 665 ALA A C 1
ATOM 5299 O O . ALA A 1 665 ? -4.283 10.904 17.384 1.00 77.50 665 ALA A O 1
ATOM 5300 N N . PHE A 1 666 ? -5.454 12.007 15.780 1.00 84.56 666 PHE A N 1
ATOM 5301 C CA . PHE A 1 666 ? -4.325 12.337 14.900 1.00 84.56 666 PHE A CA 1
ATOM 5302 C C . PHE A 1 666 ? -3.604 13.616 15.324 1.00 84.56 666 PHE A C 1
ATOM 5304 O O . PHE A 1 666 ? -4.195 14.701 15.309 1.00 84.56 666 PHE A O 1
ATOM 5311 N N . GLU A 1 667 ? -2.305 13.537 15.610 1.00 85.12 667 GLU A N 1
ATOM 5312 C CA . GLU A 1 667 ? -1.492 14.712 15.964 1.00 85.12 667 GLU A CA 1
ATOM 5313 C C . GLU A 1 667 ? -1.517 15.785 14.866 1.00 85.12 667 GLU A C 1
ATOM 5315 O O . GLU A 1 667 ? -1.676 16.975 15.153 1.00 85.12 667 GLU A O 1
ATOM 5320 N N . SER A 1 668 ? -1.456 15.364 13.599 1.00 85.75 668 SER A N 1
ATOM 5321 C CA . SER A 1 668 ? -1.472 16.258 12.433 1.00 85.75 668 SER A CA 1
ATOM 5322 C C . SER A 1 668 ? -2.770 17.066 12.282 1.00 85.75 668 SER A C 1
ATOM 5324 O O . SER A 1 668 ? -2.772 18.118 11.635 1.00 85.75 668 SER A O 1
ATOM 5326 N N . TRP A 1 669 ? -3.877 16.614 12.881 1.00 87.06 669 TRP A N 1
ATOM 5327 C CA . TRP A 1 669 ? -5.195 17.246 12.755 1.00 87.06 669 TRP A CA 1
ATOM 5328 C C . TRP A 1 669 ? -5.703 17.893 14.052 1.00 87.06 669 TRP A C 1
ATOM 5330 O O . TRP A 1 669 ? -6.641 18.693 14.000 1.00 87.06 669 TRP A O 1
ATOM 5340 N N . LYS A 1 670 ? -5.093 17.621 15.215 1.00 81.25 670 LYS A N 1
ATOM 5341 C CA . LYS A 1 670 ? -5.533 18.159 16.521 1.00 81.25 670 LYS A CA 1
ATOM 5342 C C . LYS A 1 670 ? -5.655 19.682 16.552 1.00 81.25 670 LYS A C 1
ATOM 5344 O O . LYS A 1 670 ? -6.584 20.210 17.161 1.00 81.25 670 LYS A O 1
ATOM 5349 N N . SER A 1 671 ? -4.739 20.388 15.892 1.00 82.88 671 SER A N 1
ATOM 5350 C CA . SER A 1 671 ? -4.715 21.856 15.848 1.00 82.88 671 SER A CA 1
ATOM 5351 C C . SER A 1 671 ? -5.666 22.465 14.811 1.00 82.88 671 SER A C 1
ATOM 5353 O O . SER A 1 671 ? -5.899 23.674 14.837 1.00 82.88 671 SER A O 1
ATOM 5355 N N . LYS A 1 672 ? -6.235 21.656 13.908 1.00 83.75 672 LYS A N 1
ATOM 5356 C CA . LYS A 1 672 ? -7.092 22.121 12.815 1.00 83.75 672 LYS A CA 1
ATOM 5357 C C . LYS A 1 672 ? -8.555 22.154 13.263 1.00 83.75 672 LYS A C 1
ATOM 5359 O O . LYS A 1 672 ? -9.173 21.115 13.496 1.00 83.75 672 LYS A O 1
ATOM 5364 N N . SER A 1 673 ? -9.111 23.355 13.418 1.00 83.50 673 SER A N 1
ATOM 5365 C CA . SER A 1 673 ? -10.527 23.569 13.746 1.00 83.50 673 SER A CA 1
ATOM 5366 C C . SER A 1 673 ? -11.405 23.553 12.490 1.00 83.50 673 SER A C 1
ATOM 5368 O O . SER A 1 673 ? -10.963 23.944 11.416 1.00 83.50 673 SER A O 1
ATOM 5370 N N . GLY A 1 674 ? -12.658 23.109 12.625 1.00 87.12 674 GLY A N 1
ATOM 5371 C CA . GLY A 1 674 ? -13.646 23.164 11.540 1.00 87.12 674 GLY A CA 1
ATOM 5372 C C . GLY A 1 674 ? -13.532 22.079 10.462 1.00 87.12 674 GLY A C 1
ATOM 5373 O O . GLY A 1 674 ? -14.305 22.110 9.515 1.00 87.12 674 GLY A O 1
ATOM 5374 N N . LEU A 1 675 ? -12.584 21.133 10.565 1.00 89.69 675 LEU A N 1
ATOM 5375 C CA . LEU A 1 675 ? -12.380 20.112 9.524 1.00 89.69 675 LEU A CA 1
ATOM 5376 C C . LEU A 1 675 ? -13.611 19.222 9.301 1.00 89.69 675 LEU A C 1
ATOM 5378 O O . LEU A 1 675 ? -13.969 18.967 8.159 1.00 89.69 675 LEU A O 1
ATOM 5382 N N . CYS A 1 676 ? -14.255 18.750 10.374 1.00 89.88 676 CYS A N 1
ATOM 5383 C CA . CYS A 1 676 ? -15.442 17.894 10.255 1.00 89.88 676 CYS A CA 1
ATOM 5384 C C . CYS A 1 676 ? -16.575 18.644 9.546 1.00 89.88 676 CYS A C 1
ATOM 5386 O O . CYS A 1 676 ? -17.207 18.106 8.642 1.00 89.88 676 CYS A O 1
ATOM 5388 N N . GLU A 1 677 ? -16.798 19.899 9.936 1.00 94.12 677 GLU A N 1
ATOM 5389 C CA . GLU A 1 677 ? -17.815 20.771 9.365 1.00 94.12 677 GLU A CA 1
ATOM 5390 C C . GLU A 1 677 ? -17.542 21.040 7.880 1.00 94.12 677 GLU A C 1
ATOM 5392 O O . GLU A 1 677 ? -18.422 20.811 7.062 1.00 94.12 677 GLU A O 1
ATOM 5397 N N . GLN A 1 678 ? -16.313 21.409 7.506 1.00 93.44 678 GLN A N 1
ATOM 5398 C CA . GLN A 1 678 ? -15.948 21.695 6.110 1.00 93.44 678 GLN A CA 1
ATOM 5399 C C . GLN A 1 678 ? -16.066 20.469 5.195 1.00 93.44 678 GLN A C 1
ATOM 5401 O O . GLN A 1 678 ? -16.533 20.578 4.062 1.00 93.44 678 GLN A O 1
ATOM 5406 N N . VAL A 1 679 ? -15.648 19.292 5.675 1.00 93.38 679 VAL A N 1
ATOM 5407 C CA . VAL A 1 679 ? -15.769 18.039 4.913 1.00 93.38 679 VAL A CA 1
ATOM 5408 C C . VAL A 1 679 ? -17.241 17.664 4.732 1.00 93.38 679 VAL A C 1
ATOM 5410 O O . VAL A 1 679 ? -17.630 17.278 3.631 1.00 93.38 679 VAL A O 1
ATOM 5413 N N . LYS A 1 680 ? -18.070 17.814 5.776 1.00 93.06 680 LYS A N 1
ATOM 5414 C CA . LYS A 1 680 ? -19.522 17.592 5.688 1.00 93.06 680 LYS A CA 1
ATOM 5415 C C . LYS A 1 680 ? -20.192 18.567 4.728 1.00 93.06 680 LYS A C 1
ATOM 5417 O O . LYS A 1 680 ? -20.909 18.118 3.846 1.00 93.06 680 LYS A O 1
ATOM 5422 N N . GLU A 1 681 ? -19.899 19.862 4.839 1.00 92.62 681 GLU A N 1
ATOM 5423 C CA . GLU A 1 681 ? -20.442 20.899 3.953 1.00 92.62 681 GLU A CA 1
ATOM 5424 C C . GLU A 1 681 ? -20.140 20.597 2.478 1.00 92.62 681 GLU A C 1
ATOM 5426 O O . GLU A 1 681 ? -21.029 20.692 1.631 1.00 92.62 681 GLU A O 1
ATOM 5431 N N . HIS A 1 682 ? -18.905 20.188 2.159 1.00 91.69 682 HIS A N 1
ATOM 5432 C CA . HIS A 1 682 ? -18.556 19.786 0.798 1.00 91.69 682 HIS A CA 1
ATOM 5433 C C . HIS A 1 682 ? -19.310 18.520 0.365 1.00 91.69 682 HIS A C 1
ATOM 5435 O O . HIS A 1 682 ? -19.863 18.478 -0.735 1.00 91.69 682 HIS A O 1
ATOM 5441 N N . TRP A 1 683 ? -19.364 17.497 1.223 1.00 92.44 683 TRP A N 1
ATOM 5442 C CA . TRP A 1 683 ? -20.049 16.246 0.906 1.00 92.44 683 TRP A CA 1
ATOM 5443 C C . TRP A 1 683 ? -21.549 16.451 0.648 1.00 92.44 683 TRP A C 1
ATOM 5445 O O . TRP A 1 683 ? -22.068 15.974 -0.361 1.00 92.44 683 TRP A O 1
ATOM 5455 N N . GLU A 1 684 ? -22.237 17.207 1.503 1.00 91.31 684 GLU A N 1
ATOM 5456 C CA . GLU A 1 684 ? -23.663 17.531 1.359 1.00 91.31 684 GLU A CA 1
ATOM 5457 C C . GLU A 1 684 ? -23.920 18.301 0.053 1.00 91.31 684 GLU A C 1
ATOM 5459 O O . GLU A 1 684 ? -24.817 17.950 -0.721 1.00 91.31 684 GLU A O 1
ATOM 5464 N N . ALA A 1 685 ? -23.077 19.296 -0.250 1.00 88.94 685 ALA A N 1
ATOM 5465 C CA . ALA A 1 685 ? -23.196 20.108 -1.459 1.00 88.94 685 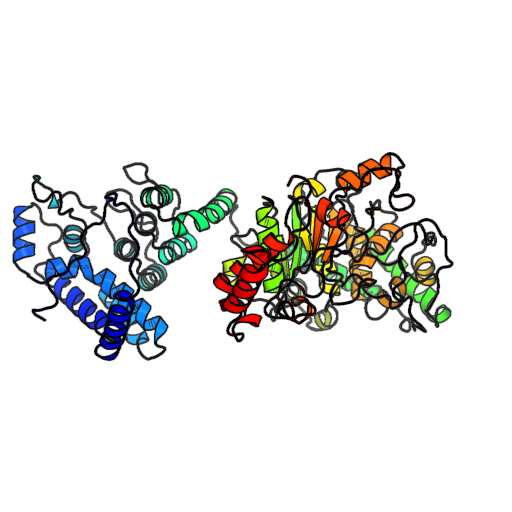ALA A CA 1
ATOM 5466 C C . ALA A 1 685 ? -23.020 19.306 -2.760 1.00 88.94 685 ALA A C 1
ATOM 5468 O O . ALA A 1 685 ? -23.647 19.633 -3.768 1.00 88.94 685 ALA A O 1
ATOM 5469 N N . VAL A 1 686 ? -22.172 18.272 -2.759 1.00 88.12 686 VAL A N 1
ATOM 5470 C CA . VAL A 1 686 ? -21.816 17.520 -3.974 1.00 88.12 686 VAL A CA 1
ATOM 5471 C C . VAL A 1 686 ? -22.613 16.218 -4.132 1.00 88.12 686 VAL A C 1
ATOM 5473 O O . VAL A 1 686 ? -22.907 15.817 -5.263 1.00 88.12 686 VAL A O 1
ATOM 5476 N N . PHE A 1 687 ? -22.978 15.547 -3.034 1.00 88.00 687 PHE A N 1
ATOM 5477 C CA . PHE A 1 687 ? -23.519 14.180 -3.067 1.00 88.00 687 PHE A CA 1
ATOM 5478 C C . PHE A 1 687 ? -24.960 14.038 -2.556 1.00 88.00 687 PHE A C 1
ATOM 5480 O O . PHE A 1 687 ? -25.623 13.080 -2.957 1.00 88.00 687 PHE A O 1
ATOM 5487 N N . GLU A 1 688 ? -25.471 14.949 -1.719 1.00 81.00 688 GLU A N 1
ATOM 5488 C CA . GLU A 1 688 ? -26.831 14.835 -1.161 1.00 81.00 688 GLU A CA 1
ATOM 5489 C C . GLU A 1 688 ? -27.899 15.428 -2.096 1.00 81.00 688 GLU A C 1
ATOM 5491 O O . GLU A 1 688 ? -28.942 14.812 -2.312 1.00 81.00 688 GLU A O 1
ATOM 5496 N N . ASN A 1 689 ? -27.615 16.578 -2.719 1.00 66.06 689 ASN A N 1
ATOM 5497 C CA . ASN A 1 689 ? -28.488 17.233 -3.700 1.00 66.06 689 ASN A CA 1
ATOM 5498 C C . ASN A 1 689 ? -27.691 17.618 -4.958 1.00 66.06 689 ASN A C 1
ATOM 5500 O O . ASN A 1 689 ? -27.305 18.778 -5.106 1.00 66.06 689 ASN A O 1
ATOM 5504 N N . PRO A 1 690 ? -27.397 16.669 -5.865 1.00 60.56 690 PRO A N 1
ATOM 5505 C CA . PRO A 1 690 ? -26.498 16.935 -6.977 1.00 60.56 690 PRO A CA 1
ATOM 5506 C C . PRO A 1 690 ? -27.149 17.873 -8.005 1.00 60.56 690 PRO A C 1
ATOM 5508 O O . PRO A 1 690 ? -27.911 17.442 -8.869 1.00 60.56 690 PRO A O 1
ATOM 5511 N N . ASP A 1 691 ? -26.788 19.158 -7.966 1.00 52.28 691 ASP A N 1
ATOM 5512 C CA . ASP A 1 691 ? -26.976 20.093 -9.090 1.00 52.28 691 ASP A CA 1
ATOM 5513 C C . ASP A 1 691 ? -26.096 19.695 -10.303 1.00 52.28 691 ASP A C 1
ATOM 5515 O O . ASP A 1 691 ? -26.310 20.149 -11.430 1.00 52.28 691 ASP A O 1
ATOM 5519 N N . VAL A 1 692 ? -25.096 18.832 -10.077 1.00 60.00 692 VAL A N 1
ATOM 5520 C CA . VAL A 1 692 ? -24.095 18.380 -11.051 1.00 60.00 692 VAL A CA 1
ATOM 5521 C C . VAL A 1 692 ? -24.468 17.008 -11.619 1.00 60.00 692 VAL A C 1
ATOM 5523 O O . VAL A 1 692 ? -24.926 16.114 -10.912 1.00 60.00 692 VAL A O 1
ATOM 5526 N N . LYS A 1 693 ? -24.240 16.812 -12.923 1.00 63.59 693 LYS A N 1
ATOM 5527 C CA . LYS A 1 693 ? -24.488 15.537 -13.606 1.00 63.59 693 LYS A CA 1
ATOM 5528 C C . LYS A 1 693 ? -23.628 14.422 -12.990 1.00 63.59 693 LYS A C 1
ATOM 5530 O O . LYS A 1 693 ? -22.414 14.410 -13.177 1.00 63.59 693 LYS A O 1
ATOM 5535 N N . VAL A 1 694 ? -24.271 13.481 -12.300 1.00 73.56 694 VAL A N 1
ATOM 5536 C CA . VAL A 1 694 ? -23.622 12.280 -11.752 1.00 73.56 694 VAL A CA 1
ATOM 5537 C C . VAL A 1 694 ? -23.054 11.441 -12.910 1.00 73.56 694 VAL A C 1
ATOM 5539 O O . VAL A 1 694 ? -23.775 11.213 -13.892 1.00 73.56 694 VAL A O 1
ATOM 5542 N N . PRO A 1 695 ? -21.778 11.007 -12.853 1.00 74.88 695 PRO A N 1
ATOM 5543 C CA . PRO A 1 695 ? -21.222 10.085 -13.838 1.00 74.88 695 PRO A CA 1
ATOM 5544 C C . PRO A 1 695 ? -22.029 8.783 -13.918 1.00 74.88 695 PRO A C 1
ATOM 5546 O O . PRO A 1 695 ? -22.636 8.351 -12.942 1.00 74.88 695 PRO A O 1
ATOM 5549 N N . VAL A 1 696 ? -22.045 8.151 -15.092 1.00 77.69 696 VAL A N 1
ATOM 5550 C CA . VAL A 1 696 ? -22.683 6.839 -15.253 1.00 77.69 696 VAL A CA 1
ATOM 5551 C C . VAL A 1 696 ? -21.691 5.767 -14.818 1.00 77.69 696 VAL A C 1
ATOM 5553 O O . VAL A 1 696 ? -20.561 5.734 -15.300 1.00 77.69 696 VAL A O 1
ATOM 5556 N N . PHE A 1 697 ? -22.129 4.882 -13.927 1.00 80.00 697 PHE A N 1
ATOM 5557 C CA . PHE A 1 697 ? -21.352 3.741 -13.448 1.00 80.00 697 PHE A CA 1
ATOM 5558 C C . PHE A 1 697 ? -21.969 2.446 -13.993 1.00 80.00 697 PHE A C 1
ATOM 5560 O O . PHE A 1 697 ? -23.195 2.345 -14.121 1.00 80.00 697 PHE A O 1
ATOM 5567 N N . ALA A 1 698 ? -21.149 1.450 -14.344 1.00 65.75 698 ALA A N 1
ATOM 5568 C CA . ALA A 1 698 ? -21.666 0.180 -14.847 1.00 65.75 698 ALA A CA 1
ATOM 5569 C C . ALA A 1 698 ? -22.518 -0.527 -13.775 1.00 65.75 698 ALA A C 1
ATOM 5571 O O . ALA A 1 698 ? -22.006 -0.876 -12.719 1.00 65.75 698 ALA A O 1
ATOM 5572 N N . GLY A 1 699 ? -23.802 -0.767 -14.067 1.00 49.81 699 GLY A N 1
ATOM 5573 C CA . GLY A 1 699 ? -24.753 -1.380 -13.127 1.00 49.81 699 GLY A CA 1
ATOM 5574 C C . GLY A 1 699 ? -25.646 -0.397 -12.360 1.00 49.81 699 GLY A C 1
ATOM 5575 O O . GLY A 1 699 ? -26.355 -0.844 -11.460 1.00 49.81 699 GLY A O 1
ATOM 5576 N N . SER A 1 700 ? -25.616 0.898 -12.714 1.00 36.94 700 SER A N 1
ATOM 5577 C CA . SER A 1 700 ? -26.588 1.905 -12.246 1.00 36.94 700 SER A CA 1
ATOM 5578 C C . SER A 1 700 ? -27.984 1.756 -12.849 1.00 36.94 700 SER A C 1
ATOM 5580 O O . SER A 1 700 ? -28.099 1.279 -14.005 1.00 36.94 700 SER A O 1
#

Foldseek 3Di:
DVPPPPDDDDDDDDDDDDDDDDDDPPVVVVVVVVVVVCVPCVCVLLVLLVVLLVLQPDPLNLPFADPFLVSLVVSCVVDVCNLVSLACNLVSLVVLVVSLVVPPDDSVVSNVVSLVSLVPGSPGSSQLSHPQDPVCNVPTRSSVPTWAPDDSLLVCLLSLVLSNNLVCVVVVDDQADAINQQDGSLLNNLLVLNLSSNVVSVVVPHDQCRAGNVRDGSLNSNVVNVNVSNNVLVVLVVVVVVPDDDPPDDDLLVLLLQQLVLLVVLLVVLPQPFAFFDFADFPAFAFAALADFDDFDARGDPLVGRLVSLLVSLVSSLVDLVVDPHRQSADPPAEAAEEEDFALLLLLLLLQLVLLVVQVAPGAYEYEYAAPVRDFCLCQVPPCVSSRYHYDYVCVSNVPPDDPPLSVQQDDPLRQLVSVRNDHGQKYKQAYSQKHFLHHCVVVCVAPPCVVAQKEFEADRGFFNAHPSLCSSLVHDDDTSSPGHQRLPRIMIHGCVQCSQLSSQLSSCQSCVVRYNQCRGGVNYPSGHRGSSSVVSCRSVVGGYHYQQDYKAQQFDCAPPHVPDRDQQKIFTADSNVSCVCVVVVNRCSNPVVSDDGGATGMMRGGPVRLRLLPPPLDPSQAGPVRAGEFGGAPDLSNQQSSQDPVSLSSLVSSLCCQPPVQCSRPSRVPPPCSNVSSVVSSCRPPVDHPDDDRDYHPD

pLDDT: mean 80.77, std 18.51, range [22.8, 98.69]